Protein AF-A0A6S6QXT9-F1 (afdb_monomer_lite)

Radius of gyration: 34.25 Å; chains: 1; bounding box: 68×70×114 Å

Structure (mmCIF, N/CA/C/O backbone):
data_AF-A0A6S6QXT9-F1
#
_entry.id   AF-A0A6S6QXT9-F1
#
loop_
_atom_site.group_PDB
_atom_site.id
_atom_site.type_symbol
_atom_site.label_atom_id
_atom_site.label_alt_id
_atom_site.label_comp_id
_atom_site.label_asym_id
_atom_site.label_entity_id
_atom_site.label_seq_id
_atom_site.pdbx_PDB_ins_code
_atom_site.Cartn_x
_atom_site.Cartn_y
_atom_site.Cartn_z
_atom_site.occupancy
_atom_site.B_iso_or_equiv
_atom_site.auth_seq_id
_atom_site.auth_comp_id
_atom_site.auth_asym_id
_atom_site.auth_atom_id
_atom_site.pdbx_PDB_model_num
ATOM 1 N N . MET A 1 1 ? 0.740 4.048 -17.535 1.00 52.41 1 MET A N 1
ATOM 2 C CA . MET A 1 1 ? 2.123 3.907 -18.047 1.00 52.41 1 MET A CA 1
ATOM 3 C C . MET A 1 1 ? 2.033 3.105 -19.340 1.00 52.41 1 MET A C 1
ATOM 5 O O . MET A 1 1 ? 1.172 2.239 -19.385 1.00 52.41 1 MET A O 1
ATOM 9 N N . SER A 1 2 ? 2.830 3.383 -20.379 1.00 72.31 2 SER A N 1
ATOM 10 C CA . SER A 1 2 ? 2.785 2.565 -21.606 1.00 72.31 2 SER A CA 1
ATOM 11 C C . SER A 1 2 ? 3.351 1.163 -21.360 1.00 72.31 2 SER A C 1
ATOM 13 O O . SER A 1 2 ? 4.208 0.992 -20.489 1.00 72.31 2 SER A O 1
ATOM 15 N N . ASP A 1 3 ? 2.913 0.178 -22.151 1.00 74.00 3 ASP A N 1
ATOM 16 C CA . ASP A 1 3 ? 3.363 -1.219 -22.043 1.00 74.00 3 ASP A CA 1
ATOM 17 C C . ASP A 1 3 ? 4.897 -1.343 -22.047 1.00 74.00 3 ASP A C 1
ATOM 19 O O . ASP A 1 3 ? 5.469 -2.058 -21.226 1.00 74.00 3 ASP A O 1
ATOM 23 N N . ILE A 1 4 ? 5.569 -0.588 -22.926 1.00 80.75 4 ILE A N 1
ATOM 24 C CA . ILE A 1 4 ? 7.035 -0.551 -23.058 1.00 80.75 4 ILE A CA 1
ATOM 25 C C . ILE A 1 4 ? 7.706 -0.106 -21.752 1.00 80.75 4 ILE A C 1
ATOM 27 O O . ILE A 1 4 ? 8.670 -0.727 -21.304 1.00 80.75 4 ILE A O 1
ATOM 31 N N . GLU A 1 5 ? 7.207 0.962 -21.126 1.00 78.88 5 GLU A N 1
ATOM 32 C CA . GLU A 1 5 ? 7.802 1.475 -19.891 1.00 78.88 5 GLU A CA 1
ATOM 33 C C . GLU A 1 5 ? 7.496 0.562 -18.701 1.00 78.88 5 GLU A C 1
ATOM 35 O O . GLU A 1 5 ? 8.392 0.317 -17.899 1.00 78.88 5 GLU A O 1
ATOM 40 N N . ALA A 1 6 ? 6.298 -0.030 -18.632 1.00 62.97 6 ALA A N 1
ATOM 41 C CA . ALA A 1 6 ? 5.964 -1.019 -17.606 1.00 62.97 6 ALA A CA 1
ATOM 42 C C . ALA A 1 6 ? 6.846 -2.278 -17.722 1.00 62.97 6 ALA A C 1
ATOM 44 O O . ALA A 1 6 ? 7.341 -2.794 -16.720 1.00 62.97 6 ALA A O 1
ATOM 45 N N . PHE A 1 7 ? 7.101 -2.749 -18.944 1.00 86.25 7 PHE A N 1
ATOM 46 C CA . PHE A 1 7 ? 7.976 -3.890 -19.215 1.00 86.25 7 PHE A CA 1
ATOM 47 C C . PHE A 1 7 ? 9.421 -3.640 -18.779 1.00 86.25 7 PHE A C 1
ATOM 49 O O . PHE A 1 7 ? 10.036 -4.474 -18.107 1.00 86.25 7 PHE A O 1
ATOM 56 N N . ILE A 1 8 ? 9.951 -2.464 -19.121 1.00 83.75 8 ILE A N 1
ATOM 57 C CA . ILE A 1 8 ? 11.317 -2.067 -18.779 1.00 83.75 8 ILE A CA 1
ATOM 58 C C . ILE A 1 8 ? 11.444 -1.743 -17.284 1.00 83.75 8 ILE A C 1
ATOM 60 O O . ILE A 1 8 ? 12.484 -2.051 -16.698 1.00 83.75 8 ILE A O 1
ATOM 64 N N . GLU A 1 9 ? 10.416 -1.185 -16.639 1.00 69.56 9 GLU A N 1
ATOM 65 C CA . GLU A 1 9 ? 10.387 -0.972 -15.188 1.00 69.56 9 GLU A CA 1
ATOM 66 C C . GLU A 1 9 ? 10.471 -2.306 -14.439 1.00 69.56 9 GLU A C 1
ATOM 68 O O . GLU A 1 9 ? 11.358 -2.465 -13.604 1.00 69.56 9 GLU A O 1
ATOM 73 N N . ILE A 1 10 ? 9.648 -3.299 -14.797 1.00 79.44 10 ILE A N 1
ATOM 74 C CA . ILE A 1 10 ? 9.695 -4.641 -14.193 1.00 79.44 10 ILE A CA 1
ATOM 75 C C . ILE A 1 10 ? 11.066 -5.307 -14.399 1.00 79.44 10 ILE A C 1
ATOM 77 O O . ILE A 1 10 ? 11.643 -5.842 -13.452 1.00 79.44 10 ILE A O 1
ATOM 81 N N . ALA A 1 11 ? 11.636 -5.242 -15.605 1.00 87.62 11 ALA A N 1
ATOM 82 C CA . ALA A 1 11 ? 12.980 -5.767 -15.857 1.00 87.62 11 ALA A CA 1
ATOM 83 C C . ALA A 1 11 ? 14.062 -5.026 -15.040 1.00 87.62 11 ALA A C 1
ATOM 85 O O . ALA A 1 11 ? 15.037 -5.628 -14.587 1.00 87.62 11 ALA A O 1
ATOM 86 N N . THR A 1 12 ? 13.878 -3.722 -14.810 1.00 82.38 12 THR A N 1
ATOM 87 C CA . THR A 1 12 ? 14.762 -2.890 -13.979 1.00 82.38 12 THR A CA 1
ATOM 88 C C . THR A 1 12 ? 14.613 -3.212 -12.488 1.00 82.38 12 THR A C 1
ATOM 90 O O . THR A 1 12 ? 15.626 -3.252 -11.784 1.00 82.38 12 THR A O 1
ATOM 93 N N . GLU A 1 13 ? 13.394 -3.498 -12.005 1.00 81.31 13 GLU A N 1
ATOM 94 C CA . GLU A 1 13 ? 13.129 -3.956 -10.631 1.00 81.31 13 GLU A CA 1
ATOM 95 C C . GLU A 1 13 ? 13.945 -5.217 -10.299 1.00 81.31 13 GLU A C 1
ATOM 97 O O . GLU A 1 13 ? 14.373 -5.358 -9.156 1.00 81.31 13 GLU A O 1
ATOM 102 N N . GLU A 1 14 ? 14.252 -6.088 -11.268 1.00 92.94 14 GLU A N 1
ATOM 103 C CA . GLU A 1 14 ? 14.993 -7.343 -11.052 1.00 92.94 14 GLU A CA 1
ATOM 104 C C . GLU A 1 14 ? 16.524 -7.245 -11.166 1.00 92.94 14 GLU A C 1
ATOM 106 O O . GLU A 1 14 ? 17.218 -8.216 -10.865 1.00 92.94 14 GLU A O 1
ATOM 111 N N . LEU A 1 15 ? 17.097 -6.083 -11.507 1.00 90.19 15 LEU A N 1
ATOM 112 C CA . LEU A 1 15 ? 18.558 -5.926 -11.588 1.00 90.19 15 LEU A CA 1
ATOM 113 C C . LEU A 1 15 ? 19.259 -6.370 -10.289 1.00 90.19 15 LEU A C 1
ATOM 115 O O . LEU A 1 15 ? 18.874 -5.982 -9.179 1.00 90.19 15 LEU A O 1
ATOM 119 N N . GLY A 1 16 ? 20.300 -7.193 -10.434 1.00 90.25 16 GLY A N 1
ATOM 120 C CA . GLY A 1 16 ? 21.035 -7.810 -9.329 1.00 90.25 16 GLY A CA 1
ATOM 121 C C . GLY A 1 16 ? 20.371 -9.047 -8.710 1.00 90.25 16 GLY A C 1
ATOM 122 O O . GLY A 1 16 ? 20.830 -9.491 -7.657 1.00 90.25 16 GLY A O 1
ATOM 123 N N . TYR A 1 17 ? 19.310 -9.592 -9.316 1.00 95.06 17 TYR A N 1
ATOM 124 C CA . TYR A 1 17 ? 18.793 -10.924 -8.993 1.00 95.06 17 TYR A CA 1
ATOM 125 C C . TYR A 1 17 ? 19.815 -12.000 -9.383 1.00 95.06 17 TYR A C 1
ATOM 127 O O . TYR A 1 17 ? 20.259 -12.028 -10.529 1.00 95.06 17 TYR A O 1
ATOM 135 N N . LEU A 1 18 ? 20.149 -12.888 -8.446 1.00 94.25 18 LEU A N 1
ATOM 136 C CA . LEU A 1 18 ? 21.007 -14.059 -8.636 1.00 94.25 18 LEU A CA 1
ATOM 137 C C . LEU A 1 18 ? 20.161 -15.334 -8.704 1.00 94.25 18 LEU A C 1
ATOM 139 O O . LEU A 1 18 ? 19.280 -15.518 -7.857 1.00 94.25 18 LEU A O 1
ATOM 143 N N . GLU A 1 19 ? 20.459 -16.233 -9.640 1.00 94.00 19 GLU A N 1
ATOM 144 C CA . GLU A 1 19 ? 19.874 -17.579 -9.660 1.00 94.00 19 GLU A CA 1
ATOM 145 C C . GLU A 1 19 ? 20.275 -18.409 -8.436 1.00 94.00 19 GLU A C 1
ATOM 147 O O . GLU A 1 19 ? 21.216 -18.074 -7.712 1.00 94.00 19 GLU A O 1
ATOM 152 N N . LYS A 1 20 ? 19.532 -19.487 -8.182 1.00 95.19 20 LYS A N 1
ATOM 153 C CA . LYS A 1 20 ? 19.590 -20.249 -6.937 1.00 95.19 20 LYS A CA 1
ATOM 154 C C . LYS A 1 20 ? 20.224 -21.624 -7.095 1.00 95.19 20 LYS A C 1
ATOM 156 O O . LYS A 1 20 ? 20.242 -22.215 -8.174 1.00 95.19 20 LYS A O 1
ATOM 161 N N . LYS A 1 21 ? 20.700 -22.165 -5.971 1.00 92.44 21 LYS A N 1
ATOM 162 C CA . LYS A 1 21 ? 21.164 -23.555 -5.862 1.00 92.44 21 LYS A CA 1
ATOM 163 C C . LYS A 1 21 ? 20.001 -24.560 -5.864 1.00 92.44 21 LYS A C 1
ATOM 165 O O . LYS A 1 21 ? 20.172 -25.677 -6.347 1.00 92.44 21 LYS A O 1
ATOM 170 N N . THR A 1 22 ? 18.843 -24.172 -5.321 1.00 94.00 22 THR A N 1
ATOM 171 C CA . THR A 1 22 ? 17.651 -25.026 -5.141 1.00 94.00 22 THR A CA 1
ATOM 172 C C . THR A 1 22 ? 16.349 -24.229 -5.329 1.00 94.00 22 THR A C 1
ATOM 174 O O . THR A 1 22 ? 16.370 -23.011 -5.501 1.00 94.00 22 THR A O 1
ATOM 177 N N . ASN A 1 23 ? 15.193 -24.896 -5.225 1.00 93.00 23 ASN A N 1
ATOM 178 C CA . ASN A 1 23 ? 13.854 -24.279 -5.221 1.00 93.00 23 ASN A CA 1
ATOM 179 C C . ASN A 1 23 ? 13.560 -23.348 -4.016 1.00 93.00 23 ASN A C 1
ATOM 181 O O . ASN A 1 23 ? 12.457 -22.803 -3.923 1.00 93.00 23 ASN A O 1
ATOM 185 N N . GLU A 1 24 ? 14.497 -23.163 -3.084 1.00 90.12 24 GLU A N 1
ATOM 186 C CA . GLU A 1 24 ? 14.318 -22.306 -1.909 1.00 90.12 24 GLU A CA 1
ATOM 187 C C . GLU A 1 24 ? 14.633 -20.831 -2.193 1.00 90.12 24 GLU A C 1
ATOM 189 O O . GLU A 1 24 ? 15.523 -20.498 -2.977 1.00 90.12 24 GLU A O 1
ATOM 194 N N . LYS A 1 25 ? 13.937 -19.929 -1.485 1.00 90.94 25 LYS A N 1
ATOM 195 C CA . LYS A 1 25 ? 14.188 -18.471 -1.477 1.00 90.94 25 LYS A CA 1
ATOM 196 C C . LYS A 1 25 ? 14.207 -17.813 -2.870 1.00 90.94 25 LYS A C 1
ATOM 198 O O . LYS A 1 25 ? 14.865 -16.792 -3.056 1.00 90.94 25 LYS A O 1
ATOM 203 N N . LEU A 1 26 ? 13.446 -18.354 -3.829 1.00 85.06 26 LEU A N 1
ATOM 204 C CA . LEU A 1 26 ? 13.397 -17.871 -5.219 1.00 85.06 26 LEU A CA 1
ATOM 205 C C . LEU A 1 26 ? 13.003 -16.389 -5.357 1.00 85.06 26 LEU A C 1
ATOM 207 O O . LEU A 1 26 ? 13.423 -15.762 -6.325 1.00 85.06 26 LEU A O 1
ATOM 211 N N . GLU A 1 27 ? 12.250 -15.831 -4.402 1.00 86.38 27 GLU A N 1
ATOM 212 C CA . GLU A 1 27 ? 11.863 -14.409 -4.376 1.00 86.38 27 GLU A CA 1
ATOM 213 C C . GLU A 1 27 ? 12.952 -13.472 -3.828 1.00 86.38 27 GLU A C 1
ATOM 215 O O . GLU A 1 27 ? 12.918 -12.268 -4.082 1.00 86.38 27 GLU A O 1
ATOM 220 N N . SER A 1 28 ? 13.946 -13.992 -3.096 1.00 88.56 28 SER A N 1
ATOM 221 C CA . SER A 1 28 ? 15.071 -13.173 -2.639 1.00 88.56 28 SER A CA 1
ATOM 222 C C . SER A 1 28 ? 16.000 -12.873 -3.806 1.00 88.56 28 SER A C 1
ATOM 224 O O . SER A 1 28 ? 16.417 -13.781 -4.526 1.00 88.56 28 SER A O 1
ATOM 226 N N . LYS A 1 29 ? 16.429 -11.617 -3.961 1.00 88.25 29 LYS A N 1
ATOM 227 C CA . LYS A 1 29 ? 17.425 -11.266 -4.985 1.00 88.25 29 LYS A CA 1
ATOM 228 C C . LYS A 1 29 ? 18.759 -11.987 -4.801 1.00 88.25 29 LYS A C 1
ATOM 230 O O . LYS A 1 29 ? 19.405 -12.281 -5.797 1.00 88.25 29 LYS A O 1
ATOM 235 N N . LYS A 1 30 ? 19.187 -12.279 -3.566 1.00 90.69 30 LYS A N 1
ATOM 236 C CA . LYS A 1 30 ? 20.566 -12.737 -3.289 1.00 90.69 30 LYS A CA 1
ATOM 237 C C . LYS A 1 30 ? 20.690 -13.998 -2.439 1.00 90.69 30 LYS A C 1
ATOM 239 O O . LYS A 1 30 ? 21.685 -14.697 -2.584 1.00 90.69 30 LYS A O 1
ATOM 244 N N . ASP A 1 31 ? 19.712 -14.321 -1.595 1.00 88.25 31 ASP A N 1
ATOM 245 C CA . ASP A 1 31 ? 19.805 -15.531 -0.768 1.00 88.25 31 ASP A CA 1
ATOM 246 C C . ASP A 1 31 ? 19.747 -16.792 -1.633 1.00 88.25 31 ASP A C 1
ATOM 248 O O . ASP A 1 31 ? 19.189 -16.757 -2.729 1.00 88.25 31 ASP A O 1
ATOM 252 N N . ASN A 1 32 ? 20.305 -17.898 -1.126 1.00 91.50 32 ASN A N 1
ATOM 253 C CA . ASN A 1 32 ? 20.391 -19.196 -1.810 1.00 91.50 32 ASN A CA 1
ATOM 254 C C . ASN A 1 32 ? 21.051 -19.138 -3.206 1.00 91.50 32 ASN A C 1
ATOM 256 O O . ASN A 1 32 ? 20.747 -19.973 -4.054 1.00 91.50 32 ASN A O 1
ATOM 260 N N . ALA A 1 33 ? 21.916 -18.151 -3.469 1.00 92.06 33 ALA A N 1
ATOM 261 C CA . ALA A 1 33 ? 22.589 -18.014 -4.760 1.00 92.06 33 ALA A CA 1
ATOM 262 C C . ALA A 1 33 ? 23.369 -19.287 -5.149 1.00 92.06 33 ALA A C 1
ATOM 264 O O . ALA A 1 33 ? 23.975 -19.938 -4.297 1.00 92.06 33 ALA A O 1
ATOM 265 N N . GLY A 1 34 ? 23.349 -19.639 -6.434 1.00 89.38 34 GLY A N 1
ATOM 266 C CA . GLY A 1 34 ? 24.020 -20.823 -6.972 1.00 89.38 34 GLY A CA 1
ATOM 267 C C . GLY A 1 34 ? 24.232 -20.746 -8.484 1.00 89.38 34 GLY A C 1
ATOM 268 O O . GLY A 1 34 ? 24.178 -19.665 -9.062 1.00 89.38 34 GLY A O 1
ATOM 269 N N . THR A 1 35 ? 24.492 -21.902 -9.095 1.00 90.81 35 THR A N 1
ATOM 270 C CA . THR A 1 35 ? 24.782 -22.082 -10.535 1.00 90.81 35 THR A CA 1
ATOM 271 C C . THR A 1 35 ? 23.911 -23.188 -11.154 1.00 90.81 35 THR A C 1
ATOM 273 O O . THR A 1 35 ? 24.339 -23.896 -12.063 1.00 90.81 35 THR A O 1
ATOM 276 N N . ASN A 1 36 ? 22.729 -23.425 -10.576 1.00 91.44 36 ASN A N 1
ATOM 277 C CA . ASN A 1 36 ? 21.855 -24.555 -10.901 1.00 91.44 36 ASN A CA 1
ATOM 278 C C . ASN A 1 36 ? 20.586 -24.122 -11.660 1.00 91.44 36 ASN A C 1
ATOM 280 O O . ASN A 1 36 ? 19.613 -24.872 -11.685 1.00 91.44 36 ASN A O 1
ATOM 284 N N . ASN A 1 37 ? 20.547 -22.915 -12.235 1.00 93.19 37 ASN A N 1
ATOM 285 C CA . ASN A 1 37 ? 19.421 -22.369 -13.003 1.00 93.19 37 ASN A CA 1
ATOM 286 C C . ASN A 1 37 ? 18.063 -22.297 -12.252 1.00 93.19 37 ASN A C 1
ATOM 288 O O . ASN A 1 37 ? 17.009 -22.117 -12.872 1.00 93.19 37 ASN A O 1
ATOM 292 N N . TYR A 1 38 ? 18.031 -22.415 -10.916 1.00 95.31 38 TYR A N 1
ATOM 293 C CA . TYR A 1 38 ? 16.782 -22.277 -10.156 1.00 95.31 38 TYR A CA 1
ATOM 294 C C . TYR A 1 38 ? 16.405 -20.798 -10.021 1.00 95.31 38 TYR A C 1
ATOM 296 O O . TYR A 1 38 ? 17.112 -20.019 -9.389 1.00 95.31 38 TYR A O 1
ATOM 304 N N . THR A 1 39 ? 15.270 -20.386 -10.578 1.00 96.94 39 THR A N 1
ATOM 305 C CA . THR A 1 39 ? 14.780 -19.002 -10.516 1.00 96.94 39 THR A CA 1
ATOM 306 C C . THR A 1 39 ? 13.267 -18.942 -10.334 1.00 96.94 39 THR A C 1
ATOM 308 O O . THR A 1 39 ? 12.539 -19.878 -10.672 1.00 96.94 39 THR A O 1
ATOM 311 N N . LYS A 1 40 ? 12.754 -17.810 -9.836 1.00 95.50 40 LYS A N 1
ATOM 312 C CA . LYS A 1 40 ? 11.300 -17.566 -9.817 1.00 95.50 40 LYS A CA 1
ATOM 313 C C . LYS A 1 40 ? 10.697 -17.562 -11.229 1.00 95.50 40 LYS A C 1
ATOM 315 O O . LYS A 1 40 ? 9.594 -18.065 -11.421 1.00 95.50 40 LYS A O 1
ATOM 320 N N . TYR A 1 41 ? 11.458 -17.098 -12.223 1.00 97.19 41 TYR A N 1
ATOM 321 C CA . TYR A 1 41 ? 11.064 -17.064 -13.636 1.00 97.19 41 TYR A CA 1
ATOM 322 C C . TYR A 1 41 ? 10.935 -18.472 -14.232 1.00 97.19 41 TYR A C 1
ATOM 324 O O . TYR A 1 41 ? 9.911 -18.802 -14.829 1.00 97.19 41 TYR A O 1
ATOM 332 N N . GLY A 1 42 ? 11.952 -19.317 -14.019 1.00 95.19 42 GLY A N 1
ATOM 333 C CA . GLY A 1 42 ? 11.957 -20.723 -14.423 1.00 95.19 42 GLY A CA 1
ATOM 334 C C . GLY A 1 42 ? 10.814 -21.494 -13.768 1.00 95.19 42 GLY A C 1
ATOM 335 O O . GLY A 1 42 ? 10.055 -22.172 -14.458 1.00 95.19 42 GLY A O 1
ATOM 336 N N . LYS A 1 43 ? 10.603 -21.312 -12.457 1.00 95.81 43 LYS A N 1
ATOM 337 C CA . LYS A 1 43 ? 9.455 -21.896 -11.744 1.00 95.81 43 LYS A CA 1
ATOM 338 C C . LYS A 1 43 ? 8.109 -21.445 -12.316 1.00 95.81 43 LYS A C 1
ATOM 340 O O . LYS A 1 43 ? 7.253 -22.288 -12.554 1.00 95.81 43 LYS A O 1
ATOM 345 N N . TRP A 1 44 ? 7.925 -20.146 -12.554 1.00 94.31 44 TRP A N 1
ATOM 346 C CA . TRP A 1 44 ? 6.671 -19.582 -13.070 1.00 94.31 44 TRP A CA 1
ATOM 347 C C . TRP A 1 44 ? 6.282 -20.120 -14.457 1.00 94.31 44 TRP A C 1
ATOM 349 O O . TRP A 1 44 ? 5.094 -20.290 -14.741 1.00 94.31 44 TRP A O 1
ATOM 359 N N . ILE A 1 45 ? 7.263 -20.408 -15.319 1.00 91.75 45 ILE A N 1
ATOM 360 C CA . ILE A 1 45 ? 7.010 -20.967 -16.655 1.00 91.75 45 ILE A CA 1
ATOM 361 C C . ILE A 1 45 ? 7.031 -22.506 -16.703 1.00 91.75 45 ILE A C 1
ATOM 363 O O . ILE A 1 45 ? 6.759 -23.077 -17.754 1.00 91.75 45 ILE A O 1
ATOM 367 N N . GLY A 1 46 ? 7.322 -23.183 -15.586 1.00 93.31 46 GLY A N 1
ATOM 368 C CA . GLY A 1 46 ? 7.406 -24.648 -15.512 1.00 93.31 46 GLY A CA 1
ATOM 369 C C . GLY A 1 46 ? 8.733 -25.246 -16.002 1.00 93.31 46 GLY A C 1
ATOM 370 O O . GLY A 1 46 ? 8.806 -26.444 -16.242 1.00 93.31 46 GLY A O 1
ATOM 371 N N . LEU A 1 47 ? 9.783 -24.431 -16.138 1.00 93.56 47 LEU A N 1
ATOM 372 C CA . LEU A 1 47 ? 11.113 -24.808 -16.641 1.00 93.56 47 LEU A CA 1
ATOM 373 C C . LEU A 1 47 ? 12.203 -24.451 -15.615 1.00 93.56 47 LEU A C 1
ATOM 375 O O . LEU A 1 47 ? 13.184 -23.783 -15.939 1.00 93.56 47 LEU A O 1
ATOM 379 N N . ASN A 1 48 ? 12.006 -24.808 -14.342 1.00 94.31 48 ASN A N 1
ATOM 380 C CA . ASN A 1 48 ? 12.988 -24.471 -13.310 1.00 94.31 48 ASN A CA 1
ATOM 381 C C . ASN A 1 48 ? 14.217 -25.386 -13.379 1.00 94.31 48 ASN A C 1
ATOM 383 O O . ASN A 1 48 ? 14.076 -26.577 -13.646 1.00 94.31 48 ASN A O 1
ATOM 387 N N . GLY A 1 49 ? 15.409 -24.839 -13.135 1.00 91.62 49 GLY A N 1
ATOM 388 C CA . GLY A 1 49 ? 16.663 -25.571 -13.346 1.00 91.62 49 GLY A CA 1
ATOM 389 C C . GLY A 1 49 ? 17.097 -25.658 -14.817 1.00 91.62 49 GLY A C 1
ATOM 390 O O . GLY A 1 49 ? 18.008 -26.413 -15.136 1.00 91.62 49 GLY A O 1
ATOM 391 N N . GLN A 1 50 ? 16.465 -24.887 -15.711 1.00 92.50 50 GLN A N 1
ATOM 392 C CA . GLN A 1 50 ? 16.840 -24.742 -17.123 1.00 92.50 50 GLN A CA 1
ATOM 393 C C . GLN A 1 50 ? 17.306 -23.303 -17.416 1.00 92.50 50 GLN A C 1
ATOM 395 O O . GLN A 1 50 ? 16.834 -22.382 -16.741 1.00 92.50 50 GLN A O 1
ATOM 400 N N . PRO A 1 51 ? 18.173 -23.076 -18.427 1.00 92.31 51 PRO A N 1
ATOM 401 C CA . PRO A 1 51 ? 18.611 -21.740 -18.839 1.00 92.31 51 PRO A CA 1
ATOM 402 C C . PRO A 1 51 ? 17.443 -20.760 -19.008 1.00 92.31 51 PRO A C 1
ATOM 404 O O . PRO A 1 51 ? 16.484 -21.021 -19.736 1.00 92.31 51 PRO A O 1
ATOM 407 N N . TRP A 1 52 ? 17.506 -19.628 -18.305 1.00 94.88 52 TRP A N 1
ATOM 408 C CA . TRP A 1 52 ? 16.305 -18.865 -17.940 1.00 94.88 52 TRP A CA 1
ATOM 409 C C . TRP A 1 52 ? 16.195 -17.464 -18.562 1.00 94.88 52 TRP A C 1
ATOM 411 O O . TRP A 1 52 ? 15.303 -16.707 -18.175 1.00 94.88 52 TRP A O 1
ATOM 421 N N . CYS A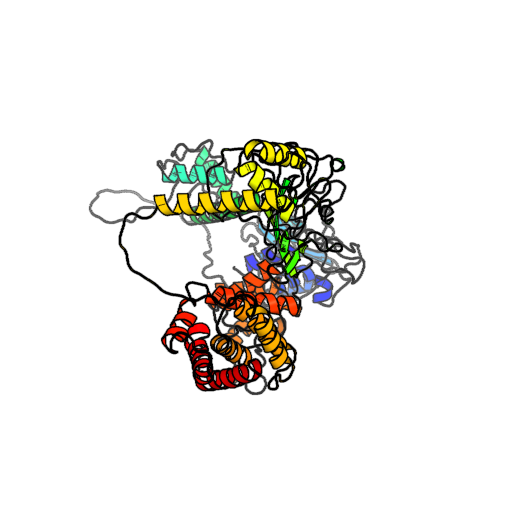 1 53 ? 17.032 -17.100 -19.544 1.00 95.69 53 CYS A N 1
ATOM 422 C CA . CYS A 1 53 ? 16.989 -15.765 -20.167 1.00 95.69 53 CYS A CA 1
ATOM 423 C C . CYS A 1 53 ? 15.617 -15.434 -20.775 1.00 95.69 53 CYS A C 1
ATOM 425 O O . CYS A 1 53 ? 15.081 -14.360 -20.505 1.00 95.69 53 CYS A O 1
ATOM 427 N N . HIS A 1 54 ? 14.994 -16.354 -21.521 1.00 96.44 54 HIS A N 1
ATOM 428 C CA . HIS A 1 54 ? 13.651 -16.107 -22.060 1.00 96.44 54 HIS A CA 1
ATOM 429 C C . HIS A 1 54 ? 12.547 -16.284 -21.010 1.00 96.44 54 HIS A C 1
ATOM 431 O O . HIS A 1 54 ? 11.566 -15.546 -21.035 1.00 96.44 54 HIS A O 1
ATOM 437 N N . SER A 1 55 ? 12.730 -17.179 -20.034 1.00 97.62 55 SER A N 1
ATOM 438 C CA . SER A 1 55 ? 11.823 -17.310 -18.885 1.00 97.62 55 SER A CA 1
ATOM 439 C C . SER A 1 55 ? 11.702 -15.985 -18.120 1.00 97.62 55 SER A C 1
ATOM 441 O O . SER A 1 55 ? 10.597 -15.583 -17.765 1.00 97.62 55 SER A O 1
ATOM 443 N N . PHE A 1 56 ? 12.821 -15.274 -17.932 1.00 98.12 56 PHE A N 1
ATOM 444 C CA . PHE A 1 56 ? 12.872 -13.914 -17.386 1.00 98.12 56 PHE A CA 1
ATOM 445 C C . PHE A 1 56 ? 12.111 -12.914 -18.265 1.00 98.12 56 PHE A C 1
ATOM 447 O O . PHE A 1 56 ? 11.214 -12.242 -17.768 1.00 98.12 56 PHE A O 1
ATOM 454 N N . VAL A 1 57 ? 12.390 -12.866 -19.572 1.00 98.19 57 VAL A N 1
ATOM 455 C CA . VAL A 1 57 ? 11.700 -11.966 -20.519 1.00 98.19 57 VAL A CA 1
ATOM 456 C C . VAL A 1 57 ? 10.181 -12.183 -20.518 1.00 98.19 57 VAL A C 1
ATOM 458 O O . VAL A 1 57 ? 9.417 -11.227 -20.386 1.00 98.19 57 VAL A O 1
ATOM 461 N N . SER A 1 58 ? 9.726 -13.435 -20.607 1.00 95.31 58 SER A N 1
ATOM 462 C CA . SER A 1 58 ? 8.301 -13.782 -20.572 1.00 95.31 58 SER A CA 1
ATOM 463 C C . SER A 1 58 ? 7.653 -13.484 -19.214 1.00 95.31 58 SER A C 1
ATOM 465 O O . SER A 1 58 ? 6.489 -13.086 -19.180 1.00 95.31 58 SER A O 1
ATOM 467 N N . TRP A 1 59 ? 8.381 -13.637 -18.102 1.00 97.25 59 TRP A N 1
ATOM 468 C CA . TRP A 1 59 ? 7.895 -13.252 -16.773 1.00 97.25 59 TRP A CA 1
ATOM 469 C C . TRP A 1 59 ? 7.769 -11.730 -16.639 1.00 97.25 59 TRP A C 1
ATOM 471 O O . TRP A 1 59 ? 6.739 -11.245 -16.179 1.00 97.25 59 TRP A O 1
ATOM 481 N N . CYS A 1 60 ? 8.756 -10.961 -17.113 1.00 92.62 60 CYS A N 1
ATOM 482 C CA . CYS A 1 60 ? 8.691 -9.500 -17.106 1.00 92.62 60 CYS A CA 1
ATOM 483 C C . CYS A 1 60 ? 7.500 -8.977 -17.924 1.00 92.62 60 CYS A C 1
ATOM 485 O O . CYS A 1 60 ? 6.825 -8.045 -17.490 1.00 92.62 60 CYS A O 1
ATOM 487 N N . ALA A 1 61 ? 7.200 -9.601 -19.069 1.00 85.44 61 ALA A N 1
ATOM 488 C CA . ALA A 1 61 ? 6.027 -9.267 -19.876 1.00 85.44 61 ALA A CA 1
ATOM 489 C C . ALA A 1 61 ? 4.717 -9.565 -19.119 1.00 85.44 61 ALA A C 1
ATOM 491 O O . ALA A 1 61 ? 3.844 -8.701 -19.031 1.00 85.44 61 ALA A O 1
ATOM 492 N N . ASN A 1 62 ? 4.612 -10.742 -18.489 1.00 81.50 62 ASN A N 1
ATOM 493 C CA . ASN A 1 62 ? 3.462 -11.130 -17.665 1.00 81.50 62 ASN A CA 1
ATOM 494 C C . ASN A 1 62 ? 3.214 -10.168 -16.491 1.00 81.50 62 ASN A C 1
ATOM 496 O O . ASN A 1 62 ? 2.075 -9.780 -16.239 1.00 81.50 62 ASN A O 1
ATOM 500 N N . GLU A 1 63 ? 4.267 -9.766 -15.779 1.00 80.94 63 GLU A N 1
ATOM 501 C CA . GLU A 1 63 ? 4.155 -8.861 -14.629 1.00 80.94 63 GLU A CA 1
ATOM 502 C C . GLU A 1 63 ? 3.889 -7.403 -15.026 1.00 80.94 63 GLU A C 1
ATOM 504 O O . GLU A 1 63 ? 3.202 -6.682 -14.297 1.00 80.94 63 GLU A O 1
ATOM 509 N N . ALA A 1 64 ? 4.331 -6.975 -16.213 1.00 73.94 64 ALA A N 1
ATOM 510 C CA . ALA A 1 64 ? 3.876 -5.721 -16.812 1.00 73.94 64 ALA A CA 1
ATOM 511 C C . ALA A 1 64 ? 2.377 -5.771 -17.179 1.00 73.94 64 ALA A C 1
ATOM 513 O O . ALA A 1 64 ? 1.679 -4.757 -17.084 1.00 73.94 64 ALA A O 1
ATOM 514 N N . GLY A 1 65 ? 1.855 -6.960 -17.500 1.00 72.06 65 GLY A N 1
ATOM 515 C CA . GLY A 1 65 ? 0.488 -7.195 -17.981 1.00 72.06 65 GLY A CA 1
ATOM 516 C C . GLY A 1 65 ? 0.383 -7.304 -19.505 1.00 72.06 65 GLY A C 1
ATOM 517 O O . GLY A 1 65 ? -0.713 -7.201 -20.045 1.00 72.06 65 GLY A O 1
ATOM 518 N N . ILE A 1 66 ? 1.506 -7.503 -20.198 1.00 77.62 66 ILE A N 1
ATOM 519 C CA . ILE A 1 66 ? 1.555 -7.655 -21.652 1.00 77.62 66 ILE A CA 1
ATOM 520 C C . ILE A 1 66 ? 1.066 -9.053 -22.032 1.00 77.62 66 ILE A C 1
ATOM 522 O O . ILE A 1 66 ? 1.572 -10.065 -21.545 1.00 77.62 66 ILE A O 1
ATOM 526 N N . SER A 1 67 ? 0.091 -9.100 -22.939 1.00 83.88 67 SER A N 1
ATOM 527 C CA . SER A 1 67 ? -0.488 -10.344 -23.449 1.00 83.88 67 SER A CA 1
ATOM 528 C C . SER A 1 67 ? 0.551 -11.243 -24.131 1.00 83.88 67 SER A C 1
ATOM 530 O O . SER A 1 67 ? 1.429 -10.774 -24.863 1.00 83.88 67 SER A O 1
ATOM 532 N N . SER A 1 68 ? 0.364 -12.561 -24.010 1.00 85.50 68 SER A N 1
ATOM 533 C CA . SER A 1 68 ? 1.142 -13.570 -24.741 1.00 85.50 68 SER A CA 1
ATOM 534 C C . SER A 1 68 ? 0.988 -13.487 -26.270 1.00 85.50 68 SER A C 1
ATOM 536 O O . SER A 1 68 ? 1.791 -14.060 -27.008 1.00 85.50 68 SER A O 1
ATOM 538 N N . SER A 1 69 ? -0.019 -12.749 -26.758 1.00 86.81 69 SER A N 1
ATOM 539 C CA . SER A 1 69 ? -0.208 -12.411 -28.176 1.00 86.81 69 SER A CA 1
ATOM 540 C C . SER A 1 69 ? 0.704 -11.282 -28.686 1.00 86.81 69 SER A C 1
ATOM 542 O O . SER A 1 69 ? 0.802 -11.106 -29.906 1.00 86.81 69 SER A O 1
ATOM 544 N N . ILE A 1 70 ? 1.358 -10.547 -27.774 1.00 90.25 70 ILE A N 1
ATOM 545 C CA . ILE A 1 70 ? 2.285 -9.433 -28.036 1.00 90.25 70 ILE A CA 1
ATOM 546 C C . ILE A 1 70 ? 3.736 -9.881 -27.788 1.00 90.25 70 ILE A C 1
ATOM 548 O O . ILE A 1 70 ? 4.581 -9.696 -28.661 1.00 90.25 70 ILE A O 1
ATOM 552 N N . ILE A 1 71 ? 4.016 -10.524 -26.644 1.00 94.44 71 ILE A N 1
ATOM 553 C CA . ILE A 1 71 ? 5.314 -11.152 -26.327 1.00 94.44 71 ILE A CA 1
ATOM 554 C C . ILE A 1 71 ? 5.079 -12.624 -25.959 1.00 94.44 71 ILE A C 1
ATOM 556 O O . ILE A 1 71 ? 4.340 -12.888 -25.013 1.00 94.44 71 ILE A O 1
ATOM 560 N N . PRO A 1 72 ? 5.707 -13.606 -26.632 1.00 94.56 72 PRO A N 1
ATOM 561 C CA . PRO A 1 72 ? 5.419 -15.015 -26.384 1.00 94.56 72 PRO A CA 1
ATOM 562 C C . PRO A 1 72 ? 5.832 -15.456 -24.971 1.00 94.56 72 PRO A C 1
ATOM 564 O O . PRO A 1 72 ? 6.936 -15.164 -24.501 1.00 94.56 72 PRO A O 1
ATOM 567 N N . LYS A 1 73 ? 4.970 -16.241 -24.309 1.00 94.19 73 LYS A N 1
ATOM 568 C CA . LYS A 1 73 ? 5.311 -16.975 -23.079 1.00 94.19 73 LYS A CA 1
ATOM 569 C C . LYS A 1 73 ? 6.106 -18.231 -23.452 1.00 94.19 73 LYS A C 1
ATOM 571 O O . LYS A 1 73 ? 5.520 -19.236 -23.840 1.00 94.19 73 LYS A O 1
ATOM 576 N N . THR A 1 74 ? 7.434 -18.176 -23.365 1.00 95.00 74 THR A N 1
ATOM 577 C CA . THR A 1 74 ? 8.321 -19.316 -23.652 1.00 95.00 74 THR A CA 1
ATOM 578 C C . THR A 1 74 ? 9.637 -19.224 -22.872 1.00 95.00 74 THR A C 1
ATOM 580 O O . THR A 1 74 ? 10.086 -18.133 -22.539 1.00 95.00 74 THR A O 1
ATOM 583 N N . GLY A 1 75 ? 10.257 -20.367 -22.566 1.00 93.38 75 GLY A N 1
ATOM 584 C CA . GLY A 1 75 ? 11.649 -20.424 -22.094 1.00 93.38 75 GLY A CA 1
ATOM 585 C C . GLY A 1 75 ? 12.668 -20.572 -23.233 1.00 93.38 75 GLY A C 1
ATOM 586 O O . GLY A 1 75 ? 13.855 -20.334 -23.032 1.00 93.38 75 GLY A O 1
ATOM 587 N N . GLY A 1 76 ? 12.219 -20.938 -24.440 1.00 93.44 76 GLY A N 1
ATOM 588 C CA . GLY A 1 76 ? 13.086 -21.198 -25.590 1.00 93.44 76 GLY A CA 1
ATOM 589 C C . GLY A 1 76 ? 13.394 -19.936 -26.394 1.00 93.44 76 GLY A C 1
ATOM 590 O O . GLY A 1 76 ? 12.493 -19.301 -26.941 1.00 93.44 76 GLY A O 1
ATOM 591 N N . THR A 1 77 ? 14.675 -19.602 -26.536 1.00 94.75 77 THR A N 1
ATOM 592 C CA . THR A 1 77 ? 15.143 -18.419 -27.278 1.00 94.75 77 THR A CA 1
ATOM 593 C C . THR A 1 77 ? 14.864 -18.515 -28.777 1.00 94.75 77 THR A C 1
ATOM 595 O O . THR A 1 77 ? 14.241 -17.611 -29.334 1.00 94.75 77 THR A O 1
ATOM 598 N N . HIS A 1 78 ? 15.201 -19.638 -29.418 1.00 94.94 78 HIS A N 1
ATOM 599 C CA . HIS A 1 78 ? 14.819 -19.916 -30.810 1.00 94.94 78 HIS A CA 1
ATOM 600 C C . HIS A 1 78 ? 13.300 -19.939 -31.015 1.00 94.94 78 HIS A C 1
ATOM 602 O O . HIS A 1 78 ? 12.821 -19.449 -32.035 1.00 94.94 78 HIS A O 1
ATOM 608 N N . THR A 1 79 ? 12.530 -20.443 -30.046 1.00 94.88 79 THR A N 1
ATOM 609 C CA . THR A 1 79 ? 11.057 -20.435 -30.086 1.00 94.88 79 THR A CA 1
ATOM 610 C C . THR A 1 79 ? 10.512 -19.008 -30.117 1.00 94.88 79 THR A C 1
ATOM 612 O O . THR A 1 79 ? 9.677 -18.698 -30.966 1.00 94.88 79 THR A O 1
ATOM 615 N N . GLY A 1 80 ? 11.022 -18.124 -29.251 1.00 96.44 80 GLY A N 1
ATOM 616 C CA . GLY A 1 80 ? 10.671 -16.702 -29.243 1.00 96.44 80 GLY A CA 1
ATOM 617 C C . GLY A 1 80 ? 11.039 -16.000 -30.552 1.00 96.44 80 GLY A C 1
ATOM 618 O O . GLY A 1 80 ? 10.177 -15.416 -31.205 1.00 96.44 80 GLY A O 1
ATOM 619 N N . ALA A 1 81 ? 12.287 -16.136 -31.007 1.00 96.75 81 ALA A N 1
ATOM 620 C CA . ALA A 1 81 ? 12.742 -15.547 -32.267 1.00 96.75 81 ALA A CA 1
ATOM 621 C C . ALA A 1 81 ? 11.910 -16.020 -33.474 1.00 96.75 81 ALA A C 1
ATOM 623 O O . ALA A 1 81 ? 11.464 -15.209 -34.289 1.00 96.75 81 ALA A O 1
ATOM 624 N N . ASN A 1 82 ? 11.641 -17.325 -33.574 1.00 95.62 82 ASN A N 1
ATOM 625 C CA . ASN A 1 82 ? 10.837 -17.896 -34.654 1.00 95.62 82 ASN A CA 1
ATOM 626 C C . ASN A 1 82 ? 9.360 -17.470 -34.581 1.00 95.62 82 ASN A C 1
ATOM 628 O O . ASN A 1 82 ? 8.724 -17.336 -35.627 1.00 95.62 82 ASN A O 1
ATOM 632 N N . TRP A 1 83 ? 8.819 -17.199 -33.388 1.00 97.44 83 TRP A N 1
ATOM 633 C CA . TRP A 1 83 ? 7.484 -16.614 -33.220 1.00 97.44 83 TRP A CA 1
ATOM 634 C C . TRP A 1 83 ? 7.402 -15.214 -33.846 1.00 97.44 83 TRP A C 1
ATOM 636 O O . TRP A 1 83 ? 6.474 -14.948 -34.609 1.00 97.44 83 TRP A O 1
ATOM 646 N N . PHE A 1 84 ? 8.402 -14.351 -33.620 1.00 97.56 84 PHE A N 1
ATOM 647 C CA . PHE A 1 84 ? 8.467 -13.035 -34.272 1.00 97.56 84 PHE A CA 1
ATOM 648 C C . PHE A 1 84 ? 8.699 -13.149 -35.787 1.00 97.56 84 PHE A C 1
ATOM 650 O O . PHE A 1 84 ? 8.042 -12.445 -36.555 1.00 97.56 84 PHE A O 1
ATOM 657 N N . LYS A 1 85 ? 9.565 -14.068 -36.248 1.00 96.62 85 LYS A N 1
ATOM 658 C CA . LYS A 1 85 ? 9.813 -14.296 -37.689 1.00 96.62 85 LYS A CA 1
ATOM 659 C C . LYS A 1 85 ? 8.541 -14.676 -38.440 1.00 96.62 85 LYS A C 1
ATOM 661 O O . LYS A 1 85 ? 8.224 -14.046 -39.443 1.00 96.62 85 LYS A O 1
ATOM 666 N N . LYS A 1 86 ? 7.765 -15.631 -37.911 1.00 96.31 86 LYS A N 1
ATOM 667 C CA . LYS A 1 86 ? 6.467 -16.057 -38.473 1.00 96.31 86 LYS A CA 1
ATOM 668 C C . LYS A 1 86 ? 5.418 -14.935 -38.542 1.00 96.31 86 LYS A C 1
ATOM 670 O O . LYS A 1 86 ? 4.381 -15.121 -39.165 1.00 96.31 86 LYS A O 1
ATOM 675 N N . ARG A 1 87 ? 5.661 -13.792 -37.891 1.00 95.75 87 ARG A N 1
ATOM 676 C CA . ARG A 1 87 ? 4.754 -12.633 -37.814 1.00 95.75 87 ARG A CA 1
ATOM 677 C C . ARG A 1 87 ? 5.303 -11.399 -38.544 1.00 95.75 87 ARG A C 1
ATOM 679 O O . ARG A 1 87 ? 4.728 -10.324 -38.401 1.00 95.75 87 ARG A O 1
ATOM 686 N N . GLY A 1 88 ? 6.422 -11.526 -39.269 1.00 95.06 88 GLY A N 1
ATOM 687 C CA . GLY A 1 88 ? 7.108 -10.398 -39.918 1.00 95.06 88 GLY A CA 1
ATOM 688 C C . GLY A 1 88 ? 7.719 -9.389 -38.934 1.00 95.06 88 GLY A C 1
ATOM 689 O O . GLY A 1 88 ? 8.017 -8.262 -39.307 1.00 95.06 88 GLY A O 1
ATOM 690 N N . GLN A 1 89 ? 7.888 -9.773 -37.666 1.00 96.50 89 GLN A N 1
ATOM 691 C CA . GLN A 1 89 ? 8.295 -8.897 -36.560 1.00 96.50 89 GLN A CA 1
ATOM 692 C C . GLN A 1 89 ? 9.747 -9.131 -36.116 1.00 96.50 89 GLN A C 1
ATOM 694 O O . GLN A 1 89 ? 10.126 -8.707 -35.029 1.00 96.50 89 GLN A O 1
ATOM 699 N N . PHE A 1 90 ? 10.561 -9.838 -36.904 1.00 96.94 90 PHE A N 1
ATOM 700 C CA . PHE A 1 90 ? 11.965 -10.106 -36.577 1.00 96.94 90 PHE A CA 1
ATOM 701 C C . PHE A 1 90 ? 12.887 -9.304 -37.499 1.00 96.94 90 PHE A C 1
ATOM 703 O O . PHE A 1 90 ? 13.042 -9.629 -38.675 1.00 96.94 90 PHE A O 1
ATOM 710 N N . ILE A 1 91 ? 13.476 -8.242 -36.959 1.00 95.38 91 ILE A N 1
ATOM 711 C CA . ILE A 1 91 ? 14.233 -7.228 -37.696 1.00 95.38 91 ILE A CA 1
ATOM 712 C C . ILE A 1 91 ? 15.732 -7.551 -37.624 1.00 95.38 91 ILE A C 1
ATOM 714 O O . ILE A 1 91 ? 16.262 -7.809 -36.541 1.00 95.38 91 ILE A O 1
ATOM 718 N N . LYS A 1 92 ? 16.438 -7.541 -38.761 1.00 93.94 92 LYS A N 1
ATOM 719 C CA . LYS A 1 92 ? 17.909 -7.660 -38.776 1.00 93.94 92 LYS A CA 1
ATOM 720 C C . LYS A 1 92 ? 18.549 -6.387 -38.197 1.00 93.94 92 LYS A C 1
ATOM 722 O O . LYS A 1 92 ? 18.008 -5.308 -38.430 1.00 93.94 92 LYS A O 1
ATOM 727 N N . PRO A 1 93 ? 19.699 -6.461 -37.501 1.00 93.06 93 PRO A N 1
ATOM 728 C CA . PRO A 1 93 ? 20.390 -5.260 -37.041 1.00 93.06 93 PRO A CA 1
ATOM 729 C C . PRO A 1 93 ? 20.824 -4.384 -38.222 1.00 93.06 93 PRO A C 1
ATOM 731 O O . PRO A 1 93 ? 21.573 -4.831 -39.087 1.00 93.06 93 PRO A O 1
ATOM 734 N N . SER A 1 94 ? 20.357 -3.138 -38.250 1.00 87.88 94 SER A N 1
ATOM 735 C CA . SER A 1 94 ? 20.750 -2.115 -39.222 1.00 87.88 94 SER A CA 1
ATOM 736 C C . SER A 1 94 ? 20.781 -0.745 -38.541 1.00 87.88 94 SER A C 1
ATOM 738 O O . SER A 1 94 ? 20.111 -0.534 -37.528 1.00 87.88 94 SER A O 1
ATOM 740 N N . LYS A 1 95 ? 21.583 0.185 -39.074 1.00 83.81 95 LYS A N 1
ATOM 741 C CA . LYS A 1 95 ? 21.545 1.597 -38.665 1.00 83.81 95 LYS A CA 1
ATOM 742 C C . LYS A 1 95 ? 20.337 2.326 -39.264 1.00 83.81 95 LYS A C 1
ATOM 744 O O . LYS A 1 95 ? 19.833 3.244 -38.627 1.00 83.81 95 LYS A O 1
ATOM 749 N N . ASP A 1 96 ? 19.862 1.872 -40.423 1.00 85.81 96 ASP A N 1
ATOM 750 C CA . ASP A 1 96 ? 18.780 2.488 -41.203 1.00 85.81 96 ASP A CA 1
ATOM 751 C C . ASP A 1 96 ? 17.393 2.067 -40.685 1.00 85.81 96 ASP A C 1
ATOM 753 O O . ASP A 1 96 ? 16.444 2.843 -40.709 1.00 85.81 96 ASP A O 1
ATOM 757 N N . ASN A 1 97 ? 17.289 0.854 -40.127 1.00 83.69 97 ASN A N 1
ATOM 758 C CA . ASN A 1 97 ? 16.138 0.394 -39.340 1.00 83.69 97 ASN A CA 1
ATOM 759 C C . ASN A 1 97 ? 16.615 -0.007 -37.933 1.00 83.69 97 ASN A C 1
ATOM 761 O O . ASN A 1 97 ? 16.808 -1.197 -37.658 1.00 83.69 97 ASN A O 1
ATOM 765 N N . PRO A 1 98 ? 16.874 0.975 -37.050 1.00 85.06 98 PRO A N 1
ATOM 766 C CA . PRO A 1 98 ? 17.463 0.711 -35.749 1.00 85.06 98 PRO A CA 1
ATOM 767 C C . PRO A 1 98 ? 16.506 -0.062 -34.825 1.00 85.06 98 PRO A C 1
ATOM 769 O O . PRO A 1 98 ? 15.277 -0.004 -34.974 1.00 85.06 98 PRO A O 1
ATOM 772 N N . PRO A 1 99 ? 17.046 -0.783 -33.828 1.00 90.50 99 PRO A N 1
ATOM 773 C CA . PRO A 1 99 ? 16.244 -1.401 -32.781 1.00 90.50 99 PRO A CA 1
ATOM 774 C C . PRO A 1 99 ? 15.511 -0.342 -31.951 1.00 90.50 99 PRO A C 1
ATOM 776 O O . PRO A 1 99 ? 16.080 0.683 -31.570 1.00 90.50 99 PRO A O 1
ATOM 779 N N . LYS A 1 100 ? 14.240 -0.607 -31.651 1.00 90.56 100 LYS A N 1
ATOM 780 C CA . LYS A 1 100 ? 13.378 0.251 -30.839 1.00 90.56 100 LYS A CA 1
ATOM 781 C C . LYS A 1 100 ? 13.473 -0.166 -29.368 1.00 90.56 100 LYS A C 1
ATOM 783 O O . LYS A 1 100 ? 13.730 -1.321 -29.029 1.00 90.56 100 LYS A O 1
ATOM 788 N N . ARG A 1 101 ? 13.258 0.789 -28.464 1.00 91.12 101 ARG A N 1
ATOM 789 C CA . ARG A 1 101 ? 13.114 0.519 -27.026 1.00 91.12 101 ARG A CA 1
ATOM 790 C C . ARG A 1 101 ? 11.898 -0.392 -26.811 1.00 91.12 101 ARG A C 1
ATOM 792 O O . ARG A 1 101 ? 10.827 -0.103 -27.332 1.00 91.12 101 ARG A O 1
ATOM 799 N N . GLY A 1 102 ? 12.074 -1.482 -26.067 1.00 89.38 102 GLY A N 1
ATOM 800 C CA . GLY A 1 102 ? 11.072 -2.542 -25.926 1.00 89.38 102 GLY A CA 1
ATOM 801 C C . GLY A 1 102 ? 11.159 -3.662 -26.974 1.00 89.38 102 GLY A C 1
ATOM 802 O O . GLY A 1 102 ? 10.398 -4.621 -26.860 1.00 89.38 102 GLY A O 1
ATOM 803 N N . ASP A 1 103 ? 12.072 -3.597 -27.952 1.00 97.62 103 ASP A N 1
ATOM 804 C CA . ASP A 1 103 ? 12.415 -4.764 -28.778 1.00 97.62 103 ASP A CA 1
ATOM 805 C C . ASP A 1 103 ? 13.113 -5.844 -27.921 1.00 97.62 103 ASP A C 1
ATOM 807 O O . ASP A 1 103 ? 13.763 -5.557 -26.910 1.00 97.62 103 ASP A O 1
ATOM 811 N N . LEU A 1 104 ? 13.024 -7.101 -28.350 1.00 98.31 104 LEU A N 1
ATOM 812 C CA . LEU A 1 104 ? 13.756 -8.232 -27.787 1.00 98.31 104 LEU A CA 1
ATOM 813 C C . LEU A 1 104 ? 14.974 -8.547 -28.656 1.00 98.31 104 LEU A C 1
ATOM 815 O O . LEU A 1 104 ? 14.839 -9.029 -29.778 1.00 98.31 104 LEU A O 1
ATOM 819 N N . MET A 1 105 ? 16.167 -8.280 -28.134 1.00 97.12 105 MET A N 1
ATOM 820 C CA . MET A 1 105 ? 17.441 -8.638 -28.754 1.00 97.12 105 MET A CA 1
ATOM 821 C C . MET A 1 105 ? 17.646 -10.146 -28.636 1.00 97.12 105 MET A C 1
ATOM 823 O O . MET A 1 105 ? 17.691 -10.657 -27.520 1.00 97.12 105 MET A O 1
ATOM 827 N N . TYR A 1 106 ? 17.793 -10.842 -29.762 1.00 96.94 106 TYR A N 1
ATOM 828 C CA . TYR A 1 106 ? 18.136 -12.262 -29.812 1.00 96.94 106 TYR A CA 1
ATOM 829 C C . TYR A 1 106 ? 19.556 -12.466 -30.345 1.00 96.94 106 TYR A C 1
ATOM 831 O O . TYR A 1 106 ? 19.970 -11.836 -31.319 1.00 96.94 106 TYR A O 1
ATOM 839 N N . HIS A 1 107 ? 20.270 -13.419 -29.752 1.00 93.00 107 HIS A N 1
ATOM 840 C CA . HIS A 1 107 ? 21.528 -13.969 -30.257 1.00 93.00 107 HIS A CA 1
ATOM 841 C C . HIS A 1 107 ? 21.358 -15.468 -30.528 1.00 93.00 107 HIS A C 1
ATOM 843 O O . HIS A 1 107 ? 20.615 -16.144 -29.813 1.00 93.00 107 HIS A O 1
ATOM 849 N N . ASP A 1 108 ? 22.066 -15.979 -31.532 1.00 90.94 108 ASP A N 1
ATOM 850 C CA . ASP A 1 108 ? 22.162 -17.402 -31.851 1.00 90.94 108 ASP A CA 1
ATOM 851 C C . ASP A 1 108 ? 23.642 -17.795 -31.941 1.00 90.94 108 ASP A C 1
ATOM 853 O O . ASP A 1 108 ? 24.388 -17.224 -32.735 1.00 90.94 108 ASP A O 1
ATOM 857 N N . SER A 1 109 ? 24.065 -18.747 -31.107 1.00 83.81 109 SER A N 1
ATOM 858 C CA . SER A 1 109 ? 25.410 -19.334 -31.111 1.00 83.81 109 SER A CA 1
ATOM 859 C C . SER A 1 109 ? 25.479 -20.652 -31.903 1.00 83.81 109 SER A C 1
ATOM 861 O O . SER A 1 109 ? 26.509 -21.321 -31.875 1.00 83.81 109 SER A O 1
ATOM 863 N N . GLY A 1 110 ? 24.390 -21.064 -32.566 1.00 78.69 110 GLY A N 1
ATOM 864 C CA . GLY A 1 110 ? 24.273 -22.360 -33.238 1.00 78.69 110 GLY A CA 1
ATOM 865 C C . GLY A 1 110 ? 23.945 -23.517 -32.283 1.00 78.69 110 GLY A C 1
ATOM 866 O O . GLY A 1 110 ? 23.918 -23.366 -31.062 1.00 78.69 110 GLY A O 1
ATOM 867 N N . GLY A 1 111 ? 23.634 -24.697 -32.832 1.00 72.12 111 GLY A N 1
ATOM 868 C CA . GLY A 1 111 ? 23.359 -25.910 -32.041 1.00 72.12 111 GLY A CA 1
ATOM 869 C C . GLY A 1 111 ? 22.200 -25.782 -31.036 1.00 72.12 111 GLY A C 1
ATOM 870 O O . GLY A 1 111 ? 22.261 -26.362 -29.955 1.00 72.12 111 GLY A O 1
ATOM 871 N N . GLY A 1 112 ? 21.186 -24.961 -31.340 1.00 72.25 112 GLY A N 1
ATOM 872 C CA . GLY A 1 112 ? 20.071 -24.656 -30.428 1.00 72.25 112 GLY A CA 1
ATOM 873 C C . GLY A 1 112 ? 20.435 -23.730 -29.256 1.00 72.25 112 GLY A C 1
ATOM 874 O O . GLY A 1 112 ? 19.652 -23.571 -28.317 1.00 72.25 112 GLY A O 1
ATOM 875 N N . LYS A 1 113 ? 21.622 -23.110 -29.272 1.00 76.94 113 LYS A N 1
ATOM 876 C CA . LYS A 1 113 ? 22.128 -22.264 -28.184 1.00 76.94 113 LYS A CA 1
ATOM 877 C C . LYS A 1 113 ? 21.881 -20.784 -28.469 1.00 76.94 113 LYS A C 1
ATOM 879 O O . LYS A 1 113 ? 22.756 -20.087 -28.959 1.00 76.94 113 LYS A O 1
ATOM 884 N N . GLY A 1 114 ? 20.687 -20.291 -28.144 1.00 88.88 114 GLY A N 1
ATOM 885 C CA . GLY A 1 114 ? 20.355 -18.864 -28.254 1.00 88.88 114 GLY A CA 1
ATOM 886 C C . GLY A 1 114 ? 20.359 -18.124 -26.913 1.00 88.88 114 GLY A C 1
ATOM 887 O O . GLY A 1 114 ? 20.275 -18.756 -25.857 1.00 88.88 114 GLY A O 1
ATOM 888 N N . HIS A 1 115 ? 20.377 -16.790 -26.968 1.00 94.69 115 HIS A N 1
ATOM 889 C CA . HIS A 1 115 ? 20.216 -15.870 -25.828 1.00 94.69 115 HIS A CA 1
ATOM 890 C C . HIS A 1 115 ? 19.195 -14.765 -26.148 1.00 94.69 115 HIS A C 1
ATOM 892 O O . HIS A 1 115 ? 18.935 -14.502 -27.324 1.00 94.69 115 HIS A O 1
ATOM 898 N N . VAL A 1 116 ? 18.611 -14.122 -25.129 1.00 96.56 116 VAL A N 1
ATOM 899 C CA . VAL A 1 116 ? 17.659 -13.008 -25.308 1.00 96.56 116 VAL A CA 1
ATOM 900 C C . VAL A 1 116 ? 17.818 -11.913 -24.245 1.00 96.56 116 VAL A C 1
ATOM 902 O O . VAL A 1 116 ? 18.120 -12.198 -23.086 1.00 96.56 116 VAL A O 1
ATOM 905 N N . GLY A 1 117 ? 17.574 -10.659 -24.635 1.00 96.75 117 GLY A N 1
ATOM 906 C CA . GLY A 1 117 ? 17.565 -9.482 -23.763 1.00 96.75 117 GLY A CA 1
ATOM 907 C C . GLY A 1 117 ? 16.517 -8.447 -24.169 1.00 96.75 117 GLY A C 1
ATOM 908 O O . GLY A 1 117 ? 16.096 -8.397 -25.321 1.00 96.75 117 GLY A O 1
ATOM 909 N N . ILE A 1 118 ? 16.110 -7.592 -23.231 1.00 98.19 118 ILE A N 1
ATOM 910 C CA . ILE A 1 118 ? 15.146 -6.505 -23.464 1.00 98.19 118 ILE A CA 1
ATOM 911 C C . ILE A 1 118 ? 15.924 -5.242 -23.839 1.00 98.19 118 ILE A C 1
ATOM 913 O O . ILE A 1 118 ? 16.741 -4.775 -23.043 1.00 98.19 118 ILE A O 1
ATOM 917 N N . VAL A 1 119 ? 15.689 -4.674 -25.024 1.00 95.62 119 VAL A N 1
ATOM 918 C CA . VAL A 1 119 ? 16.343 -3.438 -25.485 1.00 95.62 119 VAL A CA 1
ATOM 919 C C . VAL A 1 119 ? 15.795 -2.242 -24.714 1.00 95.62 119 VAL A C 1
ATOM 921 O O . VAL A 1 119 ? 14.607 -1.929 -24.787 1.00 95.62 119 VAL A O 1
ATOM 924 N N . ILE A 1 120 ? 16.677 -1.527 -24.011 1.00 91.06 120 ILE A N 1
ATOM 925 C CA . ILE A 1 120 ? 16.328 -0.291 -23.298 1.00 91.06 120 ILE A CA 1
ATOM 926 C C . ILE A 1 120 ? 16.837 0.972 -24.005 1.00 91.06 120 ILE A C 1
ATOM 928 O O . ILE A 1 120 ? 16.247 2.034 -23.805 1.00 91.06 120 ILE A O 1
ATOM 932 N N . ALA A 1 121 ? 17.876 0.870 -24.842 1.00 85.88 121 ALA A N 1
ATOM 933 C CA . ALA A 1 121 ? 18.349 1.957 -25.701 1.00 85.88 121 ALA A CA 1
ATOM 934 C C . ALA A 1 121 ? 19.106 1.433 -26.935 1.00 85.88 121 ALA A C 1
ATOM 936 O O . ALA A 1 121 ? 19.777 0.402 -26.864 1.00 85.88 121 ALA A O 1
ATOM 937 N N . TYR A 1 122 ? 19.043 2.188 -28.033 1.00 89.50 122 TYR A N 1
ATOM 938 C CA . TYR A 1 122 ? 20.011 2.131 -29.129 1.00 89.50 122 TYR A CA 1
ATOM 939 C C . TYR A 1 122 ? 21.009 3.278 -28.946 1.00 89.50 122 TYR A C 1
ATOM 941 O O . TYR A 1 122 ? 20.597 4.415 -28.721 1.00 89.50 122 TYR A O 1
ATOM 949 N N . ASN A 1 123 ? 22.306 2.983 -29.026 1.00 85.38 123 ASN A N 1
ATOM 950 C CA . ASN A 1 123 ? 23.361 3.928 -28.655 1.00 85.38 123 ASN A CA 1
ATOM 951 C C . ASN A 1 123 ? 23.864 4.777 -29.848 1.00 85.38 123 ASN A C 1
ATOM 953 O O . ASN A 1 123 ? 24.659 5.694 -29.661 1.00 85.38 123 ASN A O 1
ATOM 957 N N . GLY A 1 124 ? 23.390 4.508 -31.075 1.00 83.31 124 GLY A N 1
ATOM 958 C CA . GLY A 1 124 ? 23.717 5.272 -32.293 1.00 83.31 124 GLY A CA 1
ATOM 959 C C . GLY A 1 124 ? 24.988 4.830 -33.034 1.00 83.31 124 GLY A C 1
ATOM 960 O O . GLY A 1 124 ? 25.145 5.108 -34.220 1.00 83.31 124 GLY A O 1
ATOM 961 N N . ASP A 1 125 ? 25.869 4.087 -32.371 1.00 85.31 125 ASP A N 1
ATOM 962 C CA . ASP A 1 125 ? 27.158 3.609 -32.888 1.00 85.31 125 ASP A CA 1
ATOM 963 C C . ASP A 1 125 ? 27.107 2.190 -33.496 1.00 85.31 125 ASP A C 1
ATOM 965 O O . ASP A 1 125 ? 28.096 1.708 -34.047 1.00 85.31 125 ASP A O 1
ATOM 969 N N . GLY A 1 126 ? 25.945 1.529 -33.455 1.00 85.69 126 GLY A N 1
ATOM 970 C CA . GLY A 1 126 ? 25.801 0.099 -33.757 1.00 85.69 126 GLY A CA 1
ATOM 971 C C . GLY A 1 126 ? 25.820 -0.799 -32.514 1.00 85.69 126 GLY A C 1
ATOM 972 O O . GLY A 1 126 ? 25.961 -2.019 -32.641 1.00 85.69 126 GLY A O 1
ATOM 973 N N . THR A 1 127 ? 25.674 -0.227 -31.315 1.00 90.50 127 THR A N 1
ATOM 974 C CA . THR A 1 127 ? 25.439 -0.962 -30.066 1.00 90.50 127 THR A CA 1
ATOM 975 C C . THR A 1 127 ? 24.052 -0.693 -29.477 1.00 90.50 127 THR A C 1
ATOM 977 O O . THR A 1 127 ? 23.421 0.339 -29.723 1.00 90.50 127 THR A O 1
ATOM 980 N N . VAL A 1 128 ? 23.549 -1.654 -28.700 1.00 90.75 128 VAL A N 1
ATOM 981 C CA . VAL A 1 128 ? 22.331 -1.519 -27.888 1.00 90.75 128 VAL A CA 1
ATOM 982 C C . VAL A 1 128 ? 22.630 -1.742 -26.419 1.00 90.75 128 VAL A C 1
ATOM 984 O O . VAL A 1 128 ? 23.387 -2.644 -26.058 1.00 90.75 128 VAL A O 1
ATOM 987 N N . THR A 1 129 ? 21.945 -0.983 -25.571 1.00 90.44 129 THR A N 1
ATOM 988 C CA . THR A 1 129 ? 21.871 -1.252 -24.138 1.00 90.44 129 THR A CA 1
ATOM 989 C C . THR A 1 129 ? 20.644 -2.117 -23.855 1.00 90.44 129 THR A C 1
ATOM 991 O O . THR A 1 129 ? 19.526 -1.786 -24.259 1.00 90.44 129 THR A O 1
ATOM 994 N N . THR A 1 130 ? 20.839 -3.212 -23.125 1.00 95.50 130 THR A N 1
ATOM 995 C CA . THR A 1 130 ? 19.810 -4.210 -22.795 1.00 95.50 130 THR A CA 1
ATOM 996 C C . THR A 1 130 ? 19.732 -4.482 -21.293 1.00 95.50 130 THR A C 1
ATOM 998 O O . THR A 1 130 ? 20.683 -4.207 -20.557 1.00 95.50 130 THR A O 1
ATOM 1001 N N . IL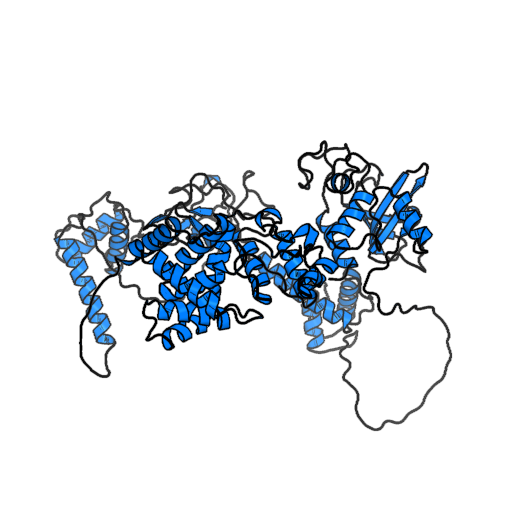E A 1 131 ? 18.608 -5.043 -20.841 1.00 96.06 131 ILE A N 1
ATOM 1002 C CA . ILE A 1 131 ? 18.506 -5.782 -19.575 1.00 96.06 131 ILE A CA 1
ATOM 1003 C C . ILE A 1 131 ? 18.351 -7.263 -19.916 1.00 96.06 131 ILE A C 1
ATOM 1005 O O . ILE A 1 131 ? 17.483 -7.641 -20.704 1.00 96.06 131 ILE A O 1
ATOM 1009 N N . GLU A 1 132 ? 19.197 -8.097 -19.326 1.00 95.38 132 GLU A N 1
ATOM 1010 C CA . GLU A 1 132 ? 19.288 -9.525 -19.612 1.00 95.38 132 GLU A CA 1
ATOM 1011 C C . GLU A 1 132 ? 19.244 -10.324 -18.306 1.00 95.38 132 GLU A C 1
ATOM 1013 O O . GLU A 1 132 ? 19.891 -9.947 -17.329 1.00 95.38 132 GLU A O 1
ATOM 1018 N N . GLY A 1 133 ? 18.509 -11.439 -18.308 1.00 94.19 133 GLY A N 1
ATOM 1019 C CA . GLY A 1 133 ? 18.643 -12.521 -17.329 1.00 94.19 133 GLY A CA 1
ATOM 1020 C C . GLY A 1 133 ? 19.546 -13.632 -17.868 1.00 94.19 133 GLY A C 1
ATOM 1021 O O . GLY A 1 133 ? 19.863 -13.640 -19.054 1.00 94.19 133 GLY A O 1
ATOM 1022 N N . ASN A 1 134 ? 19.940 -14.578 -17.018 1.00 92.25 134 ASN A N 1
ATOM 1023 C CA . ASN A 1 134 ? 20.854 -15.680 -17.340 1.00 92.25 134 ASN A CA 1
ATOM 1024 C C . ASN A 1 134 ? 22.183 -15.230 -18.005 1.00 92.25 134 ASN A C 1
ATOM 1026 O O . ASN A 1 134 ? 22.624 -15.804 -18.999 1.00 92.25 134 ASN A O 1
ATOM 1030 N N . THR A 1 135 ? 22.785 -14.138 -17.519 1.00 88.19 135 THR A N 1
ATOM 1031 C CA . THR A 1 135 ? 23.983 -13.501 -18.104 1.00 88.19 135 THR A CA 1
ATOM 1032 C C . THR A 1 135 ? 25.014 -13.179 -17.014 1.00 88.19 135 THR A C 1
ATOM 1034 O O . THR A 1 135 ? 24.756 -13.356 -15.824 1.00 88.19 135 THR A O 1
ATOM 1037 N N . ASN A 1 136 ? 26.216 -12.742 -17.391 1.00 80.06 136 ASN A N 1
ATOM 1038 C CA . ASN A 1 136 ? 27.275 -12.344 -16.456 1.00 80.06 136 ASN A CA 1
ATOM 1039 C C . ASN A 1 136 ? 28.204 -11.277 -17.071 1.00 80.06 136 ASN A C 1
ATOM 1041 O O . ASN A 1 136 ? 28.046 -10.879 -18.232 1.00 80.06 136 ASN A O 1
ATOM 1045 N N . ASN A 1 137 ? 29.188 -10.785 -16.307 1.00 64.38 137 ASN A N 1
ATOM 1046 C CA . ASN A 1 137 ? 30.125 -9.761 -16.794 1.00 64.38 137 ASN A CA 1
ATOM 1047 C C . ASN A 1 137 ? 30.907 -10.231 -18.033 1.00 64.38 137 ASN A C 1
ATOM 1049 O O . ASN A 1 137 ? 30.992 -9.472 -18.997 1.00 64.38 137 ASN A O 1
ATOM 1053 N N . ALA A 1 138 ? 31.342 -11.497 -18.067 1.00 57.06 138 ALA A N 1
ATOM 1054 C CA . ALA A 1 138 ? 32.010 -12.115 -19.217 1.00 57.06 138 ALA A CA 1
ATOM 1055 C C . ALA A 1 138 ? 31.098 -12.307 -20.452 1.00 57.06 138 ALA A C 1
ATOM 1057 O O . ALA A 1 138 ? 31.587 -12.578 -21.542 1.00 57.06 138 ALA A O 1
ATOM 1058 N N . GLY A 1 139 ? 29.777 -12.142 -20.312 1.00 50.81 139 GLY A N 1
ATOM 1059 C CA . GLY A 1 139 ? 28.816 -12.238 -21.415 1.00 50.81 139 GLY A CA 1
ATOM 1060 C C . GLY A 1 139 ? 28.489 -13.665 -21.862 1.00 50.81 139 GLY A C 1
ATOM 1061 O O . GLY A 1 139 ? 27.905 -13.818 -22.935 1.00 50.81 139 GLY A O 1
ATOM 1062 N N . SER A 1 140 ? 28.844 -14.672 -21.054 1.00 54.41 140 SER A N 1
ATOM 1063 C CA . SER A 1 140 ? 28.543 -16.087 -21.304 1.00 54.41 140 SER A CA 1
ATOM 1064 C C . SER A 1 140 ? 27.043 -16.389 -21.197 1.00 54.41 140 SER A C 1
ATOM 1066 O O . SER A 1 140 ? 26.312 -15.709 -20.475 1.00 54.41 140 SER A O 1
ATOM 1068 N N . ARG A 1 141 ? 26.614 -17.442 -21.905 1.00 50.59 141 ARG A N 1
ATOM 1069 C CA . ARG A 1 141 ? 25.240 -17.970 -21.950 1.00 50.59 141 ARG A CA 1
ATOM 1070 C C . ARG A 1 141 ? 24.804 -18.666 -20.654 1.00 50.59 141 ARG A C 1
ATOM 1072 O O . ARG A 1 141 ? 23.611 -18.763 -20.404 1.00 50.59 141 ARG A O 1
ATOM 1079 N N . GLU A 1 142 ? 25.755 -19.124 -19.843 1.00 64.00 142 GLU A N 1
ATOM 1080 C CA . GLU A 1 142 ? 25.515 -19.777 -18.546 1.00 64.00 142 GLU A CA 1
ATOM 1081 C C . GLU A 1 142 ? 25.826 -18.778 -17.414 1.00 64.00 142 GLU A C 1
ATOM 1083 O O . GLU A 1 142 ? 26.802 -18.907 -16.671 1.00 64.00 142 GLU A O 1
ATOM 1088 N N . GLY A 1 143 ? 25.084 -17.669 -17.382 1.00 76.50 143 GLY A N 1
ATOM 1089 C CA . GLY A 1 143 ? 25.339 -16.556 -16.472 1.00 76.50 143 GLY A CA 1
ATOM 1090 C C . GLY A 1 143 ? 24.321 -16.464 -15.340 1.00 76.50 143 GLY A C 1
ATOM 1091 O O . GLY A 1 143 ? 23.131 -16.593 -15.560 1.00 76.50 143 GLY A O 1
ATOM 1092 N N . THR A 1 144 ? 24.761 -16.178 -14.119 1.00 87.88 144 THR A N 1
ATOM 1093 C CA . THR A 1 144 ? 23.923 -16.355 -12.921 1.00 87.88 144 THR A CA 1
ATOM 1094 C C . THR A 1 144 ? 23.092 -15.137 -12.501 1.00 87.88 144 THR A C 1
ATOM 1096 O O . THR A 1 144 ? 22.461 -15.177 -11.444 1.00 87.88 144 THR A O 1
ATOM 1099 N N . VAL A 1 145 ? 23.090 -14.030 -13.261 1.00 92.38 145 VAL A N 1
ATOM 1100 C CA . VAL A 1 145 ? 22.552 -12.736 -12.794 1.00 92.38 145 VAL A CA 1
ATOM 1101 C C . VAL A 1 145 ? 21.657 -12.016 -13.812 1.00 92.38 145 VAL A C 1
ATOM 1103 O O . VAL A 1 145 ? 21.864 -12.106 -15.021 1.00 92.38 145 VAL A O 1
ATOM 1106 N N . VAL A 1 146 ? 20.674 -11.252 -13.311 1.00 95.69 146 VAL A N 1
ATOM 1107 C CA . VAL A 1 146 ? 19.982 -10.197 -14.076 1.00 95.69 146 VAL A CA 1
ATOM 1108 C C . VAL A 1 146 ? 20.813 -8.915 -14.042 1.00 95.69 146 VAL A C 1
ATOM 1110 O O . VAL A 1 146 ? 20.978 -8.308 -12.980 1.00 95.69 146 VAL A O 1
ATOM 1113 N N . THR A 1 147 ? 21.329 -8.464 -15.186 1.00 92.62 147 THR A N 1
ATOM 1114 C CA . THR A 1 147 ? 22.128 -7.229 -15.271 1.00 92.62 147 THR A CA 1
ATOM 1115 C C . THR A 1 147 ? 21.926 -6.482 -16.591 1.00 92.62 147 THR A C 1
ATOM 1117 O O . THR A 1 147 ? 21.269 -6.968 -17.512 1.00 92.62 147 THR A O 1
ATOM 1120 N N . LYS A 1 148 ? 22.484 -5.271 -16.682 1.00 92.94 148 LYS A N 1
ATOM 1121 C CA . LYS A 1 148 ? 22.559 -4.517 -17.937 1.00 92.94 148 LYS A CA 1
ATOM 1122 C C . LYS A 1 148 ? 23.739 -4.995 -18.776 1.00 92.94 148 LYS A C 1
ATOM 1124 O O . LYS A 1 148 ? 24.821 -5.229 -18.237 1.00 92.94 148 LYS A O 1
ATOM 1129 N N . LYS A 1 149 ? 23.555 -5.076 -20.092 1.00 89.12 149 LYS A N 1
ATOM 1130 C CA . LYS A 1 149 ? 24.626 -5.367 -21.055 1.00 89.12 149 LYS A CA 1
ATOM 1131 C C . LYS A 1 149 ? 24.584 -4.376 -22.208 1.00 89.12 149 LYS A C 1
ATOM 1133 O O . LYS A 1 149 ? 23.510 -3.963 -22.641 1.00 89.12 149 LYS A O 1
ATOM 1138 N N . GLU A 1 150 ? 25.757 -4.047 -22.726 1.00 93.06 150 GLU A N 1
ATOM 1139 C CA . GLU A 1 150 ? 25.906 -3.429 -24.038 1.00 93.06 150 GLU A CA 1
ATOM 1140 C C . GLU A 1 150 ? 26.257 -4.524 -25.052 1.00 93.06 150 GLU A C 1
ATOM 1142 O O . GLU A 1 150 ? 27.088 -5.392 -24.769 1.00 93.06 150 GLU A O 1
ATOM 1147 N N . ARG A 1 151 ? 25.587 -4.533 -26.208 1.00 90.56 151 ARG A N 1
ATOM 1148 C CA . ARG A 1 151 ? 25.760 -5.551 -27.254 1.00 90.56 151 ARG A CA 1
ATOM 1149 C C . ARG A 1 151 ? 25.955 -4.878 -28.612 1.00 90.56 151 ARG A C 1
ATOM 1151 O O . ARG A 1 151 ? 25.141 -4.050 -29.013 1.00 90.56 151 ARG A O 1
ATOM 1158 N N . LYS A 1 152 ? 27.021 -5.250 -29.327 1.00 93.69 152 LYS A N 1
ATOM 1159 C CA . LYS A 1 152 ? 27.298 -4.813 -30.708 1.00 93.69 152 LYS A CA 1
ATOM 1160 C C . LYS A 1 152 ? 26.379 -5.539 -31.690 1.00 93.69 152 LYS A C 1
ATOM 1162 O O . LYS A 1 152 ? 26.098 -6.715 -31.483 1.00 93.69 152 LYS A O 1
ATOM 1167 N N . PHE A 1 153 ? 25.986 -4.898 -32.791 1.00 93.81 153 PHE A N 1
ATOM 1168 C CA . PHE A 1 153 ? 25.189 -5.531 -33.854 1.00 93.81 153 PHE A CA 1
ATOM 1169 C C . PHE A 1 153 ? 25.804 -6.833 -34.394 1.00 93.81 153 PHE A C 1
ATOM 1171 O O . PHE A 1 153 ? 25.060 -7.757 -34.693 1.00 93.81 153 PHE A O 1
ATOM 1178 N N . SER A 1 154 ? 27.136 -6.961 -34.429 1.00 92.25 154 SER A N 1
ATOM 1179 C CA . SER A 1 154 ? 27.829 -8.198 -34.831 1.00 92.25 154 SER A CA 1
ATOM 1180 C C . SER A 1 154 ? 27.579 -9.404 -33.912 1.00 92.25 154 SER A C 1
ATOM 1182 O O . SER A 1 154 ? 27.819 -10.535 -34.317 1.00 92.25 154 SER A O 1
ATOM 1184 N N . TYR A 1 155 ? 27.090 -9.185 -32.688 1.00 89.75 155 TYR A N 1
ATOM 1185 C CA . TYR A 1 155 ? 26.649 -10.247 -31.780 1.00 89.75 155 TYR A CA 1
ATOM 1186 C C . TYR A 1 155 ? 25.168 -10.613 -31.984 1.00 89.75 155 TYR A C 1
ATOM 1188 O O . TYR A 1 155 ? 24.717 -11.644 -31.499 1.00 89.75 155 TYR A O 1
ATOM 1196 N N . ILE A 1 156 ? 24.373 -9.783 -32.659 1.00 93.69 156 ILE A N 1
ATOM 1197 C CA . ILE A 1 156 ? 22.910 -9.869 -32.607 1.00 93.69 156 ILE A CA 1
ATOM 1198 C C . ILE A 1 156 ? 22.380 -10.587 -33.849 1.00 93.69 156 ILE A C 1
ATOM 1200 O O . ILE A 1 156 ? 22.641 -10.190 -34.979 1.00 93.69 156 ILE A O 1
ATOM 1204 N N . TRP A 1 157 ? 21.585 -11.634 -33.633 1.00 95.19 157 TRP A N 1
ATOM 1205 C CA . TRP A 1 157 ? 20.910 -12.374 -34.702 1.00 95.19 157 TRP A CA 1
ATOM 1206 C C . TRP A 1 157 ? 19.727 -11.588 -35.277 1.00 95.19 157 TRP A C 1
ATOM 1208 O O . TRP A 1 157 ? 19.470 -11.609 -36.480 1.00 95.19 157 TRP A O 1
ATOM 1218 N N . GLY A 1 158 ? 19.016 -10.875 -34.405 1.00 95.88 158 GLY A N 1
ATOM 1219 C CA . GLY A 1 158 ? 17.973 -9.926 -34.771 1.00 95.88 158 GLY A CA 1
ATOM 1220 C C . GLY A 1 158 ? 17.137 -9.487 -33.577 1.00 95.88 158 GLY A C 1
ATOM 1221 O O . GLY A 1 158 ? 17.369 -9.900 -32.440 1.00 95.88 158 GLY A O 1
ATOM 1222 N N . PHE A 1 159 ? 16.161 -8.634 -33.856 1.00 98.06 159 PHE A N 1
ATOM 1223 C CA . PHE A 1 159 ? 15.285 -8.016 -32.874 1.00 98.06 159 PHE A CA 1
ATOM 1224 C C . PHE A 1 159 ? 13.842 -8.469 -33.098 1.00 98.06 159 PHE A C 1
ATOM 1226 O O . PHE A 1 159 ? 13.262 -8.186 -34.144 1.00 98.06 159 PHE A O 1
ATOM 1233 N N . GLY A 1 160 ? 13.248 -9.155 -32.122 1.00 97.75 160 GLY A N 1
ATOM 1234 C CA . GLY A 1 160 ? 11.799 -9.343 -32.079 1.00 97.75 160 GLY A CA 1
ATOM 1235 C C . GLY A 1 160 ? 11.137 -8.029 -31.676 1.00 97.75 160 GLY A C 1
ATOM 1236 O O . GLY A 1 160 ? 11.467 -7.499 -30.622 1.00 97.75 160 GLY A O 1
ATOM 1237 N N . ARG A 1 161 ? 10.236 -7.497 -32.503 1.00 96.75 161 ARG A N 1
ATOM 1238 C CA . ARG A 1 161 ? 9.581 -6.193 -32.326 1.00 96.75 161 ARG A CA 1
ATOM 1239 C C . ARG A 1 161 ? 8.102 -6.376 -31.963 1.00 96.75 161 ARG A C 1
ATOM 1241 O O . ARG A 1 161 ? 7.289 -6.596 -32.866 1.00 96.75 161 ARG A O 1
ATOM 1248 N N . PRO A 1 162 ? 7.725 -6.325 -30.671 1.00 95.12 162 PRO A N 1
ATOM 1249 C CA . PRO A 1 162 ? 6.342 -6.529 -30.253 1.00 95.12 162 PRO A CA 1
ATOM 1250 C C . PRO A 1 162 ? 5.435 -5.388 -30.724 1.00 95.12 162 PRO A C 1
ATOM 1252 O O . PRO A 1 162 ? 5.803 -4.215 -30.663 1.00 95.12 162 PRO A O 1
ATOM 1255 N N . LYS A 1 163 ? 4.215 -5.728 -31.152 1.00 92.19 163 LYS A N 1
ATOM 1256 C CA . LYS A 1 163 ? 3.158 -4.745 -31.437 1.00 92.19 163 LYS A CA 1
ATOM 1257 C C . LYS A 1 163 ? 2.403 -4.412 -30.150 1.00 92.19 163 LYS A C 1
ATOM 1259 O O . LYS A 1 163 ? 1.384 -5.029 -29.853 1.00 92.19 163 LYS A O 1
ATOM 1264 N N . TYR A 1 164 ? 2.956 -3.484 -29.373 1.00 81.31 164 TYR A N 1
ATOM 1265 C CA . TYR A 1 164 ? 2.336 -2.959 -28.154 1.00 81.31 164 TYR A CA 1
ATOM 1266 C C . TYR A 1 164 ? 1.039 -2.200 -28.459 1.00 81.31 164 TYR A C 1
ATOM 1268 O O . TYR A 1 164 ? 0.919 -1.551 -29.499 1.00 81.31 164 TYR A O 1
ATOM 1276 N N . SER A 1 165 ? 0.077 -2.255 -27.540 1.00 60.41 165 SER A N 1
ATOM 1277 C CA . SER A 1 165 ? -1.220 -1.584 -27.676 1.00 60.41 165 SER A CA 1
ATOM 1278 C C . SER A 1 165 ? -1.149 -0.109 -27.267 1.00 60.41 165 SER A C 1
ATOM 1280 O O . SER A 1 165 ? -1.760 0.270 -26.280 1.00 60.41 165 SER A O 1
ATOM 1282 N N . ASP A 1 166 ? -0.376 0.694 -28.011 1.00 48.78 166 ASP A N 1
ATOM 1283 C CA . ASP A 1 166 ? -0.488 2.167 -28.096 1.00 48.78 166 ASP A CA 1
ATOM 1284 C C . ASP A 1 166 ? 0.547 2.730 -29.100 1.00 48.78 166 ASP A C 1
ATOM 1286 O O . ASP A 1 166 ? 1.582 3.289 -28.731 1.00 48.78 166 ASP A O 1
ATOM 1290 N N . THR A 1 167 ? 0.284 2.581 -30.404 1.00 38.69 167 THR A N 1
ATOM 1291 C CA . THR A 1 167 ? 1.059 3.250 -31.470 1.00 38.69 167 THR A CA 1
ATOM 1292 C C . THR A 1 167 ? 0.136 3.894 -32.502 1.00 38.69 167 THR A C 1
ATOM 1294 O O . THR A 1 167 ? -0.059 3.373 -33.601 1.00 38.69 167 THR A O 1
ATOM 1297 N N . SER A 1 168 ? -0.426 5.054 -32.164 1.00 30.41 168 SER A N 1
ATOM 1298 C CA . SER A 1 168 ? -0.887 6.003 -33.179 1.00 30.41 168 SER A CA 1
ATOM 1299 C C . SER A 1 168 ? 0.328 6.672 -33.835 1.00 30.41 168 SER A C 1
ATOM 1301 O O . SER A 1 168 ? 1.192 7.172 -33.113 1.00 30.41 168 SER A O 1
ATOM 1303 N N . SER A 1 169 ? 0.353 6.698 -35.172 1.00 28.89 169 SER A N 1
ATOM 1304 C CA . SER A 1 169 ? 1.361 7.334 -36.043 1.00 28.89 169 SER A CA 1
ATOM 1305 C C . SER A 1 169 ? 2.824 6.933 -35.797 1.00 28.89 169 SER A C 1
ATOM 1307 O O . SER A 1 169 ? 3.548 7.558 -35.019 1.00 28.89 169 SER A O 1
ATOM 1309 N N . GLU A 1 170 ? 3.286 5.949 -36.569 1.00 30.89 170 GLU A N 1
ATOM 1310 C CA . GLU A 1 170 ? 4.638 6.014 -37.126 1.00 30.89 170 GLU A CA 1
ATOM 1311 C C . GLU A 1 170 ? 4.628 7.099 -38.218 1.00 30.89 170 GLU A C 1
ATOM 1313 O O . GLU A 1 170 ? 3.806 7.031 -39.128 1.00 30.89 170 GLU A O 1
ATOM 1318 N N . GLU A 1 171 ? 5.510 8.097 -38.130 1.00 27.11 171 GLU A N 1
ATOM 1319 C CA . GLU A 1 171 ? 5.914 8.890 -39.298 1.00 27.11 171 GLU A CA 1
ATOM 1320 C C . GLU A 1 171 ? 7.293 8.394 -39.728 1.00 27.11 171 GLU A C 1
ATOM 1322 O O . GLU A 1 171 ? 8.277 8.511 -38.990 1.00 27.11 171 GLU A O 1
ATOM 1327 N N . GLU A 1 172 ? 7.347 7.791 -40.913 1.00 27.17 172 GLU A N 1
ATOM 1328 C CA . GLU A 1 172 ? 8.597 7.470 -41.588 1.00 27.17 172 GLU A CA 1
ATOM 1329 C C . GLU A 1 172 ? 9.248 8.765 -42.088 1.00 27.17 172 GLU A C 1
ATOM 1331 O O . GLU A 1 172 ? 8.592 9.612 -42.692 1.00 27.17 172 GLU A O 1
ATOM 1336 N N . ILE A 1 173 ? 10.556 8.908 -41.874 1.00 25.19 173 ILE A N 1
ATOM 1337 C CA . ILE A 1 173 ? 11.358 9.942 -42.528 1.00 25.19 173 ILE A CA 1
ATOM 1338 C C . ILE A 1 173 ? 12.294 9.224 -43.492 1.00 25.19 173 ILE A C 1
ATOM 1340 O O . ILE A 1 173 ? 13.254 8.592 -43.055 1.00 25.19 173 ILE A O 1
ATOM 1344 N N . ASN A 1 174 ? 12.032 9.356 -44.791 1.00 26.98 174 ASN A N 1
ATOM 1345 C CA . ASN A 1 174 ? 13.000 9.043 -45.839 1.00 26.98 174 ASN A CA 1
ATOM 1346 C C . ASN A 1 174 ? 13.388 10.362 -46.545 1.00 26.98 174 ASN A C 1
ATOM 1348 O O . ASN A 1 174 ? 12.512 11.212 -46.731 1.00 26.98 174 ASN A O 1
ATOM 1352 N N . PRO A 1 175 ? 14.670 10.607 -46.869 1.00 36.38 175 PRO A N 1
ATOM 1353 C CA . PRO A 1 175 ? 15.138 11.944 -47.212 1.00 36.38 175 PRO A CA 1
ATOM 1354 C C . PRO A 1 175 ? 15.150 12.215 -48.722 1.00 36.38 175 PRO A C 1
ATOM 1356 O O . PRO A 1 175 ? 15.356 11.313 -49.530 1.00 36.38 175 PRO A O 1
ATOM 1359 N N . GLY A 1 176 ? 15.078 13.501 -49.071 1.00 26.61 176 GLY A N 1
ATOM 1360 C CA . GLY A 1 176 ? 15.571 14.016 -50.348 1.00 26.61 176 GLY A CA 1
ATOM 1361 C C . GLY A 1 176 ? 14.502 14.423 -51.360 1.00 26.61 176 GLY A C 1
ATOM 1362 O O . GLY A 1 176 ? 13.982 13.591 -52.098 1.00 26.61 176 GLY A O 1
ATOM 1363 N N . LYS A 1 177 ? 14.298 15.738 -51.480 1.00 24.66 177 LYS A N 1
ATOM 1364 C CA . LYS A 1 177 ? 14.445 16.462 -52.752 1.00 24.66 177 LYS A CA 1
ATOM 1365 C C . LYS A 1 177 ? 14.609 17.955 -52.478 1.00 24.66 177 LYS A C 1
ATOM 1367 O O . LYS A 1 177 ? 13.834 18.542 -51.729 1.00 24.66 177 LYS A O 1
ATOM 1372 N N . GLU A 1 178 ? 15.651 18.536 -53.058 1.00 27.58 178 GLU A N 1
ATOM 1373 C CA . GLU A 1 178 ? 15.789 19.983 -53.194 1.00 27.58 178 GLU A CA 1
ATOM 1374 C C . GLU A 1 178 ? 14.803 20.478 -54.255 1.00 27.58 178 GLU A C 1
ATOM 1376 O O . GLU A 1 178 ? 14.614 19.803 -55.262 1.00 27.58 178 GLU A O 1
ATOM 1381 N N . GLU A 1 179 ? 14.247 21.675 -54.071 1.00 22.59 179 GLU A N 1
ATOM 1382 C CA . GLU A 1 179 ? 14.061 22.631 -55.167 1.00 22.59 179 GLU A CA 1
ATOM 1383 C C . GLU A 1 179 ? 13.905 24.058 -54.607 1.00 22.59 179 GLU A C 1
ATOM 1385 O O . GLU A 1 179 ? 13.865 24.261 -53.392 1.00 22.59 179 GLU A O 1
ATOM 1390 N N . THR A 1 180 ? 13.983 25.065 -55.479 1.00 22.39 180 THR A N 1
ATOM 1391 C CA . THR A 1 180 ? 14.557 26.388 -55.154 1.00 22.39 180 THR A CA 1
ATOM 1392 C C . THR A 1 180 ? 13.614 27.582 -55.382 1.00 22.39 180 THR A C 1
ATOM 1394 O O . THR A 1 180 ? 12.555 27.423 -55.983 1.00 22.39 180 THR A O 1
ATOM 1397 N N . LYS A 1 181 ? 14.103 28.787 -54.998 1.00 24.72 181 LYS A N 1
ATOM 1398 C CA . LYS A 1 181 ? 13.624 30.182 -55.255 1.00 24.72 181 LYS A CA 1
ATOM 1399 C C . LYS A 1 181 ? 12.919 30.830 -54.043 1.00 24.72 181 LYS A C 1
ATOM 1401 O O . LYS A 1 181 ? 12.001 30.256 -53.477 1.00 24.72 181 LYS A O 1
ATOM 1406 N N . LYS A 1 182 ? 13.510 31.876 -53.437 1.00 22.84 182 LYS A N 1
ATOM 1407 C CA . LYS A 1 182 ? 13.553 33.316 -53.826 1.00 22.84 182 LYS A CA 1
ATOM 1408 C C . LYS A 1 182 ? 12.183 33.997 -53.665 1.00 22.84 182 LYS A C 1
ATOM 1410 O O . LYS A 1 182 ? 11.240 33.617 -54.338 1.00 22.84 182 LYS A O 1
ATOM 1415 N N . GLU A 1 183 ? 12.013 34.784 -52.597 1.00 23.16 183 GLU A N 1
ATOM 1416 C CA . GLU A 1 183 ? 12.115 36.268 -52.578 1.00 23.16 183 GLU A CA 1
ATOM 1417 C C . GLU A 1 183 ? 10.879 36.943 -53.209 1.00 23.16 183 GLU A C 1
ATOM 1419 O O . GLU A 1 183 ? 10.772 36.969 -54.426 1.00 23.16 183 GLU A O 1
ATOM 1424 N N . ASP A 1 184 ? 9.940 37.473 -52.399 1.00 23.47 184 ASP A N 1
ATOM 1425 C CA . ASP A 1 184 ? 9.881 38.928 -52.130 1.00 23.47 184 ASP A CA 1
ATOM 1426 C C . ASP A 1 184 ? 8.720 39.422 -51.216 1.00 23.47 184 ASP A C 1
ATOM 1428 O O . ASP A 1 184 ? 7.564 39.048 -51.369 1.00 23.47 184 ASP A O 1
ATOM 1432 N N . ASN A 1 185 ? 9.092 40.320 -50.289 1.00 25.27 185 ASN A N 1
ATOM 1433 C CA . ASN A 1 185 ? 8.422 41.534 -49.766 1.00 25.27 185 ASN A CA 1
ATOM 1434 C C . ASN A 1 185 ? 6.948 41.665 -49.251 1.00 25.27 185 ASN A C 1
ATOM 1436 O O . ASN A 1 185 ? 5.995 41.033 -49.681 1.00 25.27 185 ASN A O 1
ATOM 1440 N N . ALA A 1 186 ? 6.803 42.682 -48.372 1.00 24.98 186 ALA A N 1
ATOM 1441 C CA . ALA A 1 186 ? 5.605 43.505 -48.071 1.00 24.98 186 ALA A CA 1
ATOM 1442 C C . ALA A 1 186 ? 4.502 43.035 -47.075 1.00 24.98 186 ALA A C 1
ATOM 1444 O O . ALA A 1 186 ? 3.324 42.908 -47.391 1.00 24.98 186 ALA A O 1
ATOM 1445 N N . ASN A 1 187 ? 4.888 42.967 -45.796 1.00 26.03 187 ASN A N 1
ATOM 1446 C CA . ASN A 1 187 ? 4.144 43.409 -44.595 1.00 26.03 187 ASN A CA 1
ATOM 1447 C C . ASN A 1 187 ? 2.726 44.051 -44.742 1.00 26.03 187 ASN A C 1
ATOM 1449 O O . ASN A 1 187 ? 2.625 45.237 -45.069 1.00 26.03 187 ASN A O 1
ATOM 1453 N N . LYS A 1 188 ? 1.671 43.365 -44.252 1.00 25.41 188 LYS A N 1
ATOM 1454 C CA . LYS A 1 188 ? 0.631 43.964 -43.371 1.00 25.41 188 LYS A CA 1
ATOM 1455 C C . LYS A 1 188 ? -0.276 42.917 -42.689 1.00 25.41 188 LYS A C 1
ATOM 1457 O O . LYS A 1 188 ? -0.798 42.033 -43.350 1.00 25.41 188 LYS A O 1
ATOM 1462 N N . GLY A 1 189 ? -0.581 43.111 -41.399 1.00 24.11 189 GLY A N 1
ATOM 1463 C CA . GLY A 1 189 ? -1.908 42.761 -40.849 1.00 24.11 189 GLY A CA 1
ATOM 1464 C C . GLY A 1 189 ? -2.132 41.412 -40.130 1.00 24.11 189 GLY A C 1
ATOM 1465 O O . GLY A 1 189 ? -2.806 40.534 -40.647 1.00 24.11 189 GLY A O 1
ATOM 1466 N N . THR A 1 190 ? -1.790 41.375 -38.836 1.00 26.84 190 THR A N 1
ATOM 1467 C CA . THR A 1 190 ? -2.542 40.714 -37.729 1.00 26.84 190 THR A CA 1
ATOM 1468 C C . THR A 1 190 ? -2.594 39.180 -37.523 1.00 26.84 190 THR A C 1
ATOM 1470 O O . THR A 1 190 ? -3.016 38.388 -38.354 1.00 26.84 190 THR A O 1
ATOM 1473 N N . SER A 1 191 ? -2.365 38.830 -36.246 1.00 34.72 191 SER A N 1
ATOM 1474 C CA . SER A 1 191 ? -2.622 37.561 -35.534 1.00 34.72 191 SER A CA 1
ATOM 1475 C C . SER A 1 191 ? -1.661 36.380 -35.783 1.00 34.72 191 SER A C 1
ATOM 1477 O O . SER A 1 191 ? -1.647 35.735 -36.822 1.00 34.72 191 SER A O 1
ATOM 1479 N N . GLY A 1 192 ? -0.874 36.049 -34.752 1.00 25.62 192 GLY A N 1
ATOM 1480 C CA . GLY A 1 192 ? 0.026 34.893 -34.733 1.00 25.62 192 GLY A CA 1
ATOM 1481 C C . GLY A 1 192 ? 0.399 34.506 -33.301 1.00 25.62 192 GLY A C 1
ATOM 1482 O O . GLY A 1 192 ? 0.800 35.354 -32.505 1.00 25.62 192 GLY A O 1
ATOM 1483 N N . LYS A 1 193 ? 0.223 33.227 -32.947 1.00 31.14 193 LYS A N 1
ATOM 1484 C CA . LYS A 1 193 ? 0.478 32.692 -31.596 1.00 31.14 193 LYS A CA 1
ATOM 1485 C C . LYS A 1 193 ? 1.956 32.851 -31.213 1.00 31.14 193 LYS A C 1
ATOM 1487 O O . LYS A 1 193 ? 2.837 32.526 -32.002 1.00 31.14 193 LYS A O 1
ATOM 1492 N N . ALA A 1 194 ? 2.228 33.279 -29.980 1.00 34.97 194 ALA A N 1
ATOM 1493 C CA . ALA A 1 194 ? 3.594 33.417 -29.480 1.00 34.97 194 ALA A CA 1
ATOM 1494 C C . ALA A 1 194 ? 4.317 32.055 -29.414 1.00 34.97 194 ALA A C 1
ATOM 1496 O O . ALA A 1 194 ? 3.906 31.157 -28.674 1.00 34.97 194 ALA A O 1
ATOM 1497 N N . ASN A 1 195 ? 5.418 31.922 -30.159 1.00 44.12 195 ASN A N 1
ATOM 1498 C CA . ASN A 1 195 ? 6.272 30.735 -30.136 1.00 44.12 195 ASN A CA 1
ATOM 1499 C C . ASN A 1 195 ? 6.913 30.559 -28.750 1.00 44.12 195 ASN A C 1
ATOM 1501 O O . ASN A 1 195 ? 7.653 31.415 -28.271 1.00 44.12 195 ASN A O 1
ATOM 1505 N N . ASN A 1 196 ? 6.630 29.428 -28.102 1.00 63.59 196 ASN A N 1
ATOM 1506 C CA . ASN A 1 196 ? 6.989 29.159 -26.704 1.00 63.59 196 ASN A CA 1
ATOM 1507 C C . ASN A 1 196 ? 8.350 28.441 -26.550 1.00 63.59 196 ASN A C 1
ATOM 1509 O O . ASN A 1 196 ? 8.582 27.754 -25.557 1.00 63.59 196 ASN A O 1
ATOM 1513 N N . THR A 1 197 ? 9.225 28.570 -27.548 1.00 84.69 197 THR A N 1
ATOM 1514 C CA . THR A 1 197 ? 10.470 27.801 -27.707 1.00 84.69 197 THR A CA 1
ATOM 1515 C C . THR A 1 197 ? 11.685 28.632 -27.284 1.00 84.69 197 THR A C 1
ATOM 1517 O O . THR A 1 197 ? 11.780 29.798 -27.663 1.00 84.69 197 THR A O 1
ATOM 1520 N N . LEU A 1 198 ? 12.633 28.051 -26.537 1.00 92.06 198 LEU A N 1
ATOM 1521 C CA . LEU A 1 198 ? 13.907 28.708 -26.186 1.00 92.06 198 LEU A CA 1
ATOM 1522 C C . LEU A 1 198 ? 15.078 28.049 -26.927 1.00 92.06 198 LEU A C 1
ATOM 1524 O O . LEU A 1 198 ? 15.160 26.823 -26.977 1.00 92.06 198 LEU A O 1
ATOM 1528 N N . GLN A 1 199 ? 15.995 28.846 -27.468 1.00 90.81 199 GLN A N 1
ATOM 1529 C CA . GLN A 1 199 ? 17.163 28.377 -28.226 1.00 90.81 199 GLN A CA 1
ATOM 1530 C C . GLN A 1 199 ? 18.320 29.382 -28.129 1.00 90.81 199 GLN A C 1
ATOM 1532 O O . GLN A 1 199 ? 18.160 30.450 -27.533 1.00 90.81 199 GLN A O 1
ATOM 1537 N N . ARG A 1 200 ? 19.478 29.083 -28.738 1.00 89.88 200 ARG A N 1
ATOM 1538 C CA . ARG A 1 200 ? 20.624 30.007 -28.767 1.00 89.88 200 ARG A CA 1
ATOM 1539 C C . ARG A 1 200 ? 20.190 31.406 -29.240 1.00 89.88 200 ARG A C 1
ATOM 1541 O O . ARG A 1 200 ? 19.554 31.548 -30.280 1.00 89.88 200 ARG A O 1
ATOM 1548 N N . GLY A 1 201 ? 20.526 32.430 -28.455 1.00 83.00 201 GLY A N 1
ATOM 1549 C CA . GLY A 1 201 ? 20.128 33.825 -28.685 1.00 83.00 201 GLY A CA 1
ATOM 1550 C C . GLY A 1 201 ? 18.865 34.281 -27.939 1.00 83.00 201 GLY A C 1
ATOM 1551 O O . GLY A 1 201 ? 18.677 35.486 -27.778 1.00 83.00 201 GLY A O 1
ATOM 1552 N N . SER A 1 202 ? 18.035 33.370 -27.411 1.00 91.69 202 SER A N 1
ATOM 1553 C CA . SER A 1 202 ? 16.933 33.731 -26.504 1.00 91.69 202 SER A CA 1
ATOM 1554 C C . SER A 1 202 ? 17.455 34.417 -25.232 1.00 91.69 202 SER A C 1
ATOM 1556 O O . SER A 1 202 ? 18.516 34.061 -24.717 1.00 91.69 202 SER A O 1
ATOM 1558 N N . LYS A 1 203 ? 16.692 35.372 -24.685 1.00 88.94 203 LYS A N 1
ATOM 1559 C CA . LYS A 1 203 ? 17.026 36.093 -23.443 1.00 88.94 203 LYS A CA 1
ATOM 1560 C C . LYS A 1 203 ? 15.804 36.275 -22.533 1.00 88.94 203 LYS A C 1
ATOM 1562 O O . LYS A 1 203 ? 14.667 36.238 -23.000 1.00 88.94 203 LYS A O 1
ATOM 1567 N N . GLY A 1 204 ? 16.042 36.511 -21.244 1.00 83.62 204 GLY A N 1
ATOM 1568 C CA . GLY A 1 204 ? 15.037 36.875 -20.239 1.00 83.62 204 GLY A CA 1
ATOM 1569 C C . GLY A 1 204 ? 14.673 35.754 -19.256 1.00 83.62 204 GLY A C 1
ATOM 1570 O O . GLY A 1 204 ? 15.225 34.656 -19.291 1.00 83.62 204 GLY A O 1
ATOM 1571 N N . LYS A 1 205 ? 13.705 36.027 -18.367 1.00 82.00 205 LYS A N 1
ATOM 1572 C CA . LYS A 1 205 ? 13.388 35.192 -17.185 1.00 82.00 205 LYS A CA 1
ATOM 1573 C C . LYS A 1 205 ? 13.126 33.707 -17.489 1.00 82.00 205 LYS A C 1
ATOM 1575 O O . LYS A 1 205 ? 13.528 32.857 -16.704 1.00 82.00 205 LYS A O 1
ATOM 1580 N N . LYS A 1 206 ? 12.511 33.377 -18.635 1.00 82.19 206 LYS A N 1
ATOM 1581 C CA . LYS A 1 206 ? 12.294 31.977 -19.062 1.00 82.19 206 LYS A CA 1
ATOM 1582 C C . LYS A 1 206 ? 13.612 31.218 -19.298 1.00 82.19 206 LYS A C 1
ATOM 1584 O O . LYS A 1 206 ? 13.702 30.035 -18.989 1.00 82.19 206 LYS A O 1
ATOM 1589 N N . VAL A 1 207 ? 14.638 31.896 -19.816 1.00 89.56 207 VAL A N 1
ATOM 1590 C CA . VAL A 1 207 ? 15.981 31.324 -20.008 1.00 89.56 207 VAL A CA 1
ATOM 1591 C C . VAL A 1 207 ? 16.695 31.163 -18.667 1.00 89.56 207 VAL A C 1
ATOM 1593 O O . VAL A 1 207 ? 17.315 30.133 -18.424 1.00 89.56 207 VAL A O 1
ATOM 1596 N N . GLU A 1 208 ? 16.551 32.135 -17.768 1.00 85.56 208 GLU A N 1
ATOM 1597 C CA . GLU A 1 208 ? 17.115 32.078 -16.414 1.00 85.56 208 GLU A CA 1
ATOM 1598 C C . GLU A 1 208 ? 16.525 30.905 -15.604 1.00 85.56 208 GLU A C 1
ATOM 1600 O O . GLU A 1 208 ? 17.241 30.178 -14.914 1.00 85.56 208 GLU A O 1
ATOM 1605 N N . GLU A 1 209 ? 15.214 30.676 -15.721 1.00 86.06 209 GLU A N 1
ATOM 1606 C CA . GLU A 1 209 ? 14.517 29.540 -15.111 1.00 86.06 209 GLU A CA 1
ATOM 1607 C C . GLU A 1 209 ? 14.953 28.196 -15.714 1.00 86.06 209 GLU A C 1
ATOM 1609 O O . GLU A 1 209 ? 15.249 27.257 -14.970 1.00 86.06 209 GLU A O 1
ATOM 1614 N N . LEU A 1 210 ? 15.080 28.112 -17.043 1.00 91.69 210 LEU A N 1
ATOM 1615 C CA . LEU A 1 210 ? 15.665 26.958 -17.731 1.00 91.69 210 LEU A CA 1
ATOM 1616 C C . LEU A 1 210 ? 17.073 26.645 -17.199 1.00 91.69 210 LEU A C 1
ATOM 1618 O O . LEU A 1 210 ? 17.343 25.507 -16.818 1.00 91.69 210 LEU A O 1
ATOM 1622 N N . GLN A 1 211 ? 17.958 27.643 -17.134 1.00 90.62 211 GLN A N 1
ATOM 1623 C CA . GLN A 1 211 ? 19.327 27.489 -16.636 1.00 90.62 211 GLN A CA 1
ATOM 1624 C C . GLN A 1 211 ? 19.338 26.994 -15.181 1.00 90.62 211 GLN A C 1
ATOM 1626 O O . GLN A 1 211 ? 20.033 26.028 -14.867 1.00 90.62 211 GLN A O 1
ATOM 1631 N N . LYS A 1 212 ? 18.508 27.572 -14.299 1.00 82.94 212 LYS A N 1
ATOM 1632 C CA . LYS A 1 212 ? 18.346 27.110 -12.905 1.00 82.94 212 LYS A CA 1
ATOM 1633 C C . LYS A 1 212 ? 17.866 25.660 -12.820 1.00 82.94 212 LYS A C 1
ATOM 1635 O O . LYS A 1 212 ? 18.385 24.894 -12.008 1.00 82.94 212 LYS A O 1
ATOM 1640 N N . ASN A 1 213 ? 16.913 25.265 -13.661 1.00 83.94 213 ASN A N 1
ATOM 1641 C CA . ASN A 1 213 ? 16.401 23.897 -13.714 1.00 83.94 213 ASN A CA 1
ATOM 1642 C C . ASN A 1 213 ? 17.457 22.904 -14.236 1.00 83.94 213 ASN A C 1
ATOM 1644 O O . ASN A 1 213 ? 17.613 21.831 -13.653 1.00 83.94 213 ASN A O 1
ATOM 1648 N N . LEU A 1 214 ? 18.245 23.271 -15.252 1.00 83.56 214 LEU A N 1
ATOM 1649 C CA . LEU A 1 214 ? 19.384 22.475 -15.731 1.00 83.56 214 LEU A CA 1
ATOM 1650 C C . LEU A 1 214 ? 20.436 22.282 -14.625 1.00 83.56 214 LEU A C 1
ATOM 1652 O O . LEU A 1 214 ? 20.783 21.139 -14.316 1.00 83.56 214 LEU A O 1
ATOM 1656 N N . ILE A 1 215 ? 20.848 23.365 -13.948 1.00 85.12 215 ILE A N 1
ATOM 1657 C CA . ILE A 1 215 ? 21.785 23.332 -12.806 1.00 85.12 215 ILE A CA 1
ATOM 1658 C C . ILE A 1 215 ? 21.256 22.413 -11.698 1.00 85.12 215 ILE A C 1
ATOM 1660 O O . ILE A 1 215 ? 21.986 21.566 -11.170 1.00 85.12 215 ILE A O 1
ATOM 1664 N N . TYR A 1 216 ? 19.970 22.536 -11.359 1.00 79.19 216 TYR A N 1
ATOM 1665 C CA . TYR A 1 216 ? 19.316 21.692 -10.362 1.00 79.19 216 TYR A CA 1
ATOM 1666 C C . TYR A 1 216 ? 19.342 20.207 -10.762 1.00 79.19 216 TYR A C 1
ATOM 1668 O O . TYR A 1 216 ? 19.632 19.338 -9.932 1.00 79.19 216 TYR A O 1
ATOM 1676 N N . LEU A 1 217 ? 19.143 19.904 -12.047 1.00 77.06 217 LEU A N 1
ATOM 1677 C CA . LEU A 1 217 ? 19.261 18.562 -12.619 1.00 77.06 217 LEU A CA 1
ATOM 1678 C C . LEU A 1 217 ? 20.711 18.093 -12.871 1.00 77.06 217 LEU A C 1
ATOM 1680 O O . LEU A 1 217 ? 20.889 16.928 -13.212 1.00 77.06 217 LEU A O 1
ATOM 1684 N N . LYS A 1 218 ? 21.725 18.922 -12.571 1.00 86.50 218 LYS A N 1
ATOM 1685 C CA . LYS A 1 218 ? 23.177 18.674 -12.738 1.00 86.50 218 LYS A CA 1
ATOM 1686 C C . LYS A 1 218 ? 23.704 18.720 -14.181 1.00 86.50 218 LYS A C 1
ATOM 1688 O O . LYS A 1 218 ? 24.762 18.168 -14.462 1.00 86.50 218 LYS A O 1
ATOM 1693 N N . TYR A 1 219 ? 23.028 19.460 -15.054 1.00 84.19 219 TYR A N 1
ATOM 1694 C CA . TYR A 1 219 ? 23.565 19.901 -16.343 1.00 84.19 219 TYR A CA 1
ATOM 1695 C C . TYR A 1 219 ? 24.060 21.340 -16.172 1.00 84.19 219 TYR A C 1
ATOM 1697 O O . TYR A 1 219 ? 23.317 22.176 -15.668 1.00 84.19 219 TYR A O 1
ATOM 1705 N N . ASP A 1 220 ? 25.316 21.624 -16.520 1.00 86.44 220 ASP A N 1
ATOM 1706 C CA . ASP A 1 220 ? 25.975 22.894 -16.185 1.00 86.44 220 ASP A CA 1
ATOM 1707 C C . ASP A 1 220 ? 26.004 23.882 -17.375 1.00 86.44 220 ASP A C 1
ATOM 1709 O O . ASP A 1 220 ? 26.883 23.770 -18.233 1.00 86.44 220 ASP A O 1
ATOM 1713 N N . PRO A 1 221 ? 25.082 24.866 -17.440 1.00 83.62 221 PRO A N 1
ATOM 1714 C CA . PRO A 1 221 ? 25.095 25.955 -18.420 1.00 83.62 221 PRO A CA 1
ATOM 1715 C C . PRO A 1 221 ? 26.164 27.036 -18.162 1.00 83.62 221 PRO A C 1
ATOM 1717 O O . PRO A 1 221 ? 26.182 28.028 -18.887 1.00 83.62 221 PRO A O 1
ATOM 1720 N N . LYS A 1 222 ? 27.042 26.870 -17.159 1.00 84.88 222 LYS A N 1
ATOM 1721 C CA . LYS A 1 222 ? 28.026 27.861 -16.674 1.00 84.88 222 LYS A CA 1
ATOM 1722 C C . LYS A 1 222 ? 27.425 29.128 -16.054 1.00 84.88 222 LYS A C 1
ATOM 1724 O O . LYS A 1 222 ? 28.063 30.174 -16.036 1.00 84.88 222 LYS A O 1
ATOM 1729 N N . GLY A 1 223 ? 26.228 29.008 -15.481 1.00 76.38 223 GLY A N 1
ATOM 1730 C CA . GLY A 1 223 ? 25.535 30.081 -14.766 1.00 76.38 223 GLY A CA 1
ATOM 1731 C C . GLY A 1 223 ? 24.056 30.178 -15.135 1.00 76.38 223 GLY A C 1
ATOM 1732 O O . GLY A 1 223 ? 23.574 29.464 -16.011 1.00 76.38 223 GLY A O 1
ATOM 1733 N N . ALA A 1 224 ? 23.331 31.055 -14.444 1.00 90.00 224 ALA A N 1
ATOM 1734 C CA . ALA A 1 224 ? 21.953 31.408 -14.771 1.00 90.00 224 ALA A CA 1
ATOM 1735 C C . ALA A 1 224 ? 21.852 32.930 -14.938 1.00 90.00 224 ALA A C 1
ATOM 1737 O O . ALA A 1 224 ? 21.462 33.640 -14.015 1.00 90.00 224 ALA A O 1
ATOM 1738 N N . ASP A 1 225 ? 22.294 33.412 -16.097 1.00 82.44 225 ASP A N 1
ATOM 1739 C CA . ASP A 1 225 ? 22.389 34.827 -16.482 1.00 82.44 225 ASP A CA 1
ATOM 1740 C C . ASP A 1 225 ? 21.177 35.319 -17.300 1.00 82.44 225 ASP A C 1
ATOM 1742 O O . ASP A 1 225 ? 21.108 36.483 -17.696 1.00 82.44 225 ASP A O 1
ATOM 1746 N N . GLY A 1 226 ? 20.224 34.431 -17.598 1.00 83.38 226 GLY A N 1
ATOM 1747 C CA . GLY A 1 226 ? 19.075 34.729 -18.446 1.00 83.38 226 GLY A CA 1
ATOM 1748 C C . GLY A 1 226 ? 19.407 34.891 -19.930 1.00 83.38 226 GLY A C 1
ATOM 1749 O O . GLY A 1 226 ? 18.551 35.372 -20.671 1.00 83.38 226 GLY A O 1
ATOM 1750 N N . SER A 1 227 ? 20.600 34.496 -20.387 1.00 88.88 227 SER A N 1
ATOM 1751 C CA . SER A 1 227 ? 21.034 34.571 -21.787 1.00 88.88 227 SER A CA 1
ATOM 1752 C C . SER A 1 227 ? 21.382 33.189 -22.341 1.00 88.88 227 SER A C 1
ATOM 1754 O O . SER A 1 227 ? 22.276 32.499 -21.860 1.00 88.88 227 SER A O 1
ATOM 1756 N N . PHE A 1 228 ? 20.696 32.768 -23.404 1.00 93.50 228 PHE A N 1
ATOM 1757 C CA . PHE A 1 228 ? 20.857 31.430 -23.972 1.00 93.50 228 PHE A CA 1
ATOM 1758 C C . PHE A 1 228 ? 22.095 31.406 -24.881 1.00 93.50 228 PHE A C 1
ATOM 1760 O O . PHE A 1 228 ? 22.010 31.462 -26.109 1.00 93.50 228 PHE A O 1
ATOM 1767 N N . GLY A 1 229 ? 23.271 31.383 -24.256 1.00 83.06 229 GLY A N 1
ATOM 1768 C CA . GLY A 1 229 ? 24.565 31.270 -24.924 1.00 83.06 229 GLY A CA 1
ATOM 1769 C C . GLY A 1 229 ? 24.948 29.827 -25.267 1.00 83.06 229 GLY A C 1
ATOM 1770 O O . GLY A 1 229 ? 24.241 28.868 -24.946 1.00 83.06 229 GLY A O 1
ATOM 1771 N N . SER A 1 230 ? 26.130 29.663 -25.863 1.00 83.19 230 SER A N 1
ATOM 1772 C CA . SER A 1 230 ? 26.690 28.361 -26.264 1.00 83.19 230 SER A CA 1
ATOM 1773 C C . SER A 1 230 ? 26.835 27.363 -25.105 1.00 83.19 230 SER A C 1
ATOM 1775 O O . SER A 1 230 ? 26.701 26.159 -25.313 1.00 83.19 230 SER A O 1
ATOM 1777 N N . ASN A 1 231 ? 27.058 27.831 -23.873 1.00 85.44 231 ASN A N 1
ATOM 1778 C CA . ASN A 1 231 ? 27.108 26.965 -22.691 1.00 85.44 231 ASN A CA 1
ATOM 1779 C C . ASN A 1 231 ? 25.713 26.471 -22.265 1.00 85.44 231 ASN A C 1
ATOM 1781 O O . ASN A 1 231 ? 25.564 25.306 -21.902 1.00 85.44 231 ASN A O 1
ATOM 1785 N N . THR A 1 232 ? 24.677 27.312 -22.382 1.00 91.06 232 THR A N 1
ATOM 1786 C CA . THR A 1 232 ? 23.284 26.904 -22.111 1.00 91.06 232 THR A CA 1
ATOM 1787 C C . THR A 1 232 ? 22.808 25.885 -23.139 1.00 91.06 232 THR A C 1
ATOM 1789 O O . THR A 1 232 ? 22.240 24.862 -22.774 1.00 91.06 232 THR A O 1
ATOM 1792 N N . GLU A 1 233 ? 23.129 26.100 -24.413 1.00 92.19 233 GLU A N 1
ATOM 1793 C CA . GLU A 1 233 ? 22.853 25.143 -25.485 1.00 92.19 233 GLU A CA 1
ATOM 1794 C C . GLU A 1 233 ? 23.568 23.803 -25.269 1.00 92.19 233 GLU A C 1
ATOM 1796 O O . GLU A 1 233 ? 22.923 22.761 -25.327 1.00 92.19 233 GLU A O 1
ATOM 1801 N N . LYS A 1 234 ? 24.864 23.800 -24.920 1.00 84.50 234 LYS A N 1
ATOM 1802 C CA . LYS A 1 234 ? 25.590 22.570 -24.547 1.00 84.50 234 LYS A CA 1
ATOM 1803 C C . LYS A 1 234 ? 24.917 21.832 -23.383 1.00 84.50 234 LYS A C 1
ATOM 1805 O O . LYS A 1 234 ? 24.820 20.606 -23.424 1.00 84.50 234 LYS A O 1
ATOM 1810 N N . ALA A 1 235 ? 24.422 22.553 -22.375 1.00 80.94 235 ALA A N 1
ATOM 1811 C CA . ALA A 1 235 ? 23.693 21.963 -21.252 1.00 80.94 235 ALA A CA 1
ATOM 1812 C C . ALA A 1 235 ? 22.318 21.402 -21.662 1.00 80.94 235 ALA A C 1
ATOM 1814 O O . ALA A 1 235 ? 21.955 20.319 -21.203 1.00 80.94 235 ALA A O 1
ATOM 1815 N N . VAL A 1 236 ? 21.585 22.070 -22.563 1.00 91.12 236 VAL A N 1
ATOM 1816 C CA . VAL A 1 236 ? 20.331 21.557 -23.146 1.00 91.12 236 VAL A CA 1
ATOM 1817 C C . VAL A 1 236 ? 20.588 20.318 -24.005 1.00 91.12 236 VAL A C 1
ATOM 1819 O O . VAL A 1 236 ? 19.897 19.322 -23.826 1.00 91.12 236 VAL A O 1
ATOM 1822 N N . ILE A 1 237 ? 21.619 20.316 -24.856 1.00 78.00 237 ILE A N 1
ATOM 1823 C CA . ILE A 1 237 ? 22.031 19.149 -25.654 1.00 78.00 237 ILE A CA 1
ATOM 1824 C C . ILE A 1 237 ? 22.387 17.971 -24.737 1.00 78.00 237 ILE A C 1
ATOM 1826 O O . ILE A 1 237 ? 21.940 16.849 -24.973 1.00 78.00 237 ILE A O 1
ATOM 1830 N N . ALA A 1 238 ? 23.161 18.203 -23.672 1.00 74.88 238 ALA A N 1
ATOM 1831 C CA . ALA A 1 238 ? 23.507 17.166 -22.699 1.00 74.88 238 ALA A CA 1
ATOM 1832 C C . ALA A 1 238 ? 22.266 16.624 -21.967 1.00 74.88 238 ALA A C 1
ATOM 1834 O O . ALA A 1 238 ? 22.120 15.409 -21.823 1.00 74.88 238 ALA A O 1
ATOM 1835 N N . PHE A 1 239 ? 21.344 17.508 -21.570 1.00 88.50 239 PHE A N 1
ATOM 1836 C CA . PHE A 1 239 ? 20.056 17.141 -20.985 1.00 88.50 239 PHE A CA 1
ATOM 1837 C C . PHE A 1 239 ? 19.201 16.312 -21.952 1.00 88.50 239 PHE A C 1
ATOM 1839 O O . PHE A 1 239 ? 18.671 15.275 -21.561 1.00 88.50 239 PHE A O 1
ATOM 1846 N N . GLN A 1 240 ? 19.094 16.722 -23.216 1.00 89.12 240 GLN A N 1
ATOM 1847 C CA . GLN A 1 240 ? 18.333 16.011 -24.240 1.00 89.12 240 GLN A CA 1
ATOM 1848 C C . GLN A 1 240 ? 18.911 14.610 -24.491 1.00 89.12 240 GLN A C 1
ATOM 1850 O O . GLN A 1 240 ? 18.171 13.630 -24.393 1.00 89.12 240 GLN A O 1
ATOM 1855 N N . LYS A 1 241 ? 20.235 14.499 -24.705 1.00 76.88 241 LYS A N 1
ATOM 1856 C CA . LYS A 1 241 ? 20.942 13.215 -24.886 1.00 76.88 241 LYS A CA 1
ATOM 1857 C C . LYS A 1 241 ? 20.692 12.255 -23.724 1.00 76.88 241 LYS A C 1
ATOM 1859 O O . LYS A 1 241 ? 20.316 11.109 -23.945 1.00 76.88 241 LYS A O 1
ATOM 1864 N N . ALA A 1 242 ? 20.858 12.729 -22.489 1.00 66.25 242 ALA A N 1
ATOM 1865 C CA . ALA A 1 242 ? 20.694 11.911 -21.289 1.00 66.25 242 ALA A CA 1
ATOM 1866 C C . ALA A 1 242 ? 19.247 11.441 -21.041 1.00 66.25 242 ALA A C 1
ATOM 1868 O O . ALA A 1 242 ? 19.035 10.511 -20.266 1.00 66.25 242 ALA A O 1
ATOM 1869 N N . ASN A 1 243 ? 18.259 12.068 -21.689 1.00 71.56 243 ASN A N 1
ATOM 1870 C CA . ASN A 1 243 ? 16.832 11.800 -21.493 1.00 71.56 243 ASN A CA 1
ATOM 1871 C C . ASN A 1 243 ? 16.117 11.287 -22.755 1.00 71.56 243 ASN A C 1
ATOM 1873 O O . ASN A 1 243 ? 14.887 11.281 -22.796 1.00 71.56 243 ASN A O 1
ATOM 1877 N N . GLY A 1 244 ? 16.864 10.846 -23.775 1.00 70.25 244 GLY A N 1
ATOM 1878 C CA . GLY A 1 244 ? 16.302 10.247 -24.993 1.00 70.25 244 GLY A CA 1
ATOM 1879 C C . GLY A 1 244 ? 15.533 11.225 -25.889 1.00 70.25 244 GLY A C 1
ATOM 1880 O O . GLY A 1 244 ? 14.675 10.805 -26.661 1.00 70.25 244 GLY A O 1
ATOM 1881 N N . LEU A 1 245 ? 15.811 12.526 -25.780 1.00 82.38 245 LEU A N 1
ATOM 1882 C CA . LEU A 1 245 ? 15.238 13.563 -26.638 1.00 82.38 245 LEU A CA 1
ATOM 1883 C C . LEU A 1 245 ? 16.180 13.875 -27.808 1.00 82.38 245 LEU A C 1
ATOM 1885 O O . LEU A 1 245 ? 17.391 13.669 -27.714 1.00 82.38 245 LEU A O 1
ATOM 1889 N N . LYS A 1 246 ? 15.634 14.446 -28.890 1.00 85.44 246 LYS A N 1
ATOM 1890 C CA . LYS A 1 246 ? 16.437 14.981 -29.998 1.00 85.44 246 LYS A CA 1
ATOM 1891 C C . LYS A 1 246 ? 17.443 16.009 -29.443 1.00 85.44 246 LYS A C 1
ATOM 1893 O O . LYS A 1 246 ? 17.004 16.956 -28.797 1.00 85.44 246 LYS A O 1
ATOM 1898 N N . PRO A 1 247 ? 18.760 15.842 -29.656 1.00 88.06 247 PRO A N 1
ATOM 1899 C CA . PRO A 1 247 ? 19.788 16.653 -29.008 1.00 88.06 247 PRO A CA 1
ATOM 1900 C C . PRO A 1 247 ? 20.140 17.897 -29.835 1.00 88.06 247 PRO A C 1
ATOM 1902 O O . PRO A 1 247 ? 21.293 18.093 -30.211 1.00 88.06 247 PRO A O 1
ATOM 1905 N N . ASP A 1 248 ? 19.129 18.699 -30.168 1.00 87.06 248 ASP A N 1
ATOM 1906 C CA . ASP A 1 248 ? 19.237 19.867 -31.053 1.00 87.06 248 ASP A CA 1
ATOM 1907 C C . ASP A 1 248 ? 19.511 21.197 -30.332 1.00 87.06 248 ASP A C 1
ATOM 1909 O O . ASP A 1 248 ? 19.664 22.222 -30.986 1.00 87.06 248 ASP A O 1
ATOM 1913 N N . GLY A 1 249 ? 19.587 21.201 -28.999 1.00 87.44 249 GLY A N 1
ATOM 1914 C CA . GLY A 1 249 ? 19.814 22.413 -28.209 1.00 87.44 249 GLY A CA 1
ATOM 1915 C C . GLY A 1 249 ? 18.586 23.314 -28.082 1.00 87.44 249 GLY A C 1
ATOM 1916 O O . GLY A 1 249 ? 18.691 24.395 -27.503 1.00 87.44 249 GLY A O 1
ATOM 1917 N N . ILE A 1 250 ? 17.423 22.874 -28.577 1.00 93.19 250 ILE A N 1
ATOM 1918 C CA . ILE A 1 250 ? 16.186 23.655 -28.611 1.00 93.19 250 ILE A CA 1
ATOM 1919 C C . ILE A 1 250 ? 15.213 23.166 -27.527 1.00 93.19 250 ILE A C 1
ATOM 1921 O O . ILE A 1 250 ? 14.769 22.013 -27.479 1.00 93.19 250 ILE A O 1
ATOM 1925 N N . VAL A 1 251 ? 14.807 24.079 -26.647 1.00 92.06 251 VAL A N 1
ATOM 1926 C CA . VAL A 1 251 ? 13.794 23.819 -25.620 1.00 92.06 251 VAL A CA 1
ATOM 1927 C C . VAL A 1 251 ? 12.407 24.070 -26.201 1.00 92.06 251 VAL A C 1
ATOM 1929 O O . VAL A 1 251 ? 11.782 25.103 -25.972 1.00 92.06 251 VAL A O 1
ATOM 1932 N N . GLY A 1 252 ? 11.946 23.104 -26.997 1.00 83.38 252 GLY A N 1
ATOM 1933 C CA . GLY A 1 252 ? 10.548 22.981 -27.410 1.00 83.38 252 GLY A CA 1
ATOM 1934 C C . GLY A 1 252 ? 9.684 22.249 -26.368 1.00 83.38 252 GLY A C 1
ATOM 1935 O O . GLY A 1 252 ? 10.199 21.790 -25.343 1.00 83.38 252 GLY A O 1
ATOM 1936 N N . PRO A 1 253 ? 8.376 22.059 -26.635 1.00 82.69 253 PRO A N 1
ATOM 1937 C CA . PRO A 1 253 ? 7.423 21.503 -25.667 1.00 82.69 253 PRO A CA 1
ATOM 1938 C C . PRO A 1 253 ? 7.816 20.141 -25.073 1.00 82.69 253 PRO A C 1
ATOM 1940 O O . PRO A 1 253 ? 7.621 19.917 -23.882 1.00 82.69 253 PRO A O 1
ATOM 1943 N N . LYS A 1 254 ? 8.421 19.244 -25.871 1.00 73.44 254 LYS A N 1
ATOM 1944 C CA . LYS A 1 254 ? 8.908 17.932 -25.398 1.00 73.44 254 LYS A CA 1
ATOM 1945 C C . LYS A 1 254 ? 10.080 18.074 -24.413 1.00 73.44 254 LYS A C 1
ATOM 1947 O O . LYS A 1 254 ? 10.090 17.415 -23.375 1.00 73.44 254 LYS A O 1
ATOM 1952 N N . THR A 1 255 ? 11.029 18.969 -24.703 1.00 86.31 255 THR A N 1
ATOM 1953 C CA . THR A 1 255 ? 12.158 19.289 -23.816 1.00 86.31 255 THR A CA 1
ATOM 1954 C C . THR A 1 255 ? 11.669 19.922 -22.514 1.00 86.31 255 THR A C 1
ATOM 1956 O O . THR A 1 255 ? 12.085 19.488 -21.442 1.00 86.31 255 THR A O 1
ATOM 1959 N N . GLN A 1 256 ? 10.738 20.880 -22.592 1.00 88.25 256 GLN A N 1
ATOM 1960 C CA . GLN A 1 256 ? 10.161 21.541 -21.419 1.00 88.25 256 GLN A CA 1
ATOM 1961 C C . GLN A 1 256 ? 9.385 20.558 -20.529 1.00 88.25 256 GLN A C 1
ATOM 1963 O O . GLN A 1 256 ? 9.649 20.483 -19.335 1.00 88.25 256 GLN A O 1
ATOM 1968 N N . ALA A 1 257 ? 8.504 19.731 -21.101 1.00 76.19 257 ALA A N 1
ATOM 1969 C CA . ALA A 1 257 ? 7.730 18.753 -20.334 1.00 76.19 257 ALA A CA 1
ATOM 1970 C C . ALA A 1 257 ? 8.621 17.731 -19.600 1.00 76.19 257 ALA A C 1
ATOM 1972 O O . ALA A 1 257 ? 8.326 17.347 -18.466 1.00 76.19 257 ALA A O 1
ATOM 1973 N N . MET A 1 258 ? 9.734 17.308 -20.214 1.00 81.19 258 MET A N 1
ATOM 1974 C CA . MET A 1 258 ? 10.709 16.427 -19.564 1.00 81.19 258 MET A CA 1
ATOM 1975 C C . MET A 1 258 ? 11.501 17.154 -18.467 1.00 81.19 258 MET A C 1
ATOM 1977 O O . MET A 1 258 ? 11.747 16.576 -17.408 1.00 81.19 258 MET A O 1
ATOM 1981 N N . LEU A 1 259 ? 11.861 18.425 -18.685 1.00 87.12 259 LEU A N 1
ATOM 1982 C CA . LEU A 1 259 ? 12.510 19.273 -17.682 1.00 87.12 259 LEU A CA 1
ATOM 1983 C C . LEU A 1 259 ? 11.605 19.416 -16.448 1.00 87.12 259 LEU A C 1
ATOM 1985 O O . LEU A 1 259 ? 12.032 19.108 -15.338 1.00 87.12 259 LEU A O 1
ATOM 1989 N N . ASP A 1 260 ? 10.337 19.778 -16.648 1.00 83.50 260 ASP A N 1
ATOM 1990 C CA . ASP A 1 260 ? 9.344 19.959 -15.585 1.00 83.50 260 ASP A CA 1
ATOM 1991 C C . ASP A 1 260 ? 9.084 18.652 -14.824 1.00 83.50 260 ASP A C 1
ATOM 1993 O O . ASP A 1 260 ? 9.068 18.639 -13.588 1.00 83.50 260 ASP A O 1
ATOM 1997 N N . LYS A 1 261 ? 8.944 17.530 -15.549 1.00 85.19 261 LYS A N 1
ATOM 1998 C CA . LYS A 1 261 ? 8.806 16.186 -14.969 1.00 85.19 261 LYS A CA 1
ATOM 1999 C C . LYS A 1 261 ? 9.992 15.855 -14.066 1.00 85.19 261 LYS A C 1
ATOM 2001 O O . LYS A 1 261 ? 9.787 15.508 -12.905 1.00 85.19 261 LYS A O 1
ATOM 2006 N N . LEU A 1 262 ? 11.222 15.988 -14.559 1.00 74.44 262 LEU A N 1
ATOM 2007 C CA . LEU A 1 262 ? 12.417 15.626 -13.797 1.00 74.44 262 LEU A CA 1
ATOM 2008 C C . LEU A 1 262 ? 12.708 16.601 -12.658 1.00 74.44 262 LEU A C 1
ATOM 2010 O O . LEU A 1 262 ? 13.138 16.165 -11.594 1.00 74.44 262 LEU A O 1
ATOM 2014 N N . VAL A 1 263 ? 12.428 17.897 -12.818 1.00 78.62 263 VAL A N 1
ATOM 2015 C CA . VAL A 1 263 ? 12.497 18.877 -11.724 1.00 78.62 263 VAL A CA 1
ATOM 2016 C C . VAL A 1 263 ? 11.484 18.521 -10.635 1.00 78.62 263 VAL A C 1
ATOM 2018 O O . VAL A 1 263 ? 11.832 18.553 -9.455 1.00 78.62 263 VAL A O 1
ATOM 2021 N N . LYS A 1 264 ? 10.255 18.131 -10.995 1.00 74.56 264 LYS A N 1
ATOM 2022 C CA . LYS A 1 264 ? 9.220 17.686 -10.048 1.00 74.56 264 LYS A CA 1
ATOM 2023 C C . LYS A 1 264 ? 9.608 16.380 -9.351 1.00 74.56 264 LYS A C 1
ATOM 2025 O O . LYS A 1 264 ? 9.559 16.310 -8.126 1.00 74.56 264 LYS A O 1
ATOM 2030 N N . GLU A 1 265 ? 10.047 15.371 -10.098 1.00 62.59 265 GLU A N 1
ATOM 2031 C CA . GLU A 1 265 ? 10.525 14.100 -9.545 1.00 62.59 265 GLU A CA 1
ATOM 2032 C C . GLU A 1 265 ? 11.752 14.278 -8.655 1.00 62.59 265 GLU A C 1
ATOM 2034 O O . GLU A 1 265 ? 11.836 13.645 -7.605 1.00 62.59 265 GLU A O 1
ATOM 2039 N N . LYS A 1 266 ? 12.697 15.143 -9.038 1.00 65.88 266 LYS A N 1
ATOM 2040 C CA . LYS A 1 266 ? 13.871 15.441 -8.221 1.00 65.88 266 LYS A CA 1
ATOM 2041 C C . LYS A 1 266 ? 13.498 16.235 -6.976 1.00 65.88 266 LYS A C 1
ATOM 2043 O O . LYS A 1 266 ? 13.979 15.887 -5.911 1.00 65.88 266 LYS A O 1
ATOM 2048 N N . LYS A 1 267 ? 12.560 17.186 -7.048 1.00 63.03 267 LYS A N 1
ATOM 2049 C CA . LYS A 1 267 ? 12.008 17.856 -5.854 1.00 63.03 267 LYS A CA 1
ATOM 2050 C C . LYS A 1 267 ? 11.331 16.858 -4.906 1.00 63.03 267 LYS A C 1
ATOM 2052 O O . LYS A 1 267 ? 11.516 16.966 -3.699 1.00 63.03 267 LYS A O 1
ATOM 2057 N N . ILE A 1 268 ? 10.624 15.851 -5.429 1.00 50.75 268 ILE A N 1
ATOM 2058 C CA . ILE A 1 268 ? 10.047 14.752 -4.631 1.00 50.75 268 ILE A CA 1
ATOM 2059 C C . ILE A 1 268 ? 11.149 13.851 -4.042 1.00 50.75 268 ILE A C 1
ATOM 2061 O O . ILE A 1 268 ? 11.102 13.525 -2.858 1.00 50.75 268 ILE A O 1
ATOM 2065 N N . LYS A 1 269 ? 12.170 13.479 -4.824 1.00 47.47 269 LYS A N 1
ATOM 2066 C CA . LYS A 1 269 ? 13.312 12.664 -4.368 1.00 47.47 269 LYS A CA 1
ATOM 2067 C C . LYS A 1 269 ? 14.165 13.400 -3.330 1.00 47.47 269 LYS A C 1
ATOM 2069 O O . LYS A 1 269 ? 14.532 12.788 -2.337 1.00 47.47 269 LYS A O 1
ATOM 2074 N N . ASP A 1 270 ? 14.400 14.699 -3.485 1.00 45.12 270 ASP A N 1
ATOM 2075 C CA . ASP A 1 270 ? 15.126 15.547 -2.534 1.00 45.12 270 ASP A CA 1
ATOM 2076 C C . ASP A 1 270 ? 14.296 15.806 -1.262 1.00 45.12 270 ASP A C 1
ATOM 2078 O O . ASP A 1 270 ? 14.850 15.844 -0.164 1.00 45.12 270 ASP A O 1
ATOM 2082 N N . ALA A 1 271 ? 12.966 15.925 -1.371 1.00 39.12 271 ALA A N 1
ATOM 2083 C CA . ALA A 1 271 ? 12.066 15.977 -0.216 1.00 39.12 271 ALA A CA 1
ATOM 2084 C C . ALA A 1 271 ? 12.055 14.648 0.565 1.00 39.12 271 ALA A C 1
ATOM 2086 O O . ALA A 1 271 ? 12.126 14.658 1.793 1.00 39.12 271 ALA A O 1
ATOM 2087 N N . ASN A 1 272 ? 12.057 13.508 -0.134 1.00 35.84 272 ASN A N 1
ATOM 2088 C CA . ASN A 1 272 ? 12.157 12.182 0.480 1.00 35.84 272 ASN A CA 1
ATOM 2089 C C . ASN A 1 272 ? 13.565 11.904 1.044 1.00 35.84 272 ASN A C 1
ATOM 2091 O O . ASN A 1 272 ? 13.689 11.328 2.122 1.00 35.84 272 ASN A O 1
ATOM 2095 N N . SER A 1 273 ? 14.625 12.373 0.379 1.00 35.34 273 SER A N 1
ATOM 2096 C CA . SER A 1 273 ? 16.019 12.271 0.839 1.00 35.34 273 SER A CA 1
ATOM 2097 C C . SER A 1 273 ? 16.291 13.149 2.063 1.00 35.34 273 SER A C 1
ATOM 2099 O O . SER A 1 273 ? 17.082 12.769 2.922 1.00 35.34 273 SER A O 1
ATOM 2101 N N . LYS A 1 274 ? 15.596 14.286 2.205 1.00 33.34 274 LYS A N 1
ATOM 2102 C CA . LYS A 1 274 ? 15.559 15.069 3.453 1.00 33.34 274 LYS A CA 1
ATOM 2103 C C . LYS A 1 274 ? 14.819 14.361 4.602 1.00 33.34 274 LYS A C 1
ATOM 2105 O O . LYS A 1 274 ? 14.839 14.868 5.720 1.00 33.34 274 LYS A O 1
ATOM 2110 N N . SER A 1 275 ? 14.197 13.203 4.359 1.00 38.66 275 SER A N 1
ATOM 2111 C CA . SER A 1 275 ? 13.396 12.447 5.335 1.00 38.66 275 SER A CA 1
ATOM 2112 C C . SER A 1 275 ? 14.074 11.163 5.856 1.00 38.66 275 SER A C 1
ATOM 2114 O O . SER A 1 275 ? 13.437 10.353 6.529 1.00 38.66 275 SER A O 1
ATOM 2116 N N . THR A 1 276 ? 15.370 10.953 5.589 1.00 51.66 276 THR A N 1
ATOM 2117 C CA . THR A 1 276 ? 16.148 9.796 6.096 1.00 51.66 276 THR A CA 1
ATOM 2118 C C . THR A 1 276 ? 17.262 10.206 7.061 1.00 51.66 276 THR A C 1
ATOM 2120 O O . THR A 1 276 ? 18.354 9.645 7.040 1.00 51.66 276 THR A O 1
ATOM 2123 N N . SER A 1 277 ? 16.989 11.198 7.912 1.00 69.62 277 SER A N 1
ATOM 2124 C CA . SER A 1 277 ? 17.879 11.586 9.012 1.00 69.62 277 SER A CA 1
ATOM 2125 C C . SER A 1 277 ? 18.154 10.392 9.937 1.00 69.62 277 SER A C 1
ATOM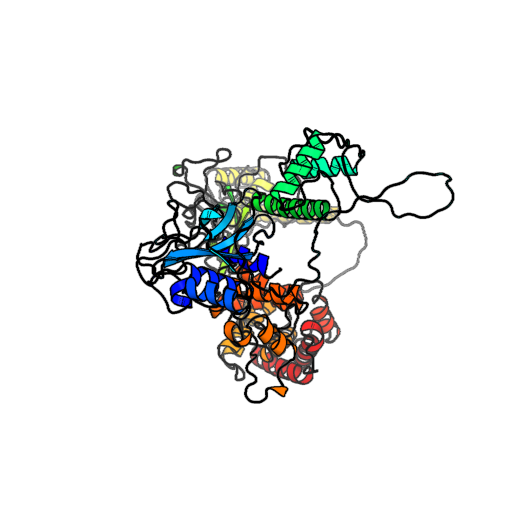 2127 O O . SER A 1 277 ? 17.214 9.688 10.330 1.00 69.62 277 SER A O 1
ATOM 2129 N N . ILE A 1 278 ? 19.432 10.151 10.248 1.00 77.31 278 ILE A N 1
ATOM 2130 C CA . ILE A 1 278 ? 19.883 9.102 11.177 1.00 77.31 278 ILE A CA 1
ATOM 2131 C C . ILE A 1 278 ? 19.513 9.531 12.598 1.00 77.31 278 ILE A C 1
ATOM 2133 O O . ILE A 1 278 ? 19.703 10.686 12.977 1.00 77.31 278 ILE A O 1
ATOM 2137 N N . VAL A 1 279 ? 18.978 8.619 13.398 1.00 86.75 279 VAL A N 1
ATOM 2138 C CA . VAL A 1 279 ? 18.586 8.935 14.773 1.00 86.75 279 VAL A CA 1
ATOM 2139 C C . VAL A 1 279 ? 19.821 8.935 15.666 1.00 86.75 279 VAL A C 1
ATOM 2141 O O . VAL A 1 279 ? 20.616 7.997 15.628 1.00 86.75 279 VAL A O 1
ATOM 2144 N N . VAL A 1 280 ? 19.965 9.966 16.494 1.00 88.44 280 VAL A N 1
ATOM 2145 C CA . VAL A 1 280 ? 21.058 10.078 17.470 1.00 88.44 280 VAL A CA 1
ATOM 2146 C C . VAL A 1 280 ? 20.545 10.162 18.907 1.00 88.44 280 VAL A C 1
ATOM 2148 O O . VAL A 1 280 ? 19.352 10.350 19.159 1.00 88.44 280 VAL A O 1
ATOM 2151 N N . ASP A 1 281 ? 21.463 10.053 19.866 1.00 89.50 281 ASP A N 1
ATOM 2152 C CA . ASP A 1 281 ? 21.197 10.252 21.291 1.00 89.50 281 ASP A CA 1
ATOM 2153 C C . ASP A 1 281 ? 20.387 11.536 21.569 1.00 89.50 281 ASP A C 1
ATOM 2155 O O . ASP A 1 281 ? 20.677 12.626 21.063 1.00 89.50 281 ASP A O 1
ATOM 2159 N N . GLY A 1 282 ? 19.330 11.412 22.373 1.00 87.25 282 GLY A N 1
ATOM 2160 C CA . GLY A 1 282 ? 18.413 12.512 22.670 1.00 87.25 282 GLY A CA 1
ATOM 2161 C C . GLY A 1 282 ? 17.348 12.793 21.599 1.00 87.25 282 GLY A C 1
ATOM 2162 O O . GLY A 1 282 ? 16.635 13.797 21.722 1.00 87.25 282 GLY A O 1
ATOM 2163 N N . ALA A 1 283 ? 17.186 11.932 20.589 1.00 93.12 283 ALA A N 1
ATOM 2164 C CA . ALA A 1 283 ? 16.022 11.924 19.698 1.00 93.12 283 ALA A CA 1
ATOM 2165 C C . ALA A 1 283 ? 14.692 11.840 20.473 1.00 93.12 283 ALA A C 1
ATOM 2167 O O . ALA A 1 283 ? 14.611 11.205 21.527 1.00 93.12 283 ALA A O 1
ATOM 2168 N N . THR A 1 284 ? 13.639 12.487 19.965 1.00 94.19 284 THR A N 1
ATOM 2169 C CA . THR A 1 284 ? 12.294 12.439 20.561 1.00 94.19 284 THR A CA 1
ATOM 2170 C C . THR A 1 284 ? 11.489 11.305 19.947 1.00 94.19 284 THR A C 1
ATOM 2172 O O . THR A 1 284 ? 11.188 11.318 18.753 1.00 94.19 284 THR A O 1
ATOM 2175 N N . LEU A 1 285 ? 11.082 10.360 20.786 1.00 93.31 285 LEU A N 1
ATOM 2176 C CA . LEU A 1 285 ? 10.171 9.281 20.436 1.00 93.31 285 LEU A CA 1
ATOM 2177 C C . LEU A 1 285 ? 8.768 9.593 20.951 1.00 93.31 285 LEU A C 1
ATOM 2179 O O . LEU A 1 285 ? 8.607 10.126 22.049 1.00 93.31 285 LEU A O 1
ATOM 2183 N N . LYS A 1 286 ? 7.741 9.164 20.222 1.00 93.81 286 LYS A N 1
ATOM 2184 C CA . LYS A 1 286 ? 6.337 9.296 20.621 1.00 93.81 286 LYS A CA 1
ATOM 2185 C C . LYS A 1 286 ? 5.599 8.000 20.352 1.00 93.81 286 LYS A C 1
ATOM 2187 O O . LYS A 1 286 ? 5.777 7.409 19.299 1.00 93.81 286 LYS A O 1
ATOM 2192 N N . CYS A 1 287 ? 4.756 7.567 21.283 1.00 91.00 287 CYS A N 1
ATOM 2193 C CA . CYS A 1 287 ? 3.848 6.448 21.054 1.00 91.00 287 CYS A CA 1
ATOM 2194 C C . CYS A 1 287 ? 2.456 6.983 20.710 1.00 91.00 287 CYS A C 1
ATOM 2196 O O . CYS A 1 287 ? 1.973 7.874 21.408 1.00 91.00 287 CYS A O 1
ATOM 2198 N N . SER A 1 288 ? 1.785 6.418 19.699 1.00 88.19 288 SER A N 1
ATOM 2199 C CA . SER A 1 288 ? 0.390 6.751 19.353 1.00 88.19 288 SER A CA 1
ATOM 2200 C C . SER A 1 288 ? -0.518 6.727 20.590 1.00 88.19 288 SER A C 1
ATOM 2202 O O . SER A 1 288 ? -1.256 7.678 20.878 1.00 88.19 288 SER A O 1
ATOM 2204 N N . ASN A 1 289 ? -0.362 5.668 21.387 1.00 83.12 289 ASN A N 1
ATOM 2205 C CA . ASN A 1 289 ? -1.173 5.401 22.565 1.00 83.12 289 ASN A CA 1
ATOM 2206 C C . ASN A 1 289 ? -0.531 5.966 23.842 1.00 83.12 289 ASN A C 1
ATOM 2208 O O . ASN A 1 289 ? -1.191 5.992 24.868 1.00 83.12 289 ASN A O 1
ATOM 2212 N N . GLY A 1 290 ? 0.716 6.440 23.821 1.00 86.75 290 GLY A N 1
ATOM 2213 C CA . GLY A 1 290 ? 1.343 7.071 24.988 1.00 86.75 290 GLY A CA 1
ATOM 2214 C C . GLY A 1 290 ? 0.847 8.502 25.206 1.00 86.75 290 GLY A C 1
ATOM 2215 O O . GLY A 1 290 ? 0.608 9.235 24.243 1.00 86.75 290 GLY A O 1
ATOM 2216 N N . ILE A 1 291 ? 0.691 8.919 26.465 1.00 83.25 291 ILE A N 1
ATOM 2217 C CA . ILE A 1 291 ? 0.361 10.317 26.803 1.00 83.25 291 ILE A CA 1
ATOM 2218 C C . ILE A 1 291 ? 1.569 11.261 26.716 1.00 83.25 291 ILE A C 1
ATOM 2220 O O . ILE A 1 291 ? 1.379 12.445 26.462 1.00 83.25 291 ILE A O 1
ATOM 2224 N N . ASN A 1 292 ? 2.795 10.752 26.883 1.00 86.25 292 ASN A N 1
ATOM 2225 C CA . ASN A 1 292 ? 4.023 11.550 26.854 1.00 86.25 292 ASN A CA 1
ATOM 2226 C C . ASN A 1 292 ? 4.976 11.069 25.747 1.00 86.25 292 ASN A C 1
ATOM 2228 O O . ASN A 1 292 ? 5.146 9.857 25.586 1.00 86.25 292 ASN A O 1
ATOM 2232 N N . PRO A 1 293 ? 5.666 11.975 25.029 1.00 89.69 293 PRO A N 1
ATOM 2233 C CA . PRO A 1 293 ? 6.878 11.613 24.307 1.00 89.69 293 PRO A CA 1
ATOM 2234 C C . PRO A 1 293 ? 8.006 11.271 25.295 1.00 89.69 293 PRO A C 1
ATOM 2236 O O . PRO A 1 293 ? 7.964 11.632 26.472 1.00 89.69 293 PRO A O 1
ATOM 2239 N N . THR A 1 294 ? 9.037 10.589 24.808 1.00 88.62 294 THR A N 1
ATOM 2240 C CA . THR A 1 294 ? 10.234 10.220 25.572 1.00 88.62 294 THR A CA 1
ATOM 2241 C C . THR A 1 294 ? 11.498 10.491 24.760 1.00 88.62 294 THR A C 1
ATOM 2243 O O . THR A 1 294 ? 11.430 10.802 23.570 1.00 88.62 294 THR A O 1
ATOM 2246 N N . LYS A 1 295 ? 12.665 10.392 25.398 1.00 93.31 295 LYS A N 1
ATOM 2247 C CA . LYS A 1 295 ? 13.964 10.542 24.737 1.00 93.31 295 LYS A CA 1
ATOM 2248 C C . LYS A 1 295 ? 14.634 9.187 24.550 1.00 93.31 295 LYS A C 1
ATOM 2250 O O . LYS A 1 295 ? 14.674 8.395 25.491 1.00 93.31 295 LYS A O 1
ATOM 2255 N N . LEU A 1 296 ? 15.162 8.950 23.351 1.00 92.81 296 LEU A N 1
ATOM 2256 C CA . LEU A 1 296 ? 16.041 7.817 23.080 1.00 92.81 296 LEU A CA 1
ATOM 2257 C C . LEU A 1 296 ? 17.405 8.065 23.735 1.00 92.81 296 LEU A C 1
ATOM 2259 O O . LEU A 1 296 ? 17.968 9.150 23.586 1.00 92.81 296 LEU A O 1
ATOM 2263 N N . LYS A 1 297 ? 17.921 7.058 24.438 1.00 91.31 297 LYS A N 1
ATOM 2264 C CA . LYS A 1 297 ? 19.284 7.016 24.975 1.00 91.31 297 LYS A CA 1
ATOM 2265 C C . LYS A 1 297 ? 20.113 6.010 24.184 1.00 91.31 297 LYS A C 1
ATOM 2267 O O . LYS A 1 297 ? 19.698 4.857 24.056 1.00 91.31 297 LYS A O 1
ATOM 2272 N N . VAL A 1 298 ? 21.284 6.429 23.717 1.00 84.56 298 VAL A N 1
ATOM 2273 C CA . VAL A 1 298 ? 22.217 5.591 22.949 1.00 84.56 298 VAL A CA 1
ATOM 2274 C C . VAL A 1 298 ? 23.505 5.366 23.758 1.00 84.56 298 VAL A C 1
ATOM 2276 O O . VAL A 1 298 ? 24.137 6.344 24.181 1.00 84.56 298 VAL A O 1
ATOM 2279 N N . PRO A 1 299 ? 23.935 4.111 23.993 1.00 74.50 299 PRO A N 1
ATOM 2280 C CA . PRO A 1 299 ? 25.147 3.808 24.748 1.00 74.50 299 PRO A CA 1
ATOM 2281 C C . PRO A 1 299 ? 26.401 4.493 24.186 1.00 74.50 299 PRO A C 1
ATOM 2283 O O . PRO A 1 299 ? 26.610 4.570 22.976 1.00 74.50 299 PRO A O 1
ATOM 2286 N N . LYS A 1 300 ? 27.306 4.929 25.075 1.00 69.06 300 LYS A N 1
ATOM 2287 C CA . LYS A 1 300 ? 28.606 5.510 24.676 1.00 69.06 300 LYS A CA 1
ATOM 2288 C C . LYS A 1 300 ? 29.499 4.536 23.894 1.00 69.06 300 LYS A C 1
ATOM 2290 O O . LYS A 1 300 ? 30.404 4.985 23.201 1.00 69.06 300 LYS A O 1
ATOM 2295 N N . SER A 1 301 ? 29.239 3.232 23.992 1.00 63.75 301 SER A N 1
ATOM 2296 C CA . SER A 1 301 ? 29.969 2.162 23.304 1.00 63.75 301 SER A CA 1
ATOM 2297 C C . SER A 1 301 ? 29.703 2.072 21.796 1.00 63.75 301 SER A C 1
ATOM 2299 O O . SER A 1 301 ? 30.415 1.341 21.120 1.00 63.75 301 SER A O 1
ATOM 2301 N N . HIS A 1 302 ? 28.722 2.799 21.246 1.00 61.19 302 HIS A N 1
ATOM 2302 C CA . HIS A 1 302 ? 28.436 2.768 19.802 1.00 61.19 302 HIS A CA 1
ATOM 2303 C C . HIS A 1 302 ? 29.523 3.441 18.944 1.00 61.19 302 HIS A C 1
ATOM 2305 O O . HIS A 1 302 ? 29.675 3.094 17.775 1.00 61.19 302 HIS A O 1
ATOM 2311 N N . GLY A 1 303 ? 30.317 4.355 19.514 1.00 45.88 303 GLY A N 1
ATOM 2312 C CA . GLY A 1 303 ? 31.505 4.940 18.877 1.00 45.88 303 GLY A CA 1
ATOM 2313 C C . GLY A 1 303 ? 31.220 6.016 17.821 1.00 45.88 303 GLY A C 1
ATOM 2314 O O . GLY A 1 303 ? 31.730 7.130 17.951 1.00 45.88 303 GLY A O 1
ATOM 2315 N N . ALA A 1 304 ? 30.398 5.711 16.813 1.00 61.19 304 ALA A N 1
ATOM 2316 C CA . ALA A 1 304 ? 30.029 6.651 15.751 1.00 61.19 304 ALA A CA 1
ATOM 2317 C C . ALA A 1 304 ? 29.090 7.757 16.262 1.00 61.19 304 ALA A C 1
ATOM 2319 O O . ALA A 1 304 ? 28.226 7.522 17.118 1.00 61.19 304 ALA A O 1
ATOM 2320 N N . LYS A 1 305 ? 29.309 8.984 15.774 1.00 69.19 305 LYS A N 1
ATOM 2321 C CA . LYS A 1 305 ? 28.639 10.195 16.253 1.00 69.19 305 LYS A CA 1
ATOM 2322 C C . LYS A 1 305 ? 28.310 11.156 15.121 1.00 69.19 305 LYS A C 1
ATOM 2324 O O . LYS A 1 305 ? 29.194 11.576 14.377 1.00 69.19 305 LYS A O 1
ATOM 2329 N N . ILE A 1 306 ? 27.090 11.686 15.156 1.00 61.62 306 ILE A N 1
ATOM 2330 C CA . ILE A 1 306 ? 26.681 12.853 14.371 1.00 61.62 306 ILE A CA 1
ATOM 2331 C C . ILE A 1 306 ? 26.393 14.002 15.345 1.00 61.62 306 ILE A C 1
ATOM 2333 O O . ILE A 1 306 ? 25.670 13.842 16.326 1.00 61.62 306 ILE A O 1
ATOM 2337 N N . GLN A 1 307 ? 26.994 15.173 15.106 1.00 68.25 307 GLN A N 1
ATOM 2338 C CA . GLN A 1 307 ? 26.901 16.350 15.993 1.00 68.25 307 GLN A CA 1
ATOM 2339 C C . GLN A 1 307 ? 27.245 16.041 17.470 1.00 68.25 307 GLN A C 1
ATOM 2341 O O . GLN A 1 307 ? 26.544 16.466 18.388 1.00 68.25 307 GLN A O 1
ATOM 2346 N N . ASN A 1 308 ? 28.323 15.281 17.701 1.00 73.62 308 ASN A N 1
ATOM 2347 C CA . ASN A 1 308 ? 28.791 14.809 19.016 1.00 73.62 308 ASN A CA 1
ATOM 2348 C C . ASN A 1 308 ? 27.824 13.889 19.795 1.00 73.62 308 ASN A C 1
ATOM 2350 O O . ASN A 1 308 ? 28.120 13.535 20.938 1.00 73.62 308 ASN A O 1
ATOM 2354 N N . LYS A 1 309 ? 26.720 13.446 19.184 1.00 78.44 309 LYS A N 1
ATOM 2355 C CA . LYS A 1 309 ? 25.752 12.502 19.759 1.00 78.44 309 LYS A CA 1
ATOM 2356 C C . LYS A 1 309 ? 25.910 11.131 19.114 1.00 78.44 309 LYS A C 1
ATOM 2358 O O . LYS A 1 309 ? 26.084 11.055 17.901 1.00 78.44 309 LYS A O 1
ATOM 2363 N N . ASN A 1 310 ? 25.850 10.067 19.913 1.00 80.19 310 ASN A N 1
ATOM 2364 C CA . ASN A 1 310 ? 26.032 8.701 19.415 1.00 80.19 310 ASN A CA 1
ATOM 2365 C C . ASN A 1 310 ? 24.866 8.297 18.504 1.00 80.19 310 ASN A C 1
ATOM 2367 O O . ASN A 1 310 ? 23.722 8.680 18.757 1.00 80.19 310 ASN A O 1
ATOM 2371 N N . GLU A 1 311 ? 25.154 7.513 17.475 1.00 82.56 311 GLU A N 1
ATOM 2372 C CA . GLU A 1 311 ? 24.166 7.048 16.498 1.00 82.56 311 GLU A CA 1
ATOM 2373 C C . GLU A 1 311 ? 23.418 5.798 16.983 1.00 82.56 311 GLU A C 1
ATOM 2375 O O . GLU A 1 311 ? 24.017 4.857 17.512 1.00 82.56 311 GLU A O 1
ATOM 2380 N N . ALA A 1 312 ? 22.096 5.798 16.810 1.00 87.56 312 ALA A N 1
ATOM 2381 C CA . ALA A 1 312 ? 21.227 4.741 17.309 1.00 87.56 312 ALA A CA 1
ATOM 2382 C C . ALA A 1 312 ? 21.094 3.564 16.333 1.00 87.56 312 ALA A C 1
ATOM 2384 O O . ALA A 1 312 ? 20.995 3.758 15.118 1.00 87.56 312 ALA A O 1
ATOM 2385 N N . THR A 1 313 ? 20.978 2.347 16.864 1.00 85.94 313 THR A N 1
ATOM 2386 C CA . THR A 1 313 ? 20.776 1.113 16.088 1.00 85.94 313 THR A CA 1
ATOM 2387 C C . THR A 1 313 ? 19.439 0.436 16.395 1.00 85.94 313 THR A C 1
ATOM 2389 O O . THR A 1 313 ? 18.731 0.769 17.346 1.00 85.94 313 THR A O 1
ATOM 2392 N N . VAL A 1 314 ? 19.080 -0.572 15.595 1.00 85.06 314 VAL A N 1
ATOM 2393 C CA . VAL A 1 314 ? 17.914 -1.442 15.838 1.00 85.06 314 VAL A CA 1
ATOM 2394 C C . VAL A 1 314 ? 17.952 -2.202 17.172 1.00 85.06 314 VAL A C 1
ATOM 2396 O O . VAL A 1 314 ? 16.910 -2.721 17.578 1.00 85.06 314 VAL A O 1
ATOM 2399 N N . ASN A 1 315 ? 19.092 -2.227 17.872 1.00 85.62 315 ASN A N 1
ATOM 2400 C CA . ASN A 1 315 ? 19.229 -2.814 19.206 1.00 85.62 315 ASN A CA 1
ATOM 2401 C C . ASN A 1 315 ? 19.045 -1.793 20.348 1.00 85.62 315 ASN A C 1
ATOM 2403 O O . ASN A 1 315 ? 18.956 -2.192 21.512 1.00 85.62 315 ASN A O 1
ATOM 2407 N N . ASP A 1 316 ? 18.866 -0.501 20.040 1.00 87.81 316 ASP A N 1
ATOM 2408 C CA . ASP A 1 316 ? 18.465 0.527 21.008 1.00 87.81 316 ASP A CA 1
ATOM 2409 C C . ASP A 1 316 ? 16.947 0.490 21.286 1.00 87.81 316 ASP A C 1
ATOM 2411 O O . ASP A 1 316 ? 16.216 1.473 21.142 1.00 87.81 316 ASP A O 1
ATOM 2415 N N . ASN A 1 317 ? 16.435 -0.683 21.662 1.00 87.44 317 ASN A N 1
ATOM 2416 C CA . ASN A 1 317 ? 15.016 -0.953 21.931 1.00 87.44 317 ASN A CA 1
ATOM 2417 C C . ASN A 1 317 ? 14.712 -1.252 23.414 1.00 87.44 317 ASN A C 1
ATOM 2419 O O . ASN A 1 317 ? 13.545 -1.399 23.789 1.00 87.44 317 ASN A O 1
ATOM 2423 N N . LYS A 1 318 ? 15.738 -1.348 24.271 1.00 81.25 318 LYS A N 1
ATOM 2424 C CA . LYS A 1 318 ? 15.604 -1.868 25.639 1.00 81.25 318 LYS A CA 1
ATOM 2425 C C . LYS A 1 318 ? 14.807 -0.916 26.533 1.00 81.25 318 LYS A C 1
ATOM 2427 O O . LYS A 1 318 ? 15.144 0.264 26.689 1.00 81.25 318 LYS A O 1
ATOM 2432 N N . VAL A 1 319 ? 13.765 -1.455 27.164 1.00 81.00 319 VAL A N 1
ATOM 2433 C CA . VAL A 1 319 ? 12.878 -0.731 28.087 1.00 81.00 319 VAL A CA 1
ATOM 2434 C C . VAL A 1 319 ? 13.675 -0.196 29.280 1.00 81.00 319 VAL A C 1
ATOM 2436 O O . VAL A 1 319 ? 14.460 -0.925 29.878 1.00 81.00 319 VAL A O 1
ATOM 2439 N N . ASN A 1 320 ? 13.469 1.077 29.628 1.00 78.38 320 ASN A N 1
ATOM 2440 C CA . ASN A 1 320 ? 14.147 1.807 30.712 1.00 78.38 320 ASN A CA 1
ATOM 2441 C C . ASN A 1 320 ? 15.681 1.950 30.583 1.00 78.38 320 ASN A C 1
ATOM 2443 O O . ASN A 1 320 ? 16.303 2.553 31.456 1.00 78.38 320 ASN A O 1
ATOM 2447 N N . ILE A 1 321 ? 16.280 1.461 29.492 1.00 78.94 321 ILE A N 1
ATOM 2448 C CA . ILE A 1 321 ? 17.702 1.643 29.165 1.00 78.94 321 ILE A CA 1
ATOM 2449 C C . ILE A 1 321 ? 17.814 2.603 27.980 1.00 78.94 321 ILE A C 1
ATOM 2451 O O . ILE A 1 321 ? 18.285 3.725 28.149 1.00 78.94 321 ILE A O 1
ATOM 2455 N N . ASN A 1 322 ? 17.306 2.195 26.813 1.00 89.00 322 ASN A N 1
ATOM 2456 C CA . ASN A 1 322 ? 17.272 3.016 25.604 1.00 89.00 322 ASN A CA 1
ATOM 2457 C C . ASN A 1 322 ? 15.995 3.855 25.521 1.00 89.00 322 ASN A C 1
ATOM 2459 O O . ASN A 1 322 ? 16.043 5.032 25.174 1.00 89.00 322 ASN A O 1
ATOM 2463 N N . ILE A 1 323 ? 14.848 3.253 25.851 1.00 88.75 323 ILE A N 1
ATOM 2464 C CA . ILE A 1 323 ? 13.529 3.874 25.700 1.00 88.75 323 ILE A CA 1
ATOM 2465 C C . ILE A 1 323 ? 12.804 3.836 27.048 1.00 88.75 323 ILE A C 1
ATOM 2467 O O . ILE A 1 323 ? 12.424 2.768 27.538 1.00 88.75 323 ILE A O 1
ATOM 2471 N N . MET A 1 324 ? 12.599 5.007 27.656 1.00 86.12 324 MET A N 1
ATOM 2472 C CA . MET A 1 324 ? 11.784 5.136 28.873 1.00 86.12 324 MET A CA 1
ATOM 2473 C C . MET A 1 324 ? 10.284 5.032 28.545 1.00 86.12 324 MET A C 1
ATOM 2475 O O . MET A 1 324 ? 9.878 5.113 27.387 1.00 86.12 324 MET A O 1
ATOM 2479 N N . THR A 1 325 ? 9.440 4.905 29.570 1.00 84.75 325 THR A N 1
ATOM 2480 C CA . THR A 1 325 ? 7.975 4.874 29.408 1.00 84.75 325 THR A CA 1
ATOM 2481 C C . THR A 1 325 ? 7.432 6.118 28.683 1.00 84.75 325 THR A C 1
ATOM 2483 O O . THR A 1 325 ? 7.915 7.228 28.905 1.00 84.75 325 THR A O 1
ATOM 2486 N N . PHE A 1 326 ? 6.355 5.955 27.916 1.00 89.31 326 PHE A N 1
ATOM 2487 C CA . PHE A 1 326 ? 5.582 7.032 27.278 1.00 89.31 326 PHE A CA 1
ATOM 2488 C C . PHE A 1 326 ? 4.452 7.550 28.194 1.00 89.31 326 PHE A C 1
ATOM 2490 O O . PHE A 1 326 ? 3.393 7.985 27.732 1.00 89.31 326 PHE A O 1
ATOM 2497 N N . GLY A 1 327 ? 4.642 7.450 29.515 1.00 87.44 327 GLY A N 1
ATOM 2498 C CA . GLY A 1 327 ? 3.580 7.621 30.506 1.00 87.44 327 GLY A CA 1
ATOM 2499 C C . GLY A 1 327 ? 2.561 6.477 30.472 1.00 87.44 327 GLY A C 1
ATOM 2500 O O . GLY A 1 327 ? 2.892 5.336 30.144 1.00 87.44 327 GLY A O 1
ATOM 2501 N N . GLN A 1 328 ? 1.313 6.783 30.822 1.00 88.75 328 GLN A N 1
ATOM 2502 C CA . GLN A 1 328 ? 0.200 5.846 30.682 1.00 88.75 328 GLN A CA 1
ATOM 2503 C C . GLN A 1 328 ? -0.214 5.693 29.215 1.00 88.75 328 GLN A C 1
ATOM 2505 O O . GLN A 1 328 ? -0.064 6.598 28.392 1.00 88.75 328 GLN A O 1
ATOM 2510 N N . CYS A 1 329 ? -0.745 4.522 28.893 1.00 84.81 329 CYS A N 1
ATOM 2511 C CA . CYS A 1 329 ? -1.395 4.245 27.630 1.00 84.81 329 CYS A CA 1
ATOM 2512 C C . CYS A 1 329 ? -2.831 4.790 27.646 1.00 84.81 329 CYS A C 1
ATOM 2514 O O . CYS A 1 329 ? -3.640 4.353 28.456 1.00 84.81 329 CYS A O 1
ATOM 2516 N N . LYS A 1 330 ? -3.178 5.660 26.698 1.00 84.31 330 LYS A N 1
ATOM 2517 C CA . LYS A 1 330 ? -4.536 6.171 26.449 1.00 84.31 330 LYS A CA 1
ATOM 2518 C C . LYS A 1 330 ? -5.571 5.058 26.242 1.00 84.31 330 LYS A C 1
ATOM 2520 O O . LYS A 1 330 ? -6.719 5.255 26.601 1.00 84.31 330 LYS A O 1
ATOM 2525 N N . LYS A 1 331 ? -5.172 3.908 25.673 1.00 76.62 331 LYS A N 1
ATOM 2526 C CA . LYS A 1 331 ? -6.071 2.771 25.386 1.00 76.62 331 LYS A CA 1
ATOM 2527 C C . LYS A 1 331 ? -6.281 1.823 26.576 1.00 76.62 331 LYS A C 1
ATOM 2529 O O . LYS A 1 331 ? -7.309 1.169 26.652 1.00 76.62 331 LYS A O 1
ATOM 2534 N N . THR A 1 332 ? -5.303 1.676 27.471 1.00 79.06 332 THR A N 1
ATOM 2535 C CA . THR A 1 332 ? -5.326 0.608 28.500 1.00 79.06 332 THR A CA 1
ATOM 2536 C C . THR A 1 332 ? -5.066 1.101 29.920 1.00 79.06 332 THR A C 1
ATOM 2538 O O . THR A 1 332 ? -5.055 0.298 30.849 1.00 79.06 332 THR A O 1
ATOM 2541 N N . ASN A 1 333 ? -4.759 2.389 30.091 1.00 81.38 333 ASN A N 1
ATOM 2542 C CA . ASN A 1 333 ? -4.321 3.058 31.322 1.00 81.38 333 ASN A CA 1
ATOM 2543 C C . ASN A 1 333 ? -3.043 2.486 31.998 1.00 81.38 333 ASN A C 1
ATOM 2545 O O . ASN A 1 333 ? -2.500 3.079 32.935 1.00 81.38 333 ASN A O 1
ATOM 2549 N N . LYS A 1 334 ? -2.515 1.361 31.492 1.00 79.94 334 LYS A N 1
ATOM 2550 C CA . LYS A 1 334 ? -1.256 0.718 31.899 1.00 79.94 334 LYS A CA 1
ATOM 2551 C C . LYS A 1 334 ? -0.048 1.535 31.440 1.00 79.94 334 LYS A C 1
ATOM 2553 O O . LYS A 1 334 ? -0.138 2.345 30.519 1.00 79.94 334 LYS A O 1
ATOM 2558 N N . VAL A 1 335 ? 1.113 1.301 32.052 1.00 86.94 335 VAL A N 1
ATOM 2559 C CA . VAL A 1 335 ? 2.372 1.950 31.649 1.00 86.94 335 VAL A CA 1
ATOM 2560 C C . VAL A 1 335 ? 2.714 1.570 30.205 1.00 86.94 335 VAL A C 1
ATOM 2562 O O . VAL A 1 335 ? 2.787 0.388 29.866 1.00 86.94 335 VAL A O 1
ATOM 2565 N N . CYS A 1 336 ? 2.923 2.575 29.355 1.00 87.31 336 CYS A N 1
ATOM 2566 C CA . CYS A 1 336 ? 3.241 2.402 27.945 1.00 87.31 336 CYS A CA 1
ATOM 2567 C C . CYS A 1 336 ? 4.761 2.297 27.752 1.00 87.31 336 CYS A C 1
ATOM 2569 O O . CYS A 1 336 ? 5.483 3.278 27.923 1.00 87.31 336 CYS A O 1
ATOM 2571 N N . THR A 1 337 ? 5.253 1.124 27.364 1.00 87.19 337 THR A N 1
ATOM 2572 C CA . THR A 1 337 ? 6.674 0.820 27.109 1.00 87.19 337 THR A CA 1
ATOM 2573 C C . THR A 1 337 ? 6.834 0.095 25.774 1.00 87.19 337 THR A C 1
ATOM 2575 O O . THR A 1 337 ? 5.858 -0.465 25.277 1.00 87.19 337 THR A O 1
ATOM 2578 N N . PRO A 1 338 ? 8.042 0.024 25.189 1.00 86.25 338 PRO A N 1
ATOM 2579 C CA . PRO A 1 338 ? 8.324 -0.960 24.144 1.00 86.25 338 PRO A CA 1
ATOM 2580 C C . PRO A 1 338 ? 7.981 -2.393 24.577 1.00 86.25 338 PRO A C 1
ATOM 2582 O O . PRO A 1 338 ? 7.987 -2.711 25.771 1.00 86.25 338 PRO A O 1
ATOM 2585 N N . ILE A 1 339 ? 7.732 -3.270 23.603 1.00 77.38 339 ILE A N 1
ATOM 2586 C CA . ILE A 1 339 ? 7.735 -4.724 23.814 1.00 77.38 339 ILE A CA 1
ATOM 2587 C C . ILE A 1 339 ? 9.183 -5.220 23.765 1.00 77.38 339 ILE A C 1
ATOM 2589 O O . ILE A 1 339 ? 9.864 -5.042 22.760 1.00 77.38 339 ILE A O 1
ATOM 2593 N N . ILE A 1 340 ? 9.632 -5.890 24.831 1.00 66.69 340 ILE A N 1
ATOM 2594 C CA . ILE A 1 340 ? 11.029 -6.335 25.027 1.00 66.69 340 ILE A CA 1
ATOM 2595 C C . ILE A 1 340 ? 11.537 -7.254 23.896 1.00 66.69 340 ILE A C 1
ATOM 2597 O O . ILE A 1 340 ? 12.729 -7.267 23.609 1.00 66.69 340 ILE A O 1
ATOM 2601 N N . ARG A 1 341 ? 10.645 -8.009 23.239 1.00 62.00 341 ARG A N 1
ATOM 2602 C CA . ARG A 1 341 ? 10.983 -8.955 22.157 1.00 62.00 341 ARG A CA 1
ATOM 2603 C C . ARG A 1 341 ? 10.915 -8.362 20.740 1.00 62.00 341 ARG A C 1
ATOM 2605 O O . ARG A 1 341 ? 11.175 -9.086 19.786 1.00 62.00 341 ARG A O 1
ATOM 2612 N N . ASN A 1 342 ? 10.556 -7.086 20.577 1.00 67.06 342 ASN A N 1
ATOM 2613 C CA . ASN A 1 342 ? 10.390 -6.482 19.252 1.00 67.06 342 ASN A CA 1
ATOM 2614 C C . ASN A 1 342 ? 11.661 -5.768 18.782 1.00 67.06 342 ASN A C 1
ATOM 2616 O O . ASN A 1 342 ? 12.236 -4.958 19.508 1.00 67.06 342 ASN A O 1
ATOM 2620 N N . THR A 1 343 ? 12.044 -5.991 17.528 1.00 74.12 343 THR A N 1
ATOM 2621 C CA . THR A 1 343 ? 13.037 -5.174 16.821 1.00 74.12 343 THR A CA 1
ATOM 2622 C C . THR A 1 343 ? 12.389 -3.924 16.223 1.00 74.12 343 THR A C 1
ATOM 2624 O O . THR A 1 343 ? 11.188 -3.899 15.929 1.00 74.12 343 THR A O 1
ATOM 2627 N N . TRP A 1 344 ? 13.183 -2.866 16.041 1.00 82.00 344 TRP A N 1
ATOM 2628 C CA . TRP A 1 344 ? 12.751 -1.682 15.298 1.00 82.00 344 TRP A CA 1
ATOM 2629 C C . TRP A 1 344 ? 12.463 -2.051 13.831 1.00 82.00 344 TRP A C 1
ATOM 2631 O O . TRP A 1 344 ? 13.298 -2.643 13.147 1.00 82.00 344 TRP A O 1
ATOM 2641 N N . LYS A 1 345 ? 11.272 -1.690 13.347 1.00 74.94 345 LYS A N 1
ATOM 2642 C CA . LYS A 1 345 ? 10.827 -1.829 11.954 1.00 74.94 345 LYS A CA 1
ATOM 2643 C C . LYS A 1 345 ? 11.117 -0.539 11.175 1.00 74.94 345 LYS A C 1
ATOM 2645 O O . LYS A 1 345 ? 11.332 0.512 11.769 1.00 74.94 345 LYS A O 1
ATOM 2650 N N . ASN A 1 346 ? 11.082 -0.606 9.842 1.00 62.84 346 ASN A N 1
ATOM 2651 C CA . ASN A 1 346 ? 11.255 0.529 8.914 1.00 62.84 346 ASN A CA 1
ATOM 2652 C C . ASN A 1 346 ? 12.614 1.266 8.946 1.00 62.84 346 ASN A C 1
ATOM 2654 O O . ASN A 1 346 ? 12.779 2.278 8.263 1.00 62.84 346 ASN A O 1
ATOM 2658 N N . SER A 1 347 ? 13.622 0.713 9.623 1.00 57.69 347 SER A N 1
ATOM 2659 C CA . SER A 1 347 ? 15.019 1.169 9.587 1.00 57.69 347 SER A CA 1
ATOM 2660 C C . SER A 1 347 ? 15.694 0.861 8.234 1.00 57.69 347 SER A C 1
ATOM 2662 O O . SER A 1 347 ? 16.570 0.006 8.145 1.00 57.69 347 SER A O 1
ATOM 2664 N N . LYS A 1 348 ? 15.256 1.504 7.141 1.00 47.34 348 LYS A N 1
ATOM 2665 C CA . LYS A 1 348 ? 15.806 1.297 5.784 1.00 47.34 348 LYS A CA 1
ATOM 2666 C C . LYS A 1 348 ? 17.006 2.221 5.503 1.00 47.34 348 LYS A C 1
ATOM 2668 O O . LYS A 1 348 ? 16.869 3.440 5.565 1.00 47.34 348 LYS A O 1
ATOM 2673 N N . GLY A 1 349 ? 18.147 1.640 5.119 1.00 48.62 349 GLY A N 1
ATOM 2674 C CA . GLY A 1 349 ? 19.339 2.337 4.608 1.00 48.62 349 GLY A CA 1
ATOM 2675 C C . GLY A 1 349 ? 20.534 1.386 4.436 1.00 48.62 349 GLY A C 1
ATOM 2676 O O . GLY A 1 349 ? 20.618 0.387 5.139 1.00 48.62 349 GLY A O 1
ATOM 2677 N N . ASN A 1 350 ? 21.479 1.686 3.537 1.00 44.50 350 ASN A N 1
ATOM 2678 C CA . ASN A 1 350 ? 22.670 0.838 3.306 1.00 44.50 350 ASN A CA 1
ATOM 2679 C C . ASN A 1 350 ? 23.737 0.940 4.416 1.00 44.50 350 ASN A C 1
ATOM 2681 O O . ASN A 1 350 ? 24.757 0.257 4.357 1.00 44.50 350 ASN A O 1
ATOM 2685 N N . TYR A 1 351 ? 23.533 1.826 5.389 1.00 53.72 351 TYR A N 1
ATOM 2686 C CA . TYR A 1 351 ? 24.493 2.129 6.438 1.00 53.72 351 TYR A CA 1
ATOM 2687 C C . TYR A 1 351 ? 24.206 1.304 7.698 1.00 53.72 351 TYR A C 1
ATOM 2689 O O . TYR A 1 351 ? 23.069 1.236 8.173 1.00 53.72 351 TYR A O 1
ATOM 2697 N N . LYS A 1 352 ? 25.257 0.671 8.220 1.00 63.75 352 LYS A N 1
ATOM 2698 C CA . LYS A 1 352 ? 25.250 -0.148 9.430 1.00 63.75 352 LYS A CA 1
ATOM 2699 C C . LYS A 1 352 ? 26.361 0.315 10.362 1.00 63.75 352 LYS A C 1
ATOM 2701 O O . LYS A 1 352 ? 27.476 0.556 9.904 1.00 63.75 352 LYS A O 1
ATOM 2706 N N . LEU A 1 353 ? 26.074 0.338 11.656 1.00 60.81 353 LEU A N 1
ATOM 2707 C CA . LEU A 1 353 ? 27.046 0.582 12.713 1.00 60.81 353 LEU A CA 1
ATOM 2708 C C . LEU A 1 353 ? 27.292 -0.736 13.449 1.00 60.81 353 LEU A C 1
ATOM 2710 O O . LEU A 1 353 ? 26.343 -1.372 13.891 1.00 60.81 353 LEU A O 1
ATOM 2714 N N . ASN A 1 354 ? 28.547 -1.181 13.544 1.00 62.66 354 ASN A N 1
ATOM 2715 C CA . ASN A 1 354 ? 28.918 -2.443 14.207 1.00 62.66 354 ASN A CA 1
ATOM 2716 C C . ASN A 1 354 ? 28.122 -3.670 13.690 1.00 62.66 354 ASN A C 1
ATOM 2718 O O . ASN A 1 354 ? 27.730 -4.545 14.453 1.00 62.66 354 ASN A O 1
ATOM 2722 N N . ASN A 1 355 ? 27.866 -3.716 12.372 1.00 66.44 355 ASN A N 1
ATOM 2723 C CA . ASN A 1 355 ? 27.005 -4.683 11.657 1.00 66.44 355 ASN A CA 1
ATOM 2724 C C . ASN A 1 355 ? 25.488 -4.614 11.979 1.00 66.44 355 ASN A C 1
ATOM 2726 O O . ASN A 1 355 ? 24.680 -5.293 11.331 1.00 66.44 355 ASN A O 1
ATOM 2730 N N . GLU A 1 356 ? 25.074 -3.736 12.889 1.00 71.81 356 GLU A N 1
ATOM 2731 C CA . GLU A 1 356 ? 23.677 -3.451 13.208 1.00 71.81 356 GLU A CA 1
ATOM 2732 C C . GLU A 1 356 ? 23.111 -2.358 12.293 1.00 71.81 356 GLU A C 1
ATOM 2734 O O . GLU A 1 356 ? 23.799 -1.421 11.889 1.00 71.81 356 GLU A O 1
ATOM 2739 N N . GLN A 1 357 ? 21.829 -2.462 11.953 1.00 79.44 357 GLN A N 1
ATOM 2740 C CA . GLN A 1 357 ? 21.149 -1.454 11.143 1.00 79.44 357 GLN A CA 1
ATOM 2741 C C . GLN A 1 357 ? 20.945 -0.169 11.961 1.00 79.44 357 GLN A C 1
ATOM 2743 O O . GLN A 1 357 ? 20.406 -0.239 13.068 1.00 79.44 357 GLN A O 1
ATOM 2748 N N . VAL A 1 358 ? 21.326 1.000 11.431 1.00 76.75 358 VAL A N 1
ATOM 2749 C CA . VAL A 1 358 ? 21.045 2.274 12.119 1.00 76.75 358 VAL A CA 1
ATOM 2750 C C . VAL A 1 358 ? 19.563 2.637 12.039 1.00 76.75 358 VAL A C 1
ATOM 2752 O O . VAL A 1 358 ? 18.883 2.325 11.054 1.00 76.75 358 VAL A O 1
ATOM 2755 N N . LEU A 1 359 ? 19.057 3.328 13.057 1.00 84.69 359 LEU A N 1
ATOM 2756 C CA . LEU A 1 359 ? 17.719 3.906 13.018 1.00 84.69 359 LEU A CA 1
ATOM 2757 C C . LEU A 1 359 ? 17.702 5.143 12.112 1.00 84.69 359 LEU A C 1
ATOM 2759 O O . LEU A 1 359 ? 18.572 6.009 12.183 1.00 84.69 359 LEU A O 1
ATOM 2763 N N . THR A 1 360 ? 16.648 5.265 11.311 1.00 80.50 360 THR A N 1
ATOM 2764 C CA . THR A 1 360 ? 16.285 6.499 10.594 1.00 80.50 360 THR A CA 1
ATOM 2765 C C . THR A 1 360 ? 14.990 7.075 11.160 1.00 80.50 360 THR A C 1
ATOM 2767 O O . THR A 1 360 ? 14.236 6.352 11.810 1.00 80.50 360 THR A O 1
ATOM 2770 N N . LYS A 1 361 ? 14.666 8.341 10.878 1.00 79.62 361 LYS A N 1
ATOM 2771 C CA . LYS A 1 361 ? 13.425 8.995 11.341 1.00 79.62 361 LYS A CA 1
ATOM 2772 C C . LYS A 1 361 ? 12.115 8.227 11.050 1.00 79.62 361 LYS A C 1
ATOM 2774 O O . LYS A 1 361 ? 11.132 8.411 11.760 1.00 79.62 361 LYS A O 1
ATOM 2779 N N . ASN A 1 362 ? 12.097 7.338 10.056 1.00 77.69 362 ASN A N 1
ATOM 2780 C CA . ASN A 1 362 ? 10.920 6.527 9.716 1.00 77.69 362 ASN A CA 1
ATOM 2781 C C . ASN A 1 362 ? 10.837 5.197 10.490 1.00 77.69 362 ASN A C 1
ATOM 2783 O O . ASN A 1 362 ? 9.885 4.439 10.297 1.00 77.69 362 ASN A O 1
ATOM 2787 N N . SER A 1 363 ? 11.813 4.903 11.354 1.00 83.88 363 SER A N 1
ATOM 2788 C CA . SER A 1 363 ? 11.827 3.677 12.155 1.00 83.88 363 SER A CA 1
ATOM 2789 C C . SER A 1 363 ? 10.699 3.691 13.186 1.00 83.88 363 SER A C 1
ATOM 2791 O O . SER A 1 363 ? 10.380 4.726 13.780 1.00 83.88 363 SER A O 1
ATOM 2793 N N . CYS A 1 364 ? 10.095 2.533 13.427 1.00 86.50 364 CYS A N 1
ATOM 2794 C CA . CYS A 1 364 ? 9.014 2.390 14.393 1.00 86.50 364 CYS A CA 1
ATOM 2795 C C . CYS A 1 364 ? 9.132 1.108 15.222 1.00 86.50 364 CYS A C 1
ATOM 2797 O O . CYS A 1 364 ? 9.793 0.148 14.834 1.00 86.50 364 CYS A O 1
ATOM 2799 N N . LEU A 1 365 ? 8.495 1.093 16.389 1.00 89.06 365 LEU A N 1
ATOM 2800 C CA . LEU A 1 365 ? 8.540 -0.023 17.333 1.00 89.06 365 LEU A CA 1
ATOM 2801 C C . LEU A 1 365 ? 7.174 -0.162 18.012 1.00 89.06 365 LEU A C 1
ATOM 2803 O O . LEU A 1 365 ? 6.570 0.839 18.380 1.00 89.06 365 LEU A O 1
ATOM 2807 N N . ALA A 1 366 ? 6.644 -1.373 18.188 1.00 84.62 366 ALA A N 1
ATOM 2808 C CA . ALA A 1 366 ? 5.355 -1.519 18.871 1.00 84.62 366 ALA A CA 1
ATOM 2809 C C . ALA A 1 366 ? 5.510 -1.446 20.401 1.00 84.62 366 ALA A C 1
ATOM 2811 O O . ALA A 1 366 ? 6.455 -1.998 20.979 1.00 84.62 366 ALA A O 1
ATOM 2812 N N . CYS A 1 367 ? 4.561 -0.777 21.056 1.00 86.12 367 CYS A N 1
ATOM 2813 C CA . CYS A 1 367 ? 4.454 -0.721 22.507 1.00 86.12 367 CYS A CA 1
ATOM 2814 C C . CYS A 1 367 ? 3.625 -1.891 23.062 1.00 86.12 367 CYS A C 1
ATOM 2816 O O . CYS A 1 367 ? 2.809 -2.493 22.366 1.00 86.12 367 CYS A O 1
ATOM 2818 N N . ASN A 1 368 ? 3.791 -2.167 24.353 1.00 86.44 368 ASN A N 1
ATOM 2819 C CA . ASN A 1 368 ? 3.109 -3.211 25.128 1.00 86.44 368 ASN A CA 1
ATOM 2820 C C . ASN A 1 368 ? 1.578 -3.048 25.259 1.00 86.44 368 ASN A C 1
ATOM 2822 O O . ASN A 1 368 ? 0.943 -3.830 25.958 1.00 86.44 368 ASN A O 1
ATOM 2826 N N . ASN A 1 369 ? 0.990 -2.029 24.630 1.00 83.56 369 ASN A N 1
ATOM 2827 C CA . ASN A 1 369 ? -0.437 -1.717 24.667 1.00 83.56 369 ASN A CA 1
ATOM 2828 C C . ASN A 1 369 ? -0.971 -1.349 23.264 1.00 83.56 369 ASN A C 1
ATOM 2830 O O . ASN A 1 369 ? -1.712 -0.374 23.103 1.00 83.56 369 ASN A O 1
ATOM 2834 N N . SER A 1 370 ? -0.536 -2.097 22.244 1.00 77.94 370 SER A N 1
ATOM 2835 C CA . SER A 1 370 ? -0.997 -1.999 20.845 1.00 77.94 370 SER A CA 1
ATOM 2836 C C . SER A 1 370 ? -0.890 -0.596 20.230 1.00 77.94 370 SER A C 1
ATOM 2838 O O . SER A 1 370 ? -1.741 -0.175 19.449 1.00 77.94 370 SER A O 1
ATOM 2840 N N . GLY A 1 371 ? 0.140 0.155 20.620 1.00 77.88 371 GLY A N 1
ATOM 2841 C CA . GLY A 1 371 ? 0.478 1.464 20.064 1.00 77.88 371 GLY A CA 1
ATOM 2842 C C . GLY A 1 371 ? 1.786 1.416 19.285 1.00 77.88 371 GLY A C 1
ATOM 2843 O O . GLY A 1 371 ? 2.616 0.534 19.500 1.00 77.88 371 GLY A O 1
ATOM 2844 N N . ILE A 1 372 ? 1.983 2.382 18.393 1.00 83.31 372 ILE A N 1
ATOM 2845 C CA . ILE A 1 372 ? 3.187 2.484 17.563 1.00 83.31 372 ILE A CA 1
ATOM 2846 C C . ILE A 1 372 ? 4.058 3.617 18.101 1.00 83.31 372 ILE A C 1
ATOM 2848 O O . ILE A 1 372 ? 3.613 4.760 18.193 1.00 83.31 372 ILE A O 1
ATOM 2852 N N . ILE A 1 373 ? 5.298 3.286 18.452 1.00 89.50 373 ILE A N 1
ATOM 2853 C CA . ILE A 1 373 ? 6.378 4.222 18.762 1.00 89.50 373 ILE A CA 1
ATOM 2854 C C . ILE A 1 373 ? 6.990 4.684 17.440 1.00 89.50 373 ILE A C 1
ATOM 2856 O O . ILE A 1 373 ? 7.402 3.853 16.633 1.00 89.50 373 ILE A O 1
ATOM 2860 N N . THR A 1 374 ? 7.073 5.993 17.234 1.00 88.25 374 THR A N 1
ATOM 2861 C CA . THR A 1 374 ? 7.683 6.653 16.072 1.00 88.25 374 THR A CA 1
ATOM 2862 C C . THR A 1 374 ? 8.679 7.720 16.523 1.00 88.25 374 THR A C 1
ATOM 2864 O O . THR A 1 374 ? 8.644 8.177 17.670 1.00 88.25 374 THR A O 1
ATOM 2867 N N . ILE A 1 375 ? 9.578 8.130 15.626 1.00 89.69 375 ILE A N 1
ATOM 2868 C CA . ILE A 1 375 ? 10.554 9.195 15.884 1.00 89.69 375 ILE A CA 1
ATOM 2869 C C . ILE A 1 375 ? 9.977 10.535 15.411 1.00 89.69 375 ILE A C 1
ATOM 2871 O O . ILE A 1 375 ? 9.852 10.811 14.219 1.00 89.69 375 ILE A O 1
ATOM 2875 N N . GLU A 1 376 ? 9.621 11.387 16.367 1.00 88.50 376 GLU A N 1
ATOM 2876 C CA . GLU A 1 376 ? 9.092 12.734 16.125 1.00 88.50 376 GLU A CA 1
ATOM 2877 C C . GLU A 1 376 ? 10.234 13.708 15.766 1.00 88.50 376 GLU A C 1
ATOM 2879 O O . GLU A 1 376 ? 10.137 14.515 14.832 1.00 88.50 376 GLU A O 1
ATOM 2884 N N . ASP A 1 377 ? 11.370 13.556 16.450 1.00 89.50 377 ASP A N 1
ATOM 2885 C CA . ASP A 1 377 ? 12.599 14.319 16.245 1.00 89.50 377 ASP A CA 1
ATOM 2886 C C . ASP A 1 377 ? 13.813 13.388 16.265 1.00 89.50 377 ASP A C 1
ATOM 2888 O O . ASP A 1 377 ? 13.926 12.549 17.152 1.00 89.50 377 ASP A O 1
ATOM 2892 N N . ASP A 1 378 ? 14.718 13.539 15.304 1.00 87.38 378 ASP A N 1
ATOM 2893 C CA . ASP A 1 378 ? 15.885 12.666 15.105 1.00 87.38 378 ASP A CA 1
ATOM 2894 C C . ASP A 1 378 ? 17.075 12.986 16.028 1.00 87.38 378 ASP A C 1
ATOM 2896 O O . ASP A 1 378 ? 18.043 12.229 16.060 1.00 87.38 378 ASP A O 1
ATOM 2900 N N . GLY A 1 379 ? 17.009 14.081 16.794 1.00 86.94 379 GLY A N 1
ATOM 2901 C CA . GLY A 1 379 ? 18.090 14.545 17.658 1.00 86.94 379 GLY A CA 1
ATOM 2902 C C . GLY A 1 379 ? 19.168 15.378 16.949 1.00 86.94 379 GLY A C 1
ATOM 2903 O O . GLY A 1 379 ? 20.061 15.883 17.634 1.00 86.94 379 GLY A O 1
ATOM 2904 N N . GLN A 1 380 ? 19.087 15.585 15.628 1.00 81.12 380 GLN A N 1
ATOM 2905 C CA . GLN A 1 380 ? 20.096 16.290 14.820 1.00 81.12 380 GLN A CA 1
ATOM 2906 C C . GLN A 1 380 ? 19.809 17.783 14.574 1.00 81.12 380 GLN A C 1
ATOM 2908 O O . GLN A 1 380 ? 20.547 18.451 13.843 1.00 81.12 380 GLN A O 1
ATOM 2913 N N . LYS A 1 381 ? 18.744 18.356 15.143 1.00 74.81 381 LYS A N 1
ATOM 2914 C CA . LYS A 1 381 ? 18.497 19.799 15.003 1.00 74.81 381 LYS A CA 1
ATOM 2915 C C . LYS A 1 381 ? 19.567 20.605 15.744 1.00 74.81 381 LYS A C 1
ATOM 2917 O O . LYS A 1 381 ? 19.636 20.571 16.973 1.00 74.81 381 LYS A O 1
ATOM 2922 N N . LYS A 1 382 ? 20.361 21.374 14.989 1.00 46.12 382 LYS A N 1
ATOM 2923 C CA . LYS A 1 382 ? 21.218 22.431 15.544 1.00 46.12 382 LYS A CA 1
ATOM 2924 C C . LYS A 1 382 ? 20.349 23.470 16.253 1.00 46.12 382 LYS A C 1
ATOM 2926 O O . LYS A 1 382 ? 19.254 23.783 15.790 1.00 46.12 382 LYS A O 1
ATOM 2931 N N . GLY A 1 383 ? 20.848 24.004 17.364 1.00 44.72 383 GLY A N 1
ATOM 2932 C CA . GLY A 1 383 ? 20.136 25.017 18.133 1.00 44.72 383 GLY A CA 1
ATOM 2933 C C . GLY A 1 383 ? 19.928 26.300 17.330 1.00 44.72 383 GLY A C 1
ATOM 2934 O O . GLY A 1 383 ? 20.886 26.991 17.000 1.00 44.72 383 GLY A O 1
ATOM 2935 N N . SER A 1 384 ? 18.666 26.629 17.077 1.00 27.16 384 SER A N 1
ATOM 2936 C CA . SER A 1 384 ? 18.208 27.963 16.698 1.00 27.16 384 SER A CA 1
ATOM 2937 C C . SER A 1 384 ? 16.926 28.249 17.476 1.00 27.16 384 SER A C 1
ATOM 2939 O O . SER A 1 384 ? 15.892 27.651 17.186 1.00 27.16 384 SER A O 1
ATOM 2941 N N . THR A 1 385 ? 17.060 29.098 18.497 1.00 29.59 385 THR A N 1
ATOM 2942 C CA . THR A 1 385 ? 16.010 29.902 19.154 1.00 29.59 385 THR A CA 1
ATOM 2943 C C . THR A 1 385 ? 14.605 29.302 19.304 1.00 29.59 385 THR A C 1
ATOM 2945 O O . THR A 1 385 ? 13.813 29.212 18.368 1.00 29.59 385 THR A O 1
ATOM 2948 N N . GLU A 1 386 ? 14.233 29.043 20.559 1.00 35.34 386 GLU A N 1
ATOM 2949 C CA . GLU A 1 386 ? 12.845 28.830 20.962 1.00 35.34 386 GLU A CA 1
ATOM 2950 C C . GLU A 1 386 ? 11.942 29.982 20.480 1.00 35.34 386 GLU A C 1
ATOM 2952 O O . GLU A 1 386 ? 12.112 31.136 20.881 1.00 35.34 386 GLU A O 1
ATOM 2957 N N . LYS A 1 387 ? 10.908 29.666 19.694 1.00 27.64 387 LYS A N 1
ATOM 2958 C CA . LYS A 1 387 ? 9.685 30.475 19.651 1.00 27.64 387 LYS A CA 1
ATOM 2959 C C . LYS A 1 387 ? 8.482 29.610 20.007 1.00 27.64 387 LYS A C 1
ATOM 2961 O O . LYS A 1 387 ? 8.186 28.620 19.347 1.00 27.64 387 LYS A O 1
ATOM 2966 N N . LYS A 1 388 ? 7.834 30.028 21.099 1.00 32.78 388 LYS A N 1
ATOM 2967 C CA . LYS A 1 388 ? 6.579 29.535 21.681 1.00 32.78 388 LYS A CA 1
ATOM 2968 C C . LYS A 1 388 ? 5.611 28.899 20.673 1.00 32.78 388 LYS A C 1
ATOM 2970 O O . LYS A 1 388 ? 5.148 29.572 19.759 1.00 32.78 388 LYS A O 1
ATOM 2975 N N . ALA A 1 389 ? 5.146 27.699 21.011 1.00 28.30 389 ALA A N 1
ATOM 2976 C CA . ALA A 1 389 ? 3.739 27.342 20.863 1.00 28.30 389 ALA A CA 1
ATOM 2977 C C . ALA A 1 389 ? 3.160 27.187 22.279 1.00 28.30 389 ALA A C 1
ATOM 2979 O O . ALA A 1 389 ? 3.584 26.322 23.044 1.00 28.30 389 ALA A O 1
ATOM 2980 N N . THR A 1 390 ? 2.271 28.098 22.663 1.00 28.41 390 THR A N 1
ATOM 2981 C CA . THR A 1 390 ? 1.602 28.122 23.970 1.00 28.41 390 THR A CA 1
ATOM 2982 C C . THR A 1 390 ? 0.309 27.320 23.932 1.00 28.41 390 THR A C 1
ATOM 2984 O O . THR A 1 390 ? -0.610 27.720 23.228 1.00 28.41 390 THR A O 1
ATOM 2987 N N . GLU A 1 391 ? 0.191 26.299 24.779 1.00 29.73 391 GLU A N 1
ATOM 2988 C CA . GLU A 1 391 ? -1.102 25.818 25.281 1.00 29.73 391 GLU A CA 1
ATOM 2989 C C . GLU A 1 391 ? -1.013 25.633 26.800 1.00 29.73 391 GLU A C 1
ATOM 2991 O O . GLU A 1 391 ? -0.157 24.913 27.323 1.00 29.73 391 GLU A O 1
ATOM 2996 N N . THR A 1 392 ? -1.869 26.352 27.524 1.00 30.28 392 THR A N 1
ATOM 2997 C CA . THR A 1 392 ? -1.794 26.495 28.981 1.00 30.28 392 THR A CA 1
ATOM 2998 C C . THR A 1 392 ? -2.473 25.318 29.680 1.00 30.28 392 THR A C 1
ATOM 3000 O O . THR A 1 392 ? -3.613 25.413 30.126 1.00 30.28 392 THR A O 1
ATOM 3003 N N . ALA A 1 393 ? -1.764 24.196 29.812 1.00 34.84 393 ALA A N 1
ATOM 3004 C CA . ALA A 1 393 ? -2.191 23.115 30.697 1.00 34.84 393 ALA A CA 1
ATOM 3005 C C . ALA A 1 393 ? -1.991 23.522 32.170 1.00 34.84 393 ALA A C 1
ATOM 3007 O O . ALA A 1 393 ? -0.857 23.688 32.630 1.00 34.84 393 ALA A O 1
ATOM 3008 N N . THR A 1 394 ? -3.086 23.677 32.920 1.00 46.50 394 THR A N 1
ATOM 3009 C CA . THR A 1 394 ? -3.059 24.083 34.334 1.00 46.50 394 THR A CA 1
ATOM 3010 C C . THR A 1 394 ? -2.252 23.093 35.183 1.00 46.50 394 THR A C 1
ATOM 3012 O O . THR A 1 394 ? -2.521 21.888 35.197 1.00 46.50 394 THR A O 1
ATOM 3015 N N . LEU A 1 395 ? -1.230 23.589 35.888 1.00 56.16 395 LEU A N 1
ATOM 3016 C CA . LEU A 1 395 ? -0.275 22.750 36.616 1.00 56.16 395 LEU A CA 1
ATOM 3017 C C . LEU A 1 395 ? -0.889 22.203 37.913 1.00 56.16 395 LEU A C 1
ATOM 3019 O O . LEU A 1 395 ? -0.847 22.859 38.949 1.00 56.16 395 LEU A O 1
ATOM 3023 N N . THR A 1 396 ? -1.401 20.973 37.874 1.00 60.66 396 THR A N 1
ATOM 3024 C CA . THR A 1 396 ? -1.932 20.289 39.063 1.00 60.66 396 THR A CA 1
ATOM 3025 C C . THR A 1 396 ? -0.883 19.402 39.744 1.00 60.66 396 THR A C 1
ATOM 3027 O O . THR A 1 396 ? -0.129 18.681 39.089 1.00 60.66 396 THR A O 1
ATOM 3030 N N . PHE A 1 397 ? -0.856 19.430 41.081 1.00 77.25 397 PHE A N 1
ATOM 3031 C CA . PHE A 1 397 ? -0.094 18.502 41.924 1.00 77.25 397 PHE A CA 1
ATOM 3032 C C . PHE A 1 397 ? -1.046 17.776 42.877 1.00 77.25 397 PHE A C 1
ATOM 3034 O O . PHE A 1 397 ? -1.681 18.406 43.724 1.00 77.25 397 PHE A O 1
ATOM 3041 N N . LYS A 1 398 ? -1.155 16.449 42.742 1.00 71.62 398 LYS A N 1
ATOM 3042 C CA . LYS A 1 398 ? -1.959 15.596 43.632 1.00 71.62 398 LYS A CA 1
ATOM 3043 C C . LYS A 1 398 ? -1.195 14.318 43.968 1.00 71.62 398 LYS A C 1
ATOM 3045 O O . LYS A 1 398 ? -0.789 13.582 43.077 1.00 71.62 398 LYS A O 1
ATOM 3050 N N . THR A 1 399 ? -1.035 14.028 45.259 1.00 71.94 399 THR A N 1
ATOM 3051 C CA . THR A 1 399 ? -0.503 12.741 45.733 1.00 71.94 399 THR A CA 1
ATOM 3052 C C . THR A 1 399 ? -1.009 12.406 47.129 1.00 71.94 399 THR A C 1
ATOM 3054 O O . THR A 1 399 ? -0.995 13.249 48.032 1.00 71.94 399 THR A O 1
ATOM 3057 N N . ASN A 1 400 ? -1.421 11.155 47.324 1.00 75.62 400 ASN A N 1
ATOM 3058 C CA . ASN A 1 400 ? -1.981 10.677 48.589 1.00 75.62 400 ASN A CA 1
ATOM 3059 C C . ASN A 1 400 ? -0.879 10.261 49.585 1.00 75.62 400 ASN A C 1
ATOM 3061 O O . ASN A 1 400 ? -1.092 10.309 50.790 1.00 75.62 400 ASN A O 1
ATOM 3065 N N . ARG A 1 401 ? 0.342 9.969 49.111 1.00 81.38 401 ARG A N 1
ATOM 3066 C CA . ARG A 1 401 ? 1.490 9.536 49.937 1.00 81.38 401 ARG A CA 1
ATOM 3067 C C . ARG A 1 401 ? 2.458 10.675 50.266 1.00 81.38 401 ARG A C 1
ATOM 3069 O O . ARG A 1 401 ? 2.518 11.666 49.542 1.00 81.38 401 ARG A O 1
ATOM 3076 N N . THR A 1 402 ? 3.211 10.565 51.354 1.00 87.62 402 THR A N 1
ATOM 3077 C CA . THR A 1 402 ? 4.280 11.524 51.694 1.00 87.62 402 THR A CA 1
ATOM 3078 C C . THR A 1 402 ? 5.487 11.315 50.779 1.00 87.62 402 THR A C 1
ATOM 3080 O O . THR A 1 402 ? 5.960 10.187 50.654 1.00 87.62 402 THR A O 1
ATOM 3083 N N . LEU A 1 403 ? 6.006 12.383 50.160 1.00 87.00 403 LEU A N 1
ATOM 3084 C CA . LEU A 1 403 ? 7.206 12.302 49.313 1.00 87.00 403 LEU A CA 1
ATOM 3085 C C . LEU A 1 403 ? 8.449 12.741 50.090 1.00 87.00 403 LEU A C 1
ATOM 3087 O O . LEU A 1 403 ? 8.454 13.790 50.729 1.00 87.00 403 LEU A O 1
ATOM 3091 N N . LYS A 1 404 ? 9.505 11.936 50.021 1.00 86.06 404 LYS A N 1
ATOM 3092 C CA . LYS A 1 404 ? 10.805 12.157 50.674 1.00 86.06 404 LYS A CA 1
ATOM 3093 C C . LYS A 1 404 ? 11.946 11.631 49.802 1.00 86.06 404 LYS A C 1
ATOM 3095 O O . LYS A 1 404 ? 11.690 10.953 48.807 1.00 86.06 404 LYS A O 1
ATOM 3100 N N . TYR A 1 405 ? 13.193 11.899 50.190 1.00 78.88 405 TYR A N 1
ATOM 3101 C CA . TYR A 1 405 ? 14.384 11.374 49.508 1.00 78.88 405 TYR A CA 1
ATOM 3102 C C . TYR A 1 405 ? 14.257 9.874 49.181 1.00 78.88 405 TYR A C 1
ATOM 3104 O O . TYR A 1 405 ? 13.857 9.090 50.040 1.00 78.88 405 TYR A O 1
ATOM 3112 N N . GLY A 1 406 ? 14.551 9.498 47.934 1.00 66.88 406 GLY A N 1
ATOM 3113 C CA . GLY A 1 406 ? 14.385 8.135 47.410 1.00 66.88 406 GLY A CA 1
ATOM 3114 C C . GLY A 1 406 ? 12.998 7.815 46.829 1.00 66.88 406 GLY A C 1
ATOM 3115 O O . GLY A 1 406 ? 12.849 6.795 46.161 1.00 66.88 406 GLY A O 1
ATOM 3116 N N . SER A 1 407 ? 11.988 8.676 47.008 1.00 69.56 407 SER A N 1
ATOM 3117 C CA . SER A 1 407 ? 10.679 8.498 46.352 1.00 69.56 407 SER A CA 1
ATOM 3118 C C . SER A 1 407 ? 10.818 8.603 44.832 1.00 69.56 407 SER A C 1
ATOM 3120 O O . SER A 1 407 ? 11.518 9.486 44.339 1.00 69.56 407 SER A O 1
ATOM 3122 N N . LYS A 1 408 ? 10.110 7.754 44.082 1.00 69.31 408 LYS A N 1
ATOM 3123 C CA . LYS A 1 408 ? 10.045 7.818 42.612 1.00 69.31 408 LYS A CA 1
ATOM 3124 C C . LYS A 1 408 ? 8.599 7.777 42.122 1.00 69.31 408 LYS A C 1
ATOM 3126 O O . LYS A 1 408 ? 7.782 7.093 42.744 1.00 69.31 408 LYS A O 1
ATOM 3131 N N . GLY A 1 409 ? 8.272 8.486 41.041 1.00 49.62 409 GLY A N 1
ATOM 3132 C CA . GLY A 1 409 ? 6.945 8.431 40.409 1.00 49.62 409 GLY A CA 1
ATOM 3133 C C . GLY A 1 409 ? 6.485 9.720 39.719 1.00 49.62 409 GLY A C 1
ATOM 3134 O O . GLY A 1 409 ? 7.134 10.761 39.786 1.00 49.62 409 GLY A O 1
ATOM 3135 N N . ALA A 1 410 ? 5.320 9.657 39.067 1.00 51.22 410 ALA A N 1
ATOM 3136 C CA . ALA A 1 410 ? 4.719 10.800 38.370 1.00 51.22 410 ALA A CA 1
ATOM 3137 C C . ALA A 1 410 ? 4.321 11.952 39.316 1.00 51.22 410 ALA A C 1
ATOM 3139 O O . ALA A 1 410 ? 4.335 13.115 38.916 1.00 51.22 410 ALA A O 1
ATOM 3140 N N . ASP A 1 411 ? 4.029 11.652 40.582 1.00 58.19 411 ASP A N 1
ATOM 3141 C CA . ASP A 1 411 ? 3.829 12.659 41.626 1.00 58.19 411 ASP A CA 1
ATOM 3142 C C . ASP A 1 411 ? 5.120 13.421 41.962 1.00 58.19 411 ASP A C 1
ATOM 3144 O O . ASP A 1 411 ? 5.076 14.624 42.217 1.00 58.19 411 ASP A O 1
ATOM 3148 N N . VAL A 1 412 ? 6.282 12.769 41.873 1.00 62.72 412 VAL A N 1
ATOM 3149 C CA . VAL A 1 412 ? 7.586 13.439 41.982 1.00 62.72 412 VAL A CA 1
ATOM 3150 C C . VAL A 1 412 ? 7.854 14.331 40.761 1.00 62.72 412 VAL A C 1
ATOM 3152 O O . VAL A 1 412 ? 8.312 15.455 40.941 1.00 62.72 412 VAL A O 1
ATOM 3155 N N . VAL A 1 413 ? 7.478 13.911 39.543 1.00 54.97 413 VAL A N 1
ATOM 3156 C CA . VAL A 1 413 ? 7.553 14.769 38.335 1.00 54.97 413 VAL A CA 1
ATOM 3157 C C . VAL A 1 413 ? 6.709 16.038 38.508 1.00 54.97 413 VAL A C 1
ATOM 3159 O O . VAL A 1 413 ? 7.170 17.142 38.209 1.00 54.97 413 VAL A O 1
ATOM 3162 N N . GLN A 1 414 ? 5.471 15.903 38.999 1.00 67.56 414 GLN A N 1
ATOM 3163 C CA . GLN A 1 414 ? 4.590 17.044 39.278 1.00 67.56 414 GLN A CA 1
ATOM 3164 C C . GLN A 1 414 ? 5.196 17.965 40.347 1.00 67.56 414 GLN A C 1
ATOM 3166 O O . GLN A 1 414 ? 5.256 19.177 40.140 1.00 67.56 414 GLN A O 1
ATOM 3171 N N . LEU A 1 415 ? 5.716 17.398 41.442 1.00 76.31 415 LEU A N 1
ATOM 3172 C CA . LEU A 1 415 ? 6.425 18.145 42.482 1.00 76.31 415 LEU A CA 1
ATOM 3173 C C . LEU A 1 415 ? 7.612 18.930 41.904 1.00 76.31 415 LEU A C 1
ATOM 3175 O O . LEU A 1 415 ? 7.747 20.116 42.182 1.00 76.31 415 LEU A O 1
ATOM 3179 N N . GLN A 1 416 ? 8.456 18.308 41.079 1.00 77.06 416 GLN A N 1
ATOM 3180 C CA . GLN A 1 416 ? 9.625 18.965 40.487 1.00 77.06 416 GLN A CA 1
ATOM 3181 C C . GLN A 1 416 ? 9.225 20.145 39.586 1.00 77.06 416 GLN A C 1
ATOM 3183 O O . GLN A 1 416 ? 9.828 21.215 39.672 1.00 77.06 416 GLN A O 1
ATOM 3188 N N . LYS A 1 417 ? 8.156 19.998 38.789 1.00 69.62 417 LYS A N 1
ATOM 3189 C CA . LYS A 1 417 ? 7.584 21.099 37.991 1.00 69.62 417 LYS A CA 1
ATOM 3190 C C . LYS A 1 417 ? 7.066 22.242 38.873 1.00 69.62 417 LYS A C 1
ATOM 3192 O O . LYS A 1 417 ? 7.335 23.404 38.578 1.00 69.62 417 LYS A O 1
ATOM 3197 N N . VAL A 1 418 ? 6.373 21.923 39.967 1.00 81.12 418 VAL A N 1
ATOM 3198 C CA . VAL A 1 418 ? 5.878 22.902 40.952 1.00 81.12 418 VAL A CA 1
ATOM 3199 C C . VAL A 1 418 ? 7.024 23.654 41.637 1.00 81.12 418 VAL A C 1
ATOM 3201 O O . VAL A 1 418 ? 6.985 24.879 41.725 1.00 81.12 418 VAL A O 1
ATOM 3204 N N . LEU A 1 419 ? 8.068 22.950 42.081 1.00 82.25 419 LEU A N 1
ATOM 3205 C CA . LEU A 1 419 ? 9.231 23.558 42.737 1.00 82.25 419 LEU A CA 1
ATOM 3206 C C . LEU A 1 419 ? 9.979 24.514 41.798 1.00 82.25 419 LEU A C 1
ATOM 3208 O O . LEU A 1 419 ? 10.378 25.596 42.227 1.00 82.25 419 LEU A O 1
ATOM 3212 N N . ASN A 1 420 ? 10.111 24.161 40.515 1.00 73.31 420 ASN A N 1
ATOM 3213 C CA . ASN A 1 420 ? 10.655 25.064 39.501 1.00 73.31 420 ASN A CA 1
ATOM 3214 C C . ASN A 1 420 ? 9.749 26.286 39.283 1.00 73.31 420 ASN A C 1
ATOM 3216 O O . ASN A 1 420 ? 10.251 27.407 39.243 1.00 73.31 420 ASN A O 1
ATOM 3220 N N . LYS A 1 421 ? 8.421 26.095 39.192 1.00 84.44 421 LYS A N 1
ATOM 3221 C CA . LYS A 1 421 ? 7.453 27.194 39.007 1.00 84.44 421 LYS A CA 1
ATOM 3222 C C . LYS A 1 421 ? 7.565 28.237 40.122 1.00 84.44 421 LYS A C 1
ATOM 3224 O O . LYS A 1 421 ? 7.682 29.425 39.838 1.00 84.44 421 LYS A O 1
ATOM 3229 N N . PHE A 1 422 ? 7.638 27.797 41.379 1.00 83.06 422 PHE A N 1
ATOM 3230 C CA . PHE A 1 422 ? 7.826 28.688 42.530 1.00 83.06 422 PHE A CA 1
ATOM 3231 C C . PHE A 1 422 ? 9.276 29.175 42.725 1.00 83.06 422 PHE A C 1
ATOM 3233 O O . PHE A 1 422 ? 9.573 29.832 43.727 1.00 83.06 422 PHE A O 1
ATOM 3240 N N . LYS A 1 423 ? 10.173 28.922 41.757 1.00 86.00 423 LYS A N 1
ATOM 3241 C CA . LYS A 1 423 ? 11.597 29.307 41.759 1.00 86.00 423 LYS A CA 1
ATOM 3242 C C . LYS A 1 423 ? 12.368 28.776 42.978 1.00 86.00 423 LYS A C 1
ATOM 3244 O O . LYS A 1 423 ? 13.248 29.446 43.507 1.00 86.00 423 LYS A O 1
ATOM 3249 N N . CYS A 1 424 ? 12.024 27.573 43.435 1.00 75.56 424 CYS A N 1
ATOM 3250 C CA . CYS A 1 424 ? 12.672 26.881 44.555 1.00 75.56 424 CYS A CA 1
ATOM 3251 C C . CYS A 1 424 ? 13.708 25.839 44.099 1.00 75.56 424 CYS A C 1
ATOM 3253 O O . CYS A 1 424 ? 14.325 25.178 44.927 1.00 75.56 424 CYS A O 1
ATOM 3255 N N . GLY A 1 425 ? 13.922 25.694 42.791 1.00 71.31 425 GLY A N 1
ATOM 3256 C CA . GLY A 1 425 ? 14.980 24.877 42.209 1.00 71.31 425 GLY A CA 1
ATOM 3257 C C . GLY A 1 425 ? 15.067 25.054 40.693 1.00 71.31 425 GLY A C 1
ATOM 3258 O O . GLY A 1 425 ? 14.196 25.669 40.082 1.00 71.31 425 GLY A O 1
ATOM 3259 N N . ASN A 1 426 ? 16.120 24.489 40.101 1.00 74.69 426 ASN A N 1
ATOM 3260 C CA . ASN A 1 426 ? 16.237 24.262 38.659 1.00 74.69 426 ASN A CA 1
ATOM 3261 C C . ASN A 1 426 ? 16.375 22.750 38.423 1.00 74.69 426 ASN A C 1
ATOM 3263 O O . ASN A 1 426 ? 17.465 22.217 38.200 1.00 74.69 426 ASN A O 1
ATOM 3267 N N . LEU A 1 427 ? 15.275 22.036 38.651 1.00 58.97 427 LEU A N 1
ATOM 3268 C CA . LEU A 1 427 ? 15.206 20.580 38.621 1.00 58.97 427 LEU A CA 1
ATOM 3269 C C . LEU A 1 427 ? 14.874 20.090 37.214 1.00 58.97 427 LEU A C 1
ATOM 3271 O O . LEU A 1 427 ? 14.025 20.663 36.536 1.00 58.97 427 LEU A O 1
ATOM 3275 N N . ILE A 1 428 ? 15.457 18.965 36.816 1.00 65.62 428 ILE A N 1
ATOM 3276 C CA . ILE A 1 428 ? 14.919 18.172 35.711 1.00 65.62 428 ILE A CA 1
ATOM 3277 C C . ILE A 1 428 ? 13.731 17.382 36.289 1.00 65.62 428 ILE A C 1
ATOM 3279 O O . ILE A 1 428 ? 13.923 16.722 37.310 1.00 65.62 428 ILE A O 1
ATOM 3283 N N . PRO A 1 429 ? 12.513 17.443 35.713 1.00 56.44 429 PRO A N 1
ATOM 3284 C CA . PRO A 1 429 ? 11.373 16.652 36.188 1.00 56.44 429 PRO A CA 1
ATOM 3285 C C . PRO A 1 429 ? 11.484 15.166 35.798 1.00 56.44 429 PRO A C 1
ATOM 3287 O O . PRO A 1 429 ? 10.687 14.649 35.018 1.00 56.44 429 PRO A O 1
ATOM 3290 N N . ASP A 1 430 ? 12.518 14.498 36.306 1.00 52.25 430 ASP A N 1
ATOM 3291 C CA . ASP A 1 430 ? 12.875 13.099 36.039 1.00 52.25 430 ASP A CA 1
ATOM 3292 C C . ASP A 1 430 ? 12.032 12.076 36.822 1.00 52.25 430 ASP A C 1
ATOM 3294 O O . ASP A 1 430 ? 12.042 10.887 36.502 1.00 52.25 430 ASP A O 1
ATOM 3298 N N . GLY A 1 431 ? 11.265 12.529 37.815 1.00 47.75 431 GLY A N 1
ATOM 3299 C CA . GLY A 1 431 ? 10.452 11.675 38.671 1.00 47.75 431 GLY A CA 1
ATOM 3300 C C . GLY A 1 431 ? 11.227 11.007 39.801 1.00 47.75 431 GLY A C 1
ATOM 3301 O O . GLY A 1 431 ? 10.663 10.132 40.457 1.00 47.75 431 GLY A O 1
ATOM 3302 N N . GLU A 1 432 ? 12.473 11.414 40.063 1.00 65.44 432 GLU A N 1
ATOM 3303 C CA . GLU A 1 432 ? 13.296 10.918 41.164 1.00 65.44 432 GLU A CA 1
ATOM 3304 C C . GLU A 1 432 ? 13.503 11.978 42.257 1.00 65.44 432 GLU A C 1
ATOM 3306 O O . GLU A 1 432 ? 14.018 13.083 42.059 1.00 65.44 432 GLU A O 1
ATOM 3311 N N . PHE A 1 433 ? 13.144 11.628 43.491 1.00 76.56 433 PHE A N 1
ATOM 3312 C CA . PHE A 1 433 ? 13.344 12.488 44.652 1.00 76.56 433 PHE A CA 1
ATOM 3313 C C . PHE A 1 433 ? 14.786 12.325 45.157 1.00 76.56 433 PHE A C 1
ATOM 3315 O O . PHE A 1 433 ? 15.044 11.810 46.245 1.00 76.56 433 PHE A O 1
ATOM 3322 N N . GLY A 1 434 ? 15.745 12.729 44.324 1.00 63.62 434 GLY A N 1
ATOM 3323 C CA . GLY A 1 434 ? 17.169 12.745 44.648 1.00 63.62 434 GLY A CA 1
ATOM 3324 C C . GLY A 1 434 ? 17.588 13.961 45.483 1.00 63.62 434 GLY A C 1
ATOM 3325 O O . GLY A 1 434 ? 16.766 14.767 45.929 1.00 63.62 434 GLY A O 1
ATOM 3326 N N . LYS A 1 435 ? 18.906 14.132 45.659 1.00 74.31 435 LYS A N 1
ATOM 3327 C CA . LYS A 1 435 ? 19.510 15.202 46.483 1.00 74.31 435 LYS A CA 1
ATOM 3328 C C . LYS A 1 435 ? 19.078 16.605 46.032 1.00 74.31 435 LYS A C 1
ATOM 3330 O O . LYS A 1 435 ? 18.734 17.433 46.869 1.00 74.31 435 LYS A O 1
ATOM 3335 N N . LYS A 1 436 ? 19.008 16.850 44.716 1.00 68.00 436 LYS A N 1
ATOM 3336 C CA . LYS A 1 436 ? 18.537 18.127 44.143 1.00 68.00 436 LYS A CA 1
ATOM 3337 C C . LYS A 1 436 ? 17.064 18.400 44.484 1.00 68.00 436 LYS A C 1
ATOM 3339 O O . LYS A 1 436 ? 16.753 19.477 44.981 1.00 68.00 436 LYS A O 1
ATOM 3344 N N . THR A 1 437 ? 16.185 17.411 44.305 1.00 79.25 437 THR A N 1
ATOM 3345 C CA . THR A 1 437 ? 14.756 17.508 44.654 1.00 79.25 437 THR A CA 1
ATOM 3346 C C . THR A 1 437 ? 14.559 17.758 46.155 1.00 79.25 437 THR A C 1
ATOM 3348 O O . THR A 1 437 ? 13.790 18.642 46.522 1.00 79.25 437 THR A O 1
ATOM 3351 N N . LYS A 1 438 ? 15.316 17.074 47.031 1.00 88.69 438 LYS A N 1
ATOM 3352 C CA . LYS A 1 438 ? 15.301 17.328 48.487 1.00 88.69 438 LYS A CA 1
ATOM 3353 C C . LYS A 1 438 ? 15.694 18.769 48.822 1.00 88.69 438 LYS A C 1
ATOM 3355 O O . LYS A 1 438 ? 14.973 19.431 49.562 1.00 88.69 438 LYS A O 1
ATOM 3360 N N . ASN A 1 439 ? 16.786 19.271 48.247 1.00 76.81 439 ASN A N 1
ATOM 3361 C CA . ASN A 1 439 ? 17.242 20.644 48.475 1.00 76.81 439 ASN A CA 1
ATOM 3362 C C . ASN A 1 439 ? 16.208 21.682 48.003 1.00 76.81 439 ASN A C 1
ATOM 3364 O O . ASN A 1 439 ? 16.003 22.686 48.678 1.00 76.81 439 ASN A O 1
ATOM 3368 N N . ALA A 1 440 ? 15.515 21.422 46.893 1.00 81.44 440 ALA A N 1
ATOM 3369 C CA . ALA A 1 440 ? 14.459 22.300 46.398 1.00 81.44 440 ALA A CA 1
ATOM 3370 C C . ALA A 1 440 ? 13.189 22.275 47.269 1.00 81.44 440 ALA A C 1
ATOM 3372 O O . ALA A 1 440 ? 12.570 23.317 47.472 1.00 81.44 440 ALA A O 1
ATOM 3373 N N . VAL A 1 441 ? 12.824 21.122 47.849 1.00 91.38 441 VAL A N 1
ATOM 3374 C CA . VAL A 1 441 ? 11.751 21.050 48.861 1.00 91.38 441 VAL A CA 1
ATOM 3375 C C . VAL A 1 441 ? 12.138 21.829 50.119 1.00 91.38 441 VAL A C 1
ATOM 3377 O O . VAL A 1 441 ? 11.321 22.599 50.610 1.00 91.38 441 VAL A O 1
ATOM 3380 N N . ILE A 1 442 ? 13.387 21.716 50.586 1.00 79.94 442 ILE A N 1
ATOM 3381 C CA . ILE A 1 442 ? 13.914 22.521 51.704 1.00 79.94 442 ILE A CA 1
ATOM 3382 C C . ILE A 1 442 ? 13.833 24.022 51.380 1.00 79.94 442 ILE A C 1
ATOM 3384 O O . ILE A 1 442 ? 13.370 24.804 52.209 1.00 79.94 442 ILE A O 1
ATOM 3388 N N . ALA A 1 443 ? 14.233 24.436 50.173 1.00 82.00 443 ALA A N 1
ATOM 3389 C CA . ALA A 1 443 ? 14.154 25.830 49.735 1.00 82.00 443 ALA A CA 1
ATOM 3390 C C . ALA A 1 443 ? 12.703 26.342 49.664 1.00 82.00 443 ALA A C 1
ATOM 3392 O O . ALA A 1 443 ? 12.423 27.453 50.111 1.00 82.00 443 ALA A O 1
ATOM 3393 N N . PHE A 1 444 ? 11.770 25.524 49.167 1.00 95.44 444 PHE A N 1
ATOM 3394 C CA . PHE A 1 444 ? 10.337 25.832 49.163 1.00 95.44 444 PHE A CA 1
ATOM 3395 C C . PHE A 1 444 ? 9.774 25.955 50.583 1.00 95.44 444 PHE A C 1
ATOM 3397 O O . PHE A 1 444 ? 9.080 26.920 50.889 1.00 95.44 444 PHE A O 1
ATOM 3404 N N . GLN A 1 445 ? 10.109 25.018 51.471 1.00 96.31 445 GLN A N 1
ATOM 3405 C CA . GLN A 1 445 ? 9.671 25.047 52.864 1.00 96.31 445 GLN A CA 1
ATOM 3406 C C . GLN A 1 445 ? 10.160 26.315 53.575 1.00 96.31 445 GLN A C 1
ATOM 3408 O O . GLN A 1 445 ? 9.336 27.030 54.140 1.00 96.31 445 GLN A O 1
ATOM 3413 N N . LYS A 1 446 ? 11.453 26.658 53.455 1.00 90.56 446 LYS A N 1
ATOM 3414 C CA . LYS A 1 446 ? 12.007 27.917 53.987 1.00 90.56 446 LYS A CA 1
ATOM 3415 C C . LYS A 1 446 ? 11.280 29.146 53.431 1.00 90.56 446 LYS A C 1
ATOM 3417 O O . LYS A 1 446 ? 10.871 30.005 54.202 1.00 90.56 446 LYS A O 1
ATOM 3422 N N . LYS A 1 447 ? 11.077 29.207 52.109 1.00 95.19 447 LYS A N 1
ATOM 3423 C CA . LYS A 1 447 ? 10.431 30.340 51.420 1.00 95.19 447 LYS A CA 1
ATOM 3424 C C . LYS A 1 447 ? 8.996 30.612 51.891 1.00 95.19 447 LYS A C 1
ATOM 3426 O O . LYS A 1 447 ? 8.557 31.755 51.832 1.00 95.19 447 LYS A O 1
ATOM 3431 N N . TYR A 1 448 ? 8.276 29.585 52.344 1.00 94.25 448 TYR A N 1
ATOM 3432 C CA . TYR A 1 448 ? 6.873 29.687 52.760 1.00 94.25 448 TYR A CA 1
ATOM 3433 C C . TYR A 1 448 ? 6.644 29.381 54.253 1.00 94.25 448 TYR A C 1
ATOM 3435 O O . TYR A 1 448 ? 5.537 28.998 54.629 1.00 94.25 448 TYR A O 1
ATOM 3443 N N . GLY A 1 449 ? 7.667 29.547 55.102 1.00 90.38 449 GLY A N 1
ATOM 3444 C CA . GLY A 1 449 ? 7.534 29.464 56.566 1.00 90.38 449 GLY A CA 1
ATOM 3445 C C . GLY A 1 449 ? 7.228 28.064 57.119 1.00 90.38 449 GLY A C 1
ATOM 3446 O O . GLY A 1 449 ? 6.668 27.933 58.204 1.00 90.38 449 GLY A O 1
ATOM 3447 N N . LEU A 1 450 ? 7.559 27.005 56.379 1.00 94.69 450 LEU A N 1
ATOM 3448 C CA . LEU A 1 450 ? 7.365 25.613 56.794 1.00 94.69 450 LEU A CA 1
ATOM 3449 C C . LEU A 1 450 ? 8.651 25.026 57.394 1.00 94.69 450 LEU A C 1
ATOM 3451 O O . LEU A 1 450 ? 9.759 25.444 57.055 1.00 94.69 450 LEU A O 1
ATOM 3455 N N . LYS A 1 451 ? 8.511 23.973 58.215 1.00 91.19 451 LYS A N 1
ATOM 3456 C CA . LYS A 1 451 ? 9.651 23.186 58.717 1.00 91.19 451 LYS A CA 1
ATOM 3457 C C . LYS A 1 451 ? 10.508 22.691 57.532 1.00 91.19 451 LYS A C 1
ATOM 3459 O O . LYS A 1 451 ? 9.974 21.982 56.679 1.00 91.19 451 LYS A O 1
ATOM 3464 N N . PRO A 1 452 ? 11.812 23.021 57.462 1.00 93.00 452 PRO A N 1
ATOM 3465 C CA . PRO A 1 452 ? 12.654 22.751 56.296 1.00 93.00 452 PRO A CA 1
ATOM 3466 C C . PRO A 1 452 ? 13.287 21.347 56.334 1.00 93.00 452 PRO A C 1
ATOM 3468 O O . PRO A 1 452 ? 14.504 21.195 56.253 1.00 93.00 452 PRO A O 1
ATOM 3471 N N . ASP A 1 453 ? 12.463 20.310 56.495 1.00 85.12 453 ASP A N 1
ATOM 3472 C CA . ASP A 1 453 ? 12.895 18.909 56.643 1.00 85.12 453 ASP A CA 1
ATOM 3473 C C . ASP A 1 453 ? 13.152 18.169 55.310 1.00 85.12 453 ASP A C 1
ATOM 3475 O O . ASP A 1 453 ? 13.724 17.074 55.289 1.00 85.12 453 ASP A O 1
ATOM 3479 N N . GLY A 1 454 ? 12.771 18.763 54.176 1.00 84.44 454 GLY A N 1
ATOM 3480 C CA . GLY A 1 454 ? 12.883 18.152 52.852 1.00 84.44 454 GLY A CA 1
ATOM 3481 C C . GLY A 1 454 ? 11.846 17.060 52.579 1.00 84.44 454 GLY A C 1
ATOM 3482 O O . GLY A 1 454 ? 12.059 16.242 51.681 1.00 84.44 454 GLY A O 1
ATOM 3483 N N . VAL A 1 455 ? 10.747 17.029 53.341 1.00 90.38 455 VAL A N 1
ATOM 3484 C CA . VAL A 1 455 ? 9.661 16.048 53.236 1.00 90.38 455 VAL A CA 1
ATOM 3485 C C . VAL A 1 455 ? 8.342 16.733 52.852 1.00 90.38 455 VAL A C 1
ATOM 3487 O O . VAL A 1 455 ? 7.826 17.628 53.520 1.00 90.38 455 VAL A O 1
ATOM 3490 N N . VAL A 1 456 ? 7.720 16.265 51.771 1.00 92.69 456 VAL A N 1
ATOM 3491 C CA . VAL A 1 456 ? 6.414 16.750 51.299 1.00 92.69 456 VAL A CA 1
ATOM 3492 C C . VAL A 1 456 ? 5.290 16.011 52.031 1.00 92.69 456 VAL A C 1
ATOM 3494 O O . VAL A 1 456 ? 4.562 15.189 51.465 1.00 92.69 456 VAL A O 1
ATOM 3497 N N . GLY A 1 457 ? 5.195 16.285 53.333 1.00 84.00 457 GLY A N 1
ATOM 3498 C CA . GLY A 1 457 ? 4.087 15.879 54.199 1.00 84.00 457 GLY A CA 1
ATOM 3499 C C . GLY A 1 457 ? 2.843 16.772 54.043 1.00 84.00 457 GLY A C 1
ATOM 3500 O O . GLY A 1 457 ? 2.845 17.700 53.227 1.00 84.00 457 GLY A O 1
ATOM 3501 N N . PRO A 1 458 ? 1.774 16.529 54.828 1.00 88.31 458 PRO A N 1
ATOM 3502 C CA . PRO A 1 458 ? 0.481 17.208 54.684 1.00 88.31 458 PRO A CA 1
ATOM 3503 C C . PRO A 1 458 ? 0.554 18.742 54.650 1.00 88.31 458 PRO A C 1
ATOM 3505 O O . PRO A 1 458 ? -0.022 19.348 53.751 1.00 88.31 458 PRO A O 1
ATOM 3508 N N . LYS A 1 459 ? 1.328 19.370 55.550 1.00 87.88 459 LYS A N 1
ATOM 3509 C CA . LYS A 1 459 ? 1.496 20.838 55.600 1.00 87.88 459 LYS A CA 1
ATOM 3510 C C . LYS A 1 459 ? 2.116 21.400 54.308 1.00 87.88 459 LYS A C 1
ATOM 3512 O O . LYS A 1 459 ? 1.612 22.372 53.752 1.00 87.88 459 LYS A O 1
ATOM 3517 N N . THR A 1 460 ? 3.148 20.743 53.774 1.00 92.25 460 THR A N 1
ATOM 3518 C CA . THR A 1 460 ? 3.796 21.131 52.506 1.00 92.25 460 THR A CA 1
ATOM 3519 C C . THR A 1 460 ? 2.857 20.957 51.308 1.00 92.25 460 THR A C 1
ATOM 3521 O O . THR A 1 460 ? 2.805 21.824 50.439 1.00 92.25 460 THR A O 1
ATOM 3524 N N . LYS A 1 461 ? 2.068 19.871 51.269 1.00 91.31 461 LYS A N 1
ATOM 3525 C CA . LYS A 1 461 ? 1.050 19.651 50.225 1.00 91.31 461 LYS A CA 1
ATOM 3526 C C . LYS A 1 461 ? -0.047 20.714 50.261 1.00 91.31 461 LYS A C 1
ATOM 3528 O O . LYS A 1 461 ? -0.406 21.239 49.211 1.00 91.31 461 LYS A O 1
ATOM 3533 N N . ALA A 1 462 ? -0.552 21.034 51.454 1.00 88.00 462 ALA A N 1
ATOM 3534 C CA . ALA A 1 462 ? -1.568 22.061 51.649 1.00 88.00 462 ALA A CA 1
ATOM 3535 C C . ALA A 1 462 ? -1.078 23.419 51.128 1.00 88.00 462 ALA A C 1
ATOM 3537 O O . ALA A 1 462 ? -1.778 24.047 50.339 1.00 88.00 462 ALA A O 1
ATOM 3538 N N . LYS A 1 463 ? 0.162 23.814 51.459 1.00 92.88 463 LYS A N 1
ATOM 3539 C CA . LYS A 1 463 ? 0.741 25.078 50.981 1.00 92.88 463 LYS A CA 1
ATOM 3540 C C . LYS A 1 463 ? 0.945 25.117 49.464 1.00 92.88 463 LYS A C 1
ATOM 3542 O O . LYS A 1 463 ? 0.671 26.138 48.844 1.00 92.88 463 LYS A O 1
ATOM 3547 N N . ILE A 1 464 ? 1.356 24.008 48.841 1.00 90.56 464 ILE A N 1
ATOM 3548 C CA . ILE A 1 464 ? 1.415 23.905 47.370 1.00 90.56 464 ILE A CA 1
ATOM 3549 C C . ILE A 1 464 ? 0.018 24.088 46.751 1.00 90.56 464 ILE A C 1
ATOM 3551 O O . ILE A 1 464 ? -0.132 24.842 45.793 1.00 90.56 464 ILE A O 1
ATOM 3555 N N . ALA A 1 465 ? -1.003 23.419 47.293 1.00 87.00 465 ALA A N 1
ATOM 3556 C CA . ALA A 1 465 ? -2.369 23.502 46.775 1.00 87.00 465 ALA A CA 1
ATOM 3557 C C . ALA A 1 465 ? -2.997 24.896 46.964 1.00 87.00 465 ALA A C 1
ATOM 3559 O O . ALA A 1 465 ? -3.724 25.357 46.089 1.00 87.00 465 ALA A O 1
ATOM 3560 N N . GLU A 1 466 ? -2.701 25.571 48.077 1.00 90.50 466 GLU A N 1
ATOM 3561 C CA . GLU A 1 466 ? -3.084 26.962 48.348 1.00 90.50 466 GLU A CA 1
ATOM 3562 C C . GLU A 1 466 ? -2.503 27.916 47.292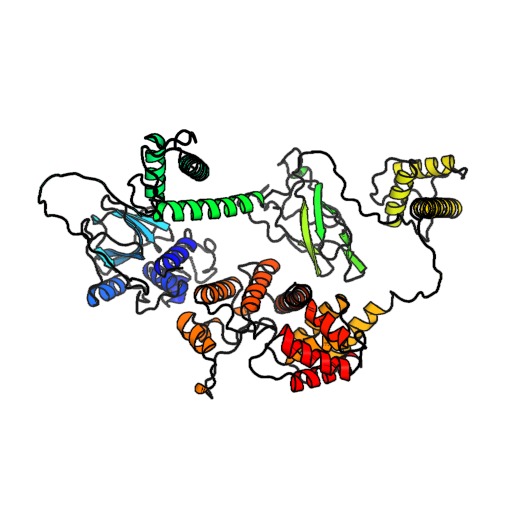 1.00 90.50 466 GLU A C 1
ATOM 3564 O O . GLU A 1 466 ? -3.246 28.668 46.662 1.00 90.50 466 GLU A O 1
ATOM 3569 N N . LEU A 1 467 ? -1.190 27.842 47.043 1.00 89.19 467 LEU A N 1
ATOM 3570 C CA . LEU A 1 467 ? -0.503 28.730 46.100 1.00 89.19 467 LEU A CA 1
ATOM 3571 C C . LEU A 1 467 ? -0.962 28.518 44.650 1.00 89.19 467 LEU A C 1
ATOM 3573 O O . LEU A 1 467 ? -1.190 29.493 43.939 1.00 89.19 467 LEU A O 1
ATOM 3577 N N . LEU A 1 468 ? -1.148 27.263 44.221 1.00 85.44 468 LEU A N 1
ATOM 3578 C CA . LEU A 1 468 ? -1.653 26.959 42.875 1.00 85.44 468 LEU A CA 1
ATOM 3579 C C . LEU A 1 468 ? -3.091 27.468 42.674 1.00 85.44 468 LEU A C 1
ATOM 3581 O O . LEU A 1 468 ? -3.394 28.023 41.622 1.00 85.44 468 LEU A O 1
ATOM 3585 N N . LYS A 1 469 ? -3.959 27.354 43.692 1.00 83.81 469 LYS A N 1
ATOM 3586 C CA . LYS A 1 469 ? -5.315 27.929 43.649 1.00 83.81 469 LYS A CA 1
ATOM 3587 C C . LYS A 1 469 ? -5.305 29.454 43.588 1.00 83.81 469 LYS A C 1
ATOM 3589 O O . LYS A 1 469 ? -6.126 30.023 42.878 1.00 83.81 469 LYS A O 1
ATOM 3594 N N . LYS A 1 470 ? -4.405 30.115 44.325 1.00 79.69 470 LYS A N 1
ATOM 3595 C CA . LYS A 1 470 ? -4.306 31.580 44.318 1.00 79.69 470 LYS A CA 1
ATOM 3596 C C . LYS A 1 470 ? -3.951 32.098 42.920 1.00 79.69 470 LYS A C 1
ATOM 3598 O O . LYS A 1 470 ? -4.668 32.935 42.388 1.00 79.69 470 LYS A O 1
ATOM 3603 N N . GLU A 1 471 ? -2.957 31.490 42.269 1.00 68.69 471 GLU A N 1
ATOM 3604 C CA . GLU A 1 471 ? -2.603 31.815 40.879 1.00 68.69 471 GLU A CA 1
ATOM 3605 C C . GLU A 1 471 ? -3.746 31.549 39.876 1.00 68.69 471 GLU A C 1
ATOM 3607 O O . GLU A 1 471 ? -3.908 32.313 38.927 1.00 68.69 471 GLU A O 1
ATOM 3612 N N . GLU A 1 472 ? -4.557 30.499 40.064 1.00 65.38 472 GLU A N 1
ATOM 3613 C CA . GLU A 1 472 ? -5.733 30.222 39.214 1.00 65.38 472 GLU A CA 1
ATOM 3614 C C . GLU A 1 472 ? -6.849 31.278 39.352 1.00 65.38 472 GLU A C 1
ATOM 3616 O O . GLU A 1 472 ? -7.612 31.484 38.405 1.00 65.38 472 GLU A O 1
ATOM 3621 N N . VAL A 1 473 ? -6.958 31.942 40.508 1.00 59.38 473 VAL A N 1
ATOM 3622 C CA . VAL A 1 473 ? -7.895 33.056 40.738 1.00 59.38 473 VAL A CA 1
ATOM 3623 C C . VAL A 1 473 ? -7.328 34.355 40.164 1.00 59.38 473 VAL A C 1
ATOM 3625 O O . VAL A 1 473 ? -8.017 35.037 39.403 1.00 59.38 473 VAL A O 1
ATOM 3628 N N . ASP A 1 474 ? -6.054 34.647 40.429 1.00 57.28 474 ASP A N 1
ATOM 3629 C CA . ASP A 1 474 ? -5.375 35.847 39.928 1.00 57.28 474 ASP A CA 1
ATOM 3630 C C . ASP A 1 474 ? -5.362 35.884 38.381 1.00 57.28 474 ASP A C 1
ATOM 3632 O O . ASP A 1 474 ? -5.622 36.923 37.775 1.00 57.28 474 ASP A O 1
ATOM 3636 N N . GLN A 1 475 ? -5.176 34.733 37.715 1.00 50.56 475 GLN A N 1
ATOM 3637 C CA . GLN A 1 475 ? -5.235 34.620 36.246 1.00 50.56 475 GLN A CA 1
ATOM 3638 C C . GLN A 1 475 ? -6.647 34.738 35.645 1.00 50.56 475 GLN A C 1
ATOM 3640 O O . GLN A 1 475 ? -6.778 35.015 34.449 1.00 50.56 475 GLN A O 1
ATOM 3645 N N . LYS A 1 476 ? -7.708 34.535 36.435 1.00 45.34 476 LYS A N 1
ATOM 3646 C CA . LYS A 1 476 ? -9.095 34.746 35.986 1.00 45.34 476 LYS A CA 1
ATOM 3647 C C . LYS A 1 476 ? -9.520 36.205 36.127 1.00 45.34 476 LYS A C 1
ATOM 3649 O O . LYS A 1 476 ? -10.169 36.728 35.224 1.00 45.34 476 LYS A O 1
ATOM 3654 N N . ASN A 1 477 ? -9.095 36.877 37.196 1.00 42.19 477 ASN A N 1
ATOM 3655 C CA . ASN A 1 477 ? -9.458 38.272 37.451 1.00 42.19 477 ASN A CA 1
ATOM 3656 C C . ASN A 1 477 ? -8.861 39.257 36.426 1.00 42.19 477 ASN A C 1
ATOM 3658 O O . ASN A 1 477 ? -9.482 40.277 36.148 1.00 42.19 477 ASN A O 1
ATOM 3662 N N . SER A 1 478 ? -7.722 38.947 35.791 1.00 40.84 478 SER A N 1
ATOM 3663 C CA . SER A 1 478 ? -7.183 39.776 34.695 1.00 40.84 478 SER A CA 1
ATOM 3664 C C . SER A 1 478 ? -7.911 39.639 33.348 1.00 40.84 478 SER A C 1
ATOM 3666 O O . SER A 1 478 ? -7.644 40.444 32.461 1.00 40.84 478 SER A O 1
ATOM 3668 N N . ASN A 1 479 ? -8.797 38.652 33.161 1.00 35.59 479 ASN A N 1
ATOM 3669 C CA . ASN A 1 479 ? -9.369 38.328 31.843 1.00 35.59 479 ASN A CA 1
ATOM 3670 C C . ASN A 1 479 ? -10.862 38.665 31.669 1.00 35.59 479 ASN A C 1
ATOM 3672 O O . ASN A 1 479 ? -11.367 38.531 30.559 1.00 35.59 479 ASN A O 1
ATOM 3676 N N . ASN A 1 480 ? -11.566 39.134 32.708 1.00 31.73 480 ASN A N 1
ATOM 3677 C CA . ASN A 1 480 ? -12.993 39.472 32.622 1.00 31.73 480 ASN A CA 1
ATOM 3678 C C . ASN A 1 480 ? -13.269 40.959 32.902 1.00 31.73 480 ASN A C 1
ATOM 3680 O O . ASN A 1 480 ? -13.576 41.355 34.024 1.00 31.73 480 ASN A O 1
ATOM 3684 N N . LYS A 1 481 ? -13.267 41.768 31.833 1.00 31.16 481 LYS A N 1
ATOM 3685 C CA . LYS A 1 481 ? -14.023 43.032 31.767 1.00 31.16 481 LYS A CA 1
ATOM 3686 C C . LYS A 1 481 ? -14.901 43.077 30.510 1.00 31.16 481 LYS A C 1
ATOM 3688 O O . LYS A 1 481 ? -14.712 43.939 29.655 1.00 31.16 481 LYS A O 1
ATOM 3693 N N . LYS A 1 482 ? -15.873 42.162 30.418 1.00 26.75 482 LYS A N 1
ATOM 3694 C CA . LYS A 1 482 ? -17.195 42.456 29.839 1.00 26.75 482 LYS A CA 1
ATOM 3695 C C . LYS A 1 482 ? -18.244 41.390 30.171 1.00 26.75 482 LYS A C 1
ATOM 3697 O O . LYS A 1 482 ? -17.943 40.205 30.170 1.00 26.75 482 LYS A O 1
ATOM 3702 N N . ASP A 1 483 ? -19.436 41.906 30.441 1.00 27.38 483 ASP A N 1
ATOM 3703 C CA . ASP A 1 483 ? -20.771 41.308 30.495 1.00 27.38 483 ASP A CA 1
ATOM 3704 C C . ASP A 1 483 ? -21.036 39.985 31.243 1.00 27.38 483 ASP A C 1
ATOM 3706 O O . ASP A 1 483 ? -20.665 38.873 30.879 1.00 27.38 483 ASP A O 1
ATOM 3710 N N . THR A 1 484 ? -21.814 40.191 32.300 1.00 27.02 484 THR A N 1
ATOM 3711 C CA . THR A 1 484 ? -22.551 39.273 33.163 1.00 27.02 484 THR A CA 1
ATOM 3712 C C . THR A 1 484 ? -23.643 38.460 32.462 1.00 27.02 484 THR A C 1
ATOM 3714 O O . THR A 1 484 ? -24.482 39.042 31.781 1.00 27.02 484 THR A O 1
ATOM 3717 N N . SER A 1 485 ? -23.787 37.186 32.845 1.00 25.92 485 SER A N 1
ATOM 3718 C CA . SER A 1 485 ? -25.066 36.619 33.327 1.00 25.92 485 SER A CA 1
ATOM 3719 C C . SER A 1 485 ? -24.843 35.263 34.029 1.00 25.92 485 SER A C 1
ATOM 3721 O O . SER A 1 485 ? -23.760 34.686 33.941 1.00 25.92 485 SER A O 1
ATOM 3723 N N . LYS A 1 486 ? -25.830 34.816 34.816 1.00 27.47 486 LYS A N 1
ATOM 3724 C CA . LYS A 1 486 ? -25.707 33.809 35.892 1.00 27.47 486 LYS A CA 1
ATOM 3725 C C . LYS A 1 486 ? -25.968 32.354 35.452 1.00 27.47 486 LYS A C 1
ATOM 3727 O O . LYS A 1 486 ? -26.750 32.169 34.535 1.00 27.47 486 LYS A O 1
ATOM 3732 N N . GLU A 1 487 ? -25.359 31.410 36.196 1.00 24.33 487 GLU A N 1
ATOM 3733 C CA . GLU A 1 487 ? -25.893 30.126 36.752 1.00 24.33 487 GLU A CA 1
ATOM 3734 C C . GLU A 1 487 ? -26.662 29.134 35.811 1.00 24.33 487 GLU A C 1
ATOM 3736 O O . GLU A 1 487 ? -27.279 29.527 34.836 1.00 24.33 487 GLU A O 1
ATOM 3741 N N . ASP A 1 488 ? -26.678 27.802 35.986 1.00 24.28 488 ASP A N 1
ATOM 3742 C CA . ASP A 1 488 ? -26.254 26.950 37.109 1.00 24.28 488 ASP A CA 1
ATOM 3743 C C . ASP A 1 488 ? -25.776 25.518 36.695 1.00 24.28 488 ASP A C 1
ATOM 3745 O O . ASP A 1 488 ? -25.875 25.097 35.545 1.00 24.28 488 ASP A O 1
ATOM 3749 N N . THR A 1 489 ? -25.224 24.792 37.676 1.00 27.97 489 THR A N 1
ATOM 3750 C CA . THR A 1 489 ? -25.000 23.336 37.836 1.00 27.97 489 THR A CA 1
ATOM 3751 C C . THR A 1 489 ? -25.231 22.336 36.677 1.00 27.97 489 THR A C 1
ATOM 3753 O O . THR A 1 489 ? -26.340 22.028 36.253 1.00 27.97 489 THR A O 1
ATOM 3756 N N . SER A 1 490 ? -24.191 21.535 36.389 1.00 26.41 490 SER A N 1
ATOM 3757 C CA . SER A 1 490 ? -24.136 20.130 36.869 1.00 26.41 490 SER A CA 1
ATOM 3758 C C . SER A 1 490 ? -22.791 19.432 36.570 1.00 26.41 490 SER A C 1
ATOM 3760 O O . SER A 1 490 ? -22.109 19.711 35.588 1.00 26.41 490 SER A O 1
ATOM 3762 N N . LYS A 1 491 ? -22.377 18.511 37.456 1.00 32.47 491 LYS A N 1
ATOM 3763 C CA . LYS A 1 491 ? -21.203 17.622 37.307 1.00 32.47 491 LYS A CA 1
ATOM 3764 C C . LYS A 1 491 ? -21.670 16.162 37.357 1.00 32.47 491 LYS A C 1
ATOM 3766 O O . LYS A 1 491 ? -22.368 15.841 38.314 1.00 32.47 491 LYS A O 1
ATOM 3771 N N . LYS A 1 492 ? -21.249 15.325 36.390 1.00 26.11 492 LYS A N 1
ATOM 3772 C CA . LYS A 1 492 ? -21.169 13.830 36.327 1.00 26.11 492 LYS A CA 1
ATOM 3773 C C . LYS A 1 492 ? -20.992 13.431 34.839 1.00 26.11 492 LYS A C 1
ATOM 3775 O O . LYS A 1 4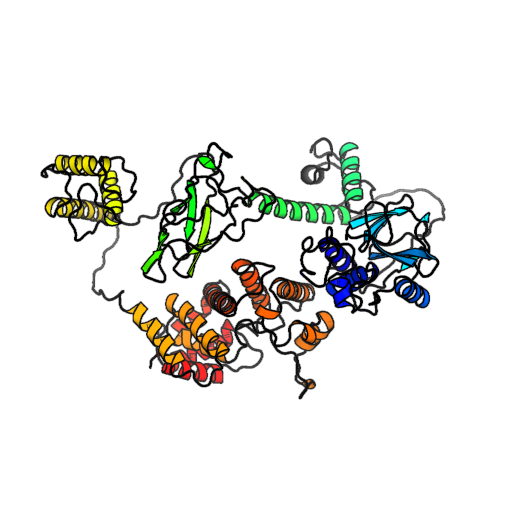92 ? -21.459 14.164 33.979 1.00 26.11 492 LYS A O 1
ATOM 3780 N N . ASP A 1 493 ? -20.357 12.331 34.427 1.00 27.89 493 ASP A N 1
ATOM 3781 C CA . ASP A 1 493 ? -19.424 11.425 35.115 1.00 27.89 493 ASP A CA 1
ATOM 3782 C C . ASP A 1 493 ? -18.469 10.785 34.082 1.00 27.89 493 ASP A C 1
ATOM 3784 O O . ASP A 1 493 ? -18.924 10.182 33.111 1.00 27.89 493 ASP A O 1
ATOM 3788 N N . ASN A 1 494 ? -17.147 10.874 34.285 1.00 27.52 494 ASN A N 1
ATOM 3789 C CA . ASN A 1 494 ? -16.155 10.410 33.293 1.00 27.52 494 ASN A CA 1
ATOM 3790 C C . ASN A 1 494 ? -15.669 8.959 33.484 1.00 27.52 494 ASN A C 1
ATOM 3792 O O . ASN A 1 494 ? -14.995 8.438 32.603 1.00 27.52 494 ASN A O 1
ATOM 3796 N N . ASN A 1 495 ? -16.028 8.282 34.581 1.00 31.11 495 ASN A N 1
ATOM 3797 C CA . ASN A 1 495 ? -15.587 6.903 34.862 1.00 31.11 495 ASN A CA 1
ATOM 3798 C C . ASN A 1 495 ? -16.523 5.807 34.308 1.00 31.11 495 ASN A C 1
ATOM 3800 O O . ASN A 1 495 ? -16.266 4.628 34.534 1.00 31.11 495 ASN A O 1
ATOM 3804 N N . LYS A 1 496 ? -17.615 6.162 33.614 1.00 31.09 496 LYS A N 1
ATOM 3805 C CA . LYS A 1 496 ? -18.636 5.194 33.166 1.00 31.09 496 LYS A CA 1
ATOM 3806 C C . LYS A 1 496 ? -18.378 4.607 31.764 1.00 31.09 496 LYS A C 1
ATOM 3808 O O . LYS A 1 496 ? -18.726 3.459 31.512 1.00 31.09 496 LYS A O 1
ATOM 3813 N N . LYS A 1 497 ? -17.725 5.367 30.873 1.00 40.94 497 LYS A N 1
ATOM 3814 C CA . LYS A 1 497 ? -17.635 5.064 29.428 1.00 40.94 497 LYS A CA 1
ATOM 3815 C C . LYS A 1 497 ? -16.897 3.771 29.064 1.00 40.94 497 LYS A C 1
ATOM 3817 O O . LYS A 1 497 ? -17.392 3.026 28.224 1.00 40.94 497 LYS A O 1
ATOM 3822 N N . ASP A 1 498 ? -15.753 3.483 29.684 1.00 40.94 498 ASP A N 1
ATOM 3823 C CA . ASP A 1 498 ? -14.921 2.325 29.299 1.00 40.94 498 ASP A CA 1
ATOM 3824 C C . ASP A 1 498 ? -15.601 0.973 29.603 1.00 40.94 498 ASP A C 1
ATOM 3826 O O . ASP A 1 498 ? -15.318 -0.035 28.950 1.00 40.94 498 ASP A O 1
ATOM 3830 N N . GLY A 1 499 ? -16.522 0.941 30.575 1.00 49.03 499 GLY A N 1
ATOM 3831 C CA . GLY A 1 499 ? -17.336 -0.240 30.876 1.00 49.03 499 GLY A CA 1
ATOM 3832 C C . GLY A 1 499 ? -18.413 -0.501 29.820 1.00 49.03 499 GLY A C 1
ATOM 3833 O O . GLY A 1 499 ? -18.624 -1.648 29.425 1.00 49.03 499 GLY A O 1
ATOM 3834 N N . ASP A 1 500 ? -19.046 0.562 29.316 1.00 70.38 500 ASP A N 1
ATOM 3835 C CA . ASP A 1 500 ? -20.130 0.464 28.335 1.00 70.38 500 ASP A CA 1
ATOM 3836 C C . ASP A 1 500 ? -19.621 -0.050 26.973 1.00 70.38 500 ASP A C 1
ATOM 3838 O O . ASP A 1 500 ? -20.250 -0.923 26.377 1.00 70.38 500 ASP A O 1
ATOM 3842 N N . VAL A 1 501 ? -18.448 0.405 26.502 1.00 79.00 501 VAL A N 1
ATOM 3843 C CA . VAL A 1 501 ? -17.878 -0.050 25.213 1.00 79.00 501 VAL A CA 1
ATOM 3844 C C . VAL A 1 501 ? -17.607 -1.554 25.219 1.00 79.00 501 VAL A C 1
ATOM 3846 O O . VAL A 1 501 ? -18.083 -2.262 24.333 1.00 79.00 501 VAL A O 1
ATOM 3849 N N . ASN A 1 502 ? -16.885 -2.062 26.224 1.00 77.50 502 ASN A N 1
ATOM 3850 C CA . ASN A 1 502 ? -16.558 -3.489 26.309 1.00 77.50 502 ASN A CA 1
ATOM 3851 C C . ASN A 1 502 ? -17.824 -4.355 26.393 1.00 77.50 502 ASN A C 1
ATOM 3853 O O . ASN A 1 502 ? -17.932 -5.345 25.668 1.00 77.50 502 ASN A O 1
ATOM 3857 N N . LYS A 1 503 ? -18.819 -3.929 27.187 1.00 90.75 503 LYS A N 1
ATOM 3858 C CA . LYS A 1 503 ? -20.133 -4.583 27.272 1.00 90.75 503 LYS A CA 1
ATOM 3859 C C . LYS A 1 503 ? -20.807 -4.694 25.898 1.00 90.75 503 LYS A C 1
ATOM 3861 O O . LYS A 1 503 ? -21.271 -5.773 25.536 1.00 90.75 503 LYS A O 1
ATOM 3866 N N . TYR A 1 504 ? -20.835 -3.614 25.115 1.00 93.12 504 TYR A N 1
ATOM 3867 C CA . TYR A 1 504 ? -21.476 -3.615 23.796 1.00 93.12 504 TYR A CA 1
ATOM 3868 C C . TYR A 1 504 ? -20.791 -4.563 22.796 1.00 93.12 504 TYR A C 1
ATOM 3870 O O . TYR A 1 504 ? -21.473 -5.237 22.020 1.00 93.12 504 TYR A O 1
ATOM 3878 N N . ILE A 1 505 ? -19.456 -4.660 22.832 1.00 91.75 505 ILE A N 1
ATOM 3879 C CA . ILE A 1 505 ? -18.700 -5.608 21.997 1.00 91.75 505 ILE A CA 1
ATOM 3880 C C . ILE A 1 505 ? -18.921 -7.057 22.456 1.00 91.75 505 ILE A C 1
ATOM 3882 O O . ILE A 1 505 ? -19.094 -7.948 21.624 1.00 91.75 505 ILE A O 1
ATOM 3886 N N . GLU A 1 506 ? -18.950 -7.312 23.766 1.00 92.69 506 GLU A N 1
ATOM 3887 C CA . GLU A 1 506 ? -19.254 -8.641 24.302 1.00 92.69 506 GLU A CA 1
ATOM 3888 C C . GLU A 1 506 ? -20.657 -9.120 23.935 1.00 92.69 506 GLU A C 1
ATOM 3890 O O . GLU A 1 506 ? -20.821 -10.288 23.586 1.00 92.69 506 GLU A O 1
ATOM 3895 N N . ASN A 1 507 ? -21.663 -8.246 23.987 1.00 95.69 507 ASN A N 1
ATOM 3896 C CA . ASN A 1 507 ? -23.030 -8.621 23.642 1.00 95.69 507 ASN A CA 1
ATOM 3897 C C . ASN A 1 507 ? -23.156 -9.014 22.157 1.00 95.69 507 ASN A C 1
ATOM 3899 O O . ASN A 1 507 ? -23.781 -10.028 21.848 1.00 95.69 507 ASN A O 1
ATOM 3903 N N . LEU A 1 508 ? -22.469 -8.303 21.249 1.00 93.88 508 LEU A N 1
ATOM 3904 C CA . LEU A 1 508 ? -22.341 -8.713 19.841 1.00 93.88 508 LEU A CA 1
ATOM 3905 C C . LEU A 1 508 ? -21.654 -10.073 19.678 1.00 93.88 508 LEU A C 1
ATOM 3907 O O . LEU A 1 508 ? -22.067 -10.864 18.836 1.00 93.88 508 LEU A O 1
ATOM 3911 N N . ARG A 1 509 ? -20.623 -10.378 20.477 1.00 93.25 509 ARG A N 1
ATOM 3912 C CA . ARG A 1 509 ? -19.966 -11.696 20.434 1.00 93.25 509 ARG A CA 1
ATOM 3913 C C . ARG A 1 509 ? -20.844 -12.819 20.998 1.00 93.25 509 ARG A C 1
ATOM 3915 O O . ARG A 1 509 ? -20.764 -13.936 20.499 1.00 93.25 509 ARG A O 1
ATOM 3922 N N . LYS A 1 510 ? -21.686 -12.531 21.998 1.00 94.94 510 LYS A N 1
ATOM 3923 C CA . LYS A 1 510 ? -22.645 -13.484 22.595 1.00 94.94 510 LYS A CA 1
ATOM 3924 C C . LYS A 1 510 ? -23.825 -13.781 21.662 1.00 94.94 510 LYS A C 1
ATOM 3926 O O . LYS A 1 510 ? -24.263 -14.924 21.598 1.00 94.94 510 LYS A O 1
ATOM 3931 N N . ASN A 1 511 ? -24.315 -12.785 20.923 1.00 94.50 511 ASN A N 1
ATOM 3932 C CA . ASN A 1 511 ? -25.381 -12.945 19.933 1.00 94.50 511 ASN A CA 1
ATOM 3933 C C . ASN A 1 511 ? -24.955 -12.335 18.581 1.00 94.50 511 ASN A C 1
ATOM 3935 O O . ASN A 1 511 ? -25.316 -11.200 18.271 1.00 94.50 511 ASN A O 1
ATOM 3939 N N . PRO A 1 512 ? -24.203 -13.074 17.746 1.00 90.12 512 PRO A N 1
ATOM 3940 C CA . PRO A 1 512 ? -23.592 -12.536 16.532 1.00 90.12 512 PRO A CA 1
ATOM 3941 C C . PRO A 1 512 ? -24.559 -12.372 15.351 1.00 90.12 512 PRO A C 1
ATOM 3943 O O . PRO A 1 512 ? -24.097 -12.221 14.225 1.00 90.12 512 PRO A O 1
ATOM 3946 N N . LEU A 1 513 ? -25.884 -12.436 15.556 1.00 92.62 513 LEU A N 1
ATOM 3947 C CA . LEU A 1 513 ? -26.906 -12.212 14.516 1.00 92.62 513 LEU A CA 1
ATOM 3948 C C . LEU A 1 513 ? -26.720 -13.053 13.227 1.00 92.62 513 LEU A C 1
ATOM 3950 O O . LEU A 1 513 ? -27.119 -12.638 12.139 1.00 92.62 513 LEU A O 1
ATOM 3954 N N . GLY A 1 514 ? -26.109 -14.238 13.343 1.00 90.88 514 GLY A N 1
ATOM 3955 C CA . GLY A 1 514 ? -25.799 -15.124 12.213 1.00 90.88 514 GLY A CA 1
ATOM 3956 C C . GLY A 1 514 ? -24.564 -14.730 11.388 1.00 90.88 514 GLY A C 1
ATOM 3957 O O . GLY A 1 514 ? -24.352 -15.283 10.310 1.00 90.88 514 GLY A O 1
ATOM 3958 N N . PHE A 1 515 ? -23.737 -13.785 11.848 1.00 91.50 515 PHE A N 1
ATOM 3959 C CA . PHE A 1 515 ? -22.510 -13.394 11.149 1.00 91.50 515 PHE A CA 1
ATOM 3960 C C . PHE A 1 515 ? -21.461 -14.516 11.171 1.00 91.50 515 PHE A C 1
ATOM 3962 O O . PHE A 1 515 ? -21.220 -15.145 12.201 1.00 91.50 515 PHE A O 1
ATOM 3969 N N . SER A 1 516 ? -20.758 -14.714 10.049 1.00 90.06 516 SER A N 1
ATOM 3970 C CA . SER A 1 516 ? -19.539 -15.533 10.043 1.00 90.06 516 SER A CA 1
ATOM 3971 C C . SER A 1 516 ? -18.456 -14.886 10.911 1.00 90.06 516 SER A C 1
ATOM 3973 O O . SER A 1 516 ? -18.429 -13.662 11.054 1.00 90.06 516 SER A O 1
ATOM 3975 N N . LYS A 1 517 ? -17.515 -15.682 11.435 1.00 85.56 517 LYS A N 1
ATOM 3976 C CA . LYS A 1 517 ? -16.450 -15.211 12.341 1.00 85.56 517 LYS A CA 1
ATOM 3977 C C . LYS A 1 517 ? -15.717 -13.967 11.822 1.00 85.56 517 LYS A C 1
ATOM 3979 O O . LYS A 1 517 ? -15.542 -13.002 12.556 1.00 85.56 517 LYS A O 1
ATOM 3984 N N . GLU A 1 518 ? -15.337 -13.950 10.545 1.00 84.44 518 GLU A N 1
ATOM 3985 C CA . GLU A 1 518 ? -14.619 -12.812 9.947 1.00 84.44 518 GLU A CA 1
ATOM 3986 C C . GLU A 1 518 ? -15.501 -11.558 9.862 1.00 84.44 518 GLU A C 1
ATOM 3988 O O . GLU A 1 518 ? -15.017 -10.442 10.046 1.00 84.44 518 GLU A O 1
ATOM 3993 N N . LYS A 1 519 ? -16.805 -11.727 9.596 1.00 88.75 519 LYS A N 1
ATOM 3994 C CA . LYS A 1 519 ? -17.766 -10.618 9.559 1.00 88.75 519 LYS A CA 1
ATOM 3995 C C . LYS A 1 519 ? -18.033 -10.084 10.968 1.00 88.75 519 LYS A C 1
ATOM 3997 O O . LYS A 1 519 ? -18.084 -8.870 11.135 1.00 88.75 519 LYS A O 1
ATOM 4002 N N . LEU A 1 520 ? -18.130 -10.959 11.970 1.00 90.44 520 LEU A N 1
ATOM 4003 C CA . LEU A 1 520 ? -18.248 -10.566 13.374 1.00 90.44 520 LEU A CA 1
ATOM 4004 C C . LEU A 1 520 ? -17.044 -9.726 13.819 1.00 90.44 520 LEU A C 1
ATOM 4006 O O . LEU A 1 520 ? -17.245 -8.632 14.332 1.00 90.44 520 LEU A O 1
ATOM 4010 N N . GLU A 1 521 ? -15.809 -10.161 13.550 1.00 84.94 521 GLU A N 1
ATOM 4011 C CA . GLU A 1 521 ? -14.625 -9.357 13.896 1.00 84.94 521 GLU A CA 1
ATOM 4012 C C . GLU A 1 521 ? -14.551 -8.041 13.099 1.00 84.94 521 GLU A C 1
ATOM 4014 O O . GLU A 1 521 ? -14.154 -7.021 13.660 1.00 84.94 521 GLU A O 1
ATOM 4019 N N . SER A 1 522 ? -15.020 -8.014 11.841 1.00 86.19 522 SER A N 1
ATOM 4020 C CA . SER A 1 522 ? -15.170 -6.763 11.066 1.00 86.19 522 SER A CA 1
ATOM 4021 C C . SER A 1 522 ? -16.087 -5.761 11.789 1.00 86.19 522 SER A C 1
ATOM 4023 O O . SER A 1 522 ? -15.763 -4.581 11.920 1.00 86.19 522 SER A O 1
ATOM 4025 N N . VAL A 1 523 ? -17.234 -6.245 12.279 1.00 91.75 523 VAL A N 1
ATOM 4026 C CA . VAL A 1 523 ? -18.244 -5.453 12.994 1.00 91.75 523 VAL A CA 1
ATOM 4027 C C . VAL A 1 523 ? -17.729 -5.018 14.370 1.00 91.75 523 VAL A C 1
ATOM 4029 O O . VAL A 1 523 ? -17.836 -3.843 14.715 1.00 91.75 523 VAL A O 1
ATOM 4032 N N . CYS A 1 524 ? -17.122 -5.922 15.144 1.00 87.88 524 CYS A N 1
ATOM 4033 C CA . CYS A 1 524 ? -16.577 -5.616 16.467 1.00 87.88 524 CYS A CA 1
ATOM 4034 C C . CYS A 1 524 ? -15.422 -4.603 16.411 1.00 87.88 524 CYS A C 1
ATOM 4036 O O . CYS A 1 524 ? -15.399 -3.680 17.223 1.00 87.88 524 CYS A O 1
ATOM 4038 N N . ALA A 1 525 ? -14.499 -4.723 15.450 1.00 82.69 525 ALA A N 1
ATOM 4039 C CA . ALA A 1 525 ? -13.378 -3.791 15.309 1.00 82.69 525 ALA A CA 1
ATOM 4040 C C . ALA A 1 525 ? -13.847 -2.369 14.948 1.00 82.69 525 ALA A C 1
ATOM 4042 O O . ALA A 1 525 ? -13.411 -1.394 15.567 1.00 82.69 525 ALA A O 1
ATOM 4043 N N . ALA A 1 526 ? -14.794 -2.244 14.010 1.00 86.75 526 ALA A N 1
ATOM 4044 C CA . ALA A 1 526 ? -15.379 -0.955 13.650 1.00 86.75 526 ALA A CA 1
ATOM 4045 C C . ALA A 1 526 ? -16.167 -0.339 14.820 1.00 86.75 526 ALA A C 1
ATOM 4047 O O . ALA A 1 526 ? -16.053 0.858 15.085 1.00 86.75 526 ALA A O 1
ATOM 4048 N N . ALA A 1 527 ? -16.918 -1.160 15.561 1.00 89.56 527 ALA A N 1
ATOM 4049 C CA . ALA A 1 527 ? -17.660 -0.731 16.741 1.00 89.56 527 ALA A CA 1
ATOM 4050 C C . ALA A 1 527 ? -16.732 -0.193 17.842 1.00 89.56 527 ALA A C 1
ATOM 4052 O O . ALA A 1 527 ? -16.974 0.893 18.369 1.00 89.56 527 ALA A O 1
ATOM 4053 N N . GLU A 1 528 ? -15.649 -0.915 18.155 1.00 83.00 528 GLU A N 1
ATOM 4054 C CA . GLU A 1 528 ? -14.667 -0.513 19.167 1.00 83.00 528 GLU A CA 1
ATOM 4055 C C . GLU A 1 528 ? -14.028 0.837 18.812 1.00 83.00 528 GLU A C 1
ATOM 4057 O O . GLU A 1 528 ? -13.955 1.725 19.662 1.00 83.00 528 GLU A O 1
ATOM 4062 N N . VAL A 1 529 ? -13.597 1.031 17.560 1.00 79.00 529 VAL A N 1
ATOM 4063 C CA . VAL A 1 529 ? -12.989 2.301 17.129 1.00 79.00 529 VAL A CA 1
ATOM 4064 C C . VAL A 1 529 ? -13.988 3.456 17.234 1.00 79.00 529 VAL A C 1
ATOM 4066 O O . VAL A 1 529 ? -13.669 4.485 17.826 1.00 79.00 529 VAL A O 1
ATOM 4069 N N . LEU A 1 530 ? -15.206 3.302 16.709 1.00 87.25 530 LEU A N 1
ATOM 4070 C CA . LEU A 1 530 ? -16.165 4.410 16.635 1.00 87.25 530 LEU A CA 1
ATOM 4071 C C . LEU A 1 530 ? -16.747 4.802 18.003 1.00 87.25 530 LEU A C 1
ATOM 4073 O O . LEU A 1 530 ? -16.943 5.989 18.264 1.00 87.25 530 LEU A O 1
ATOM 4077 N N . LEU A 1 531 ? -16.968 3.841 18.903 1.00 84.25 531 LEU A N 1
ATOM 4078 C CA . LEU A 1 531 ? -17.398 4.140 20.273 1.00 84.25 531 LEU A CA 1
ATOM 4079 C C . LEU A 1 531 ? -16.305 4.884 21.060 1.00 84.25 531 LEU A C 1
ATOM 4081 O O . LEU A 1 531 ? -16.602 5.863 21.746 1.00 84.25 531 LEU A O 1
ATOM 4085 N N . ASN A 1 532 ? -15.036 4.485 20.907 1.00 75.62 532 ASN A N 1
ATOM 4086 C CA . ASN A 1 532 ? -13.894 5.185 21.512 1.00 75.62 532 ASN A CA 1
ATOM 4087 C C . ASN A 1 532 ? -13.688 6.599 20.932 1.00 75.62 532 ASN A C 1
ATOM 4089 O O . ASN A 1 532 ? -13.231 7.502 21.632 1.00 75.62 532 ASN A O 1
ATOM 4093 N N . GLU A 1 533 ? -14.094 6.823 19.681 1.00 78.69 533 GLU A N 1
ATOM 4094 C CA . GLU A 1 533 ? -14.151 8.145 19.042 1.00 78.69 533 GLU A CA 1
ATOM 4095 C C . GLU A 1 533 ? -15.377 8.984 19.464 1.00 78.69 533 GLU A C 1
ATOM 4097 O O . GLU A 1 533 ? -15.575 10.095 18.975 1.00 78.69 533 GLU A O 1
ATOM 4102 N N . ASN A 1 534 ? -16.152 8.511 20.448 1.00 83.06 534 ASN A N 1
ATOM 4103 C CA . ASN A 1 534 ? -17.316 9.173 21.049 1.00 83.06 534 ASN A CA 1
ATOM 4104 C C . ASN A 1 534 ? -18.541 9.324 20.126 1.00 83.06 534 ASN A C 1
ATOM 4106 O O . ASN A 1 534 ? -19.416 10.150 20.405 1.00 83.06 534 ASN A O 1
ATOM 4110 N N . TYR A 1 535 ? -18.652 8.513 19.070 1.00 90.81 535 TYR A N 1
ATOM 4111 C CA . TYR A 1 535 ? -19.899 8.404 18.313 1.00 90.81 535 TYR A CA 1
ATOM 4112 C C . TYR A 1 535 ? -20.984 7.696 19.145 1.00 90.81 535 TYR A C 1
ATOM 4114 O O . TYR A 1 535 ? -20.711 6.754 19.891 1.00 90.81 535 TYR A O 1
ATOM 4122 N N . LYS A 1 536 ? -22.233 8.160 19.019 1.00 94.50 536 LYS A N 1
ATOM 4123 C CA . LYS A 1 536 ? -23.418 7.590 19.690 1.00 94.50 536 LYS A CA 1
ATOM 4124 C C . LYS A 1 536 ? -23.678 6.142 19.267 1.00 94.50 536 LYS A C 1
ATOM 4126 O O . LYS A 1 536 ? -23.473 5.802 18.102 1.00 94.50 536 LYS A O 1
ATOM 4131 N N . LEU A 1 537 ? -24.192 5.311 20.176 1.00 95.50 537 LEU A N 1
ATOM 4132 C CA . LEU A 1 537 ? -24.394 3.875 19.943 1.00 95.50 537 LEU A CA 1
ATOM 4133 C C . LEU A 1 537 ? -25.326 3.604 18.752 1.00 95.50 537 LEU A C 1
ATOM 4135 O O . LEU A 1 537 ? -25.027 2.755 17.915 1.00 95.50 537 LEU A O 1
ATOM 4139 N N . ALA A 1 538 ? -26.418 4.359 18.634 1.00 96.62 538 ALA A N 1
ATOM 4140 C CA . ALA A 1 538 ? -27.353 4.279 17.516 1.00 96.62 538 ALA A CA 1
ATOM 4141 C C . ALA A 1 538 ? -26.699 4.652 16.172 1.00 96.62 538 ALA A C 1
ATOM 4143 O O . ALA A 1 538 ? -26.957 3.998 15.161 1.00 96.62 538 ALA A O 1
ATOM 4144 N N . PHE A 1 539 ? -25.798 5.644 16.154 1.00 97.38 539 PHE A N 1
ATOM 4145 C CA . PHE A 1 539 ? -25.040 5.992 14.949 1.00 97.38 539 PHE A CA 1
ATOM 4146 C C . PHE A 1 539 ? -24.020 4.911 14.578 1.00 97.38 539 PHE A C 1
ATOM 4148 O O . PHE A 1 539 ? -23.931 4.526 13.411 1.00 97.38 539 PHE A O 1
ATOM 4155 N N . VAL A 1 540 ? -23.300 4.376 15.570 1.00 97.00 540 VAL A N 1
ATOM 4156 C CA . VAL A 1 540 ? -22.377 3.249 15.381 1.00 97.00 540 VAL A CA 1
ATOM 4157 C C . VAL A 1 540 ? -23.124 2.056 14.790 1.00 97.00 540 VAL A C 1
ATOM 4159 O O . VAL A 1 540 ? -22.723 1.565 13.741 1.00 97.00 540 VAL A O 1
ATOM 4162 N N . ALA A 1 541 ? -24.262 1.655 15.362 1.00 97.38 541 ALA A N 1
ATOM 4163 C CA . ALA A 1 541 ? -25.097 0.584 14.817 1.00 97.38 541 ALA A CA 1
ATOM 4164 C C . ALA A 1 541 ? -25.551 0.846 13.364 1.00 97.38 541 ALA A C 1
ATOM 4166 O O . ALA A 1 541 ? -25.631 -0.091 12.570 1.00 97.38 541 ALA A O 1
ATOM 4167 N N . GLY A 1 542 ? -25.767 2.112 12.982 1.00 95.88 542 GLY A N 1
ATOM 4168 C CA . GLY A 1 542 ? -25.995 2.527 11.594 1.00 95.88 542 GLY A CA 1
ATOM 4169 C C . GLY A 1 542 ? -24.817 2.243 10.656 1.00 95.88 542 GLY A C 1
ATOM 4170 O O . GLY A 1 542 ? -25.017 1.687 9.575 1.00 95.88 542 GLY A O 1
ATOM 4171 N N . ILE A 1 543 ? -23.587 2.564 11.073 1.00 94.94 543 ILE A N 1
ATOM 4172 C CA . ILE A 1 543 ? -22.361 2.218 10.330 1.00 94.94 543 ILE A CA 1
ATOM 4173 C C . ILE A 1 543 ? -22.212 0.694 10.220 1.00 94.94 543 ILE A C 1
ATOM 4175 O O . ILE A 1 543 ? -22.005 0.165 9.129 1.00 94.94 543 ILE A O 1
ATOM 4179 N N . LEU A 1 544 ? -22.389 -0.031 11.327 1.00 94.75 544 LEU A N 1
ATOM 4180 C CA . LEU A 1 544 ? -22.275 -1.492 11.364 1.00 94.75 544 LEU A CA 1
ATOM 4181 C C . LEU A 1 544 ? -23.327 -2.185 10.482 1.00 94.75 544 LEU A C 1
ATOM 4183 O O . LEU A 1 544 ? -23.003 -3.143 9.785 1.00 94.75 544 LEU A O 1
ATOM 4187 N N . GLY A 1 545 ? -24.564 -1.677 10.449 1.00 92.12 545 GLY A N 1
ATOM 4188 C CA . GLY A 1 545 ? -25.630 -2.177 9.574 1.00 92.12 545 GLY A CA 1
ATOM 4189 C C . GLY A 1 545 ? -25.304 -2.055 8.084 1.00 92.12 545 GLY A C 1
ATOM 4190 O O . GLY A 1 545 ? -25.776 -2.869 7.290 1.00 92.12 545 GLY A O 1
ATOM 4191 N N . ASN A 1 546 ? -24.447 -1.094 7.719 1.00 86.94 546 ASN A N 1
ATOM 4192 C CA . ASN A 1 546 ? -23.871 -0.996 6.383 1.00 86.94 546 ASN A CA 1
ATOM 4193 C C . ASN A 1 546 ? -22.738 -2.021 6.208 1.00 86.94 546 ASN A C 1
ATOM 4195 O O . ASN A 1 546 ? -22.863 -2.881 5.346 1.00 86.94 546 ASN A O 1
ATOM 4199 N N . ILE A 1 547 ? -21.732 -2.062 7.096 1.00 89.38 547 ILE A N 1
ATOM 4200 C CA . ILE A 1 547 ? -20.630 -3.058 7.055 1.00 89.38 547 ILE A CA 1
ATOM 4201 C C . ILE A 1 547 ? -21.143 -4.505 6.941 1.00 89.38 547 ILE A C 1
ATOM 4203 O O . ILE A 1 547 ? -20.528 -5.335 6.276 1.00 89.38 547 ILE A O 1
ATOM 4207 N N . VAL A 1 548 ? -22.282 -4.842 7.551 1.00 88.75 548 VAL A N 1
ATOM 4208 C CA . VAL A 1 548 ? -22.912 -6.169 7.430 1.00 88.75 548 VAL A CA 1
ATOM 4209 C C . VAL A 1 548 ? -23.392 -6.478 6.007 1.00 88.75 548 VAL A C 1
ATOM 4211 O O . VAL A 1 548 ? -23.277 -7.627 5.585 1.00 88.75 548 VAL A O 1
ATOM 4214 N N . ALA A 1 549 ? -23.882 -5.484 5.263 1.00 82.25 549 ALA A N 1
ATOM 4215 C CA . ALA A 1 549 ? -24.258 -5.611 3.853 1.00 82.25 549 ALA A CA 1
ATOM 4216 C C . ALA A 1 549 ? -23.053 -5.587 2.885 1.00 82.25 549 ALA A C 1
ATOM 4218 O O . ALA A 1 549 ? -23.178 -6.062 1.761 1.00 82.25 549 ALA A O 1
ATOM 4219 N N . GLU A 1 550 ? -21.900 -5.080 3.332 1.00 81.50 550 GLU A N 1
ATOM 4220 C CA . GLU A 1 550 ? -20.657 -4.988 2.553 1.00 81.50 550 GLU A CA 1
ATOM 4221 C C . GLU A 1 550 ? -19.857 -6.305 2.480 1.00 81.50 550 GLU A C 1
ATOM 4223 O O . GLU A 1 550 ? -20.275 -7.363 2.962 1.00 81.50 550 GLU A O 1
ATOM 4228 N N . GLY A 1 551 ? -18.649 -6.234 1.917 1.00 81.56 551 GLY A N 1
ATOM 4229 C CA . GLY A 1 551 ? -17.629 -7.279 1.997 1.00 81.56 551 GLY A CA 1
ATOM 4230 C C . GLY A 1 551 ? -17.121 -7.563 3.414 1.00 81.56 551 GLY A C 1
ATOM 4231 O O . GLY A 1 551 ? -17.525 -6.949 4.405 1.00 81.56 551 GLY A O 1
ATOM 4232 N N . LYS A 1 552 ? -16.244 -8.561 3.529 1.00 88.31 552 LYS A N 1
ATOM 4233 C CA . LYS A 1 552 ? -15.538 -8.893 4.776 1.00 88.31 552 LYS A CA 1
ATOM 4234 C C . LYS A 1 552 ? -14.195 -8.164 4.826 1.00 88.31 552 LYS A C 1
ATOM 4236 O O . LYS A 1 552 ? -13.646 -7.829 3.778 1.00 88.31 552 LYS A O 1
ATOM 4241 N N . ILE A 1 553 ? -13.647 -7.990 6.028 1.00 89.31 553 ILE A N 1
ATOM 4242 C CA . ILE A 1 553 ? -12.349 -7.344 6.255 1.00 89.31 553 ILE A CA 1
ATOM 4243 C C . ILE A 1 553 ? -11.255 -7.849 5.298 1.00 89.31 553 ILE A C 1
ATOM 4245 O O . ILE A 1 553 ? -11.062 -9.057 5.142 1.00 89.31 553 ILE A O 1
ATOM 4249 N N . GLY A 1 554 ? -10.564 -6.936 4.616 1.00 91.75 554 GLY A N 1
ATOM 4250 C CA . GLY A 1 554 ? -9.511 -7.246 3.645 1.00 91.75 554 GLY A CA 1
ATOM 4251 C C . GLY A 1 554 ? -9.948 -8.023 2.393 1.00 91.75 554 GLY A C 1
ATOM 4252 O O . GLY A 1 554 ? -9.098 -8.333 1.559 1.00 91.75 554 GLY A O 1
ATOM 4253 N N . GLN A 1 555 ? -11.228 -8.377 2.229 1.00 93.38 555 GLN A N 1
ATOM 4254 C CA . GLN A 1 555 ? -11.688 -9.225 1.128 1.00 93.38 555 GLN A CA 1
ATOM 4255 C C . GLN A 1 555 ? -12.031 -8.403 -0.119 1.00 93.38 555 GLN A C 1
ATOM 4257 O O . GLN A 1 555 ? -12.775 -7.423 -0.053 1.00 93.38 555 GLN A O 1
ATOM 4262 N N . PHE A 1 556 ? -11.516 -8.825 -1.269 1.00 93.25 556 PHE A N 1
ATOM 4263 C CA . PHE A 1 556 ? -11.908 -8.290 -2.568 1.00 93.25 556 PHE A CA 1
ATOM 4264 C C . PHE A 1 556 ? -13.313 -8.755 -2.960 1.00 93.25 556 PHE A C 1
ATOM 4266 O O . PHE A 1 556 ? -13.748 -9.853 -2.607 1.00 93.25 556 PHE A O 1
ATOM 4273 N N . GLU A 1 557 ? -14.015 -7.927 -3.724 1.00 90.12 557 GLU A N 1
ATOM 4274 C CA . GLU A 1 557 ? -15.247 -8.314 -4.410 1.00 90.12 557 GLU A CA 1
ATOM 4275 C C . GLU A 1 557 ? -15.020 -9.553 -5.301 1.00 90.12 557 GLU A C 1
ATOM 4277 O O . GLU A 1 557 ? -13.915 -9.820 -5.778 1.00 90.12 557 GLU A O 1
ATOM 4282 N N . SER A 1 558 ? -16.062 -10.358 -5.499 1.00 89.56 558 SER A N 1
ATOM 4283 C CA . SER A 1 558 ? -15.999 -11.529 -6.377 1.00 89.56 558 SER A CA 1
ATOM 4284 C C . SER A 1 558 ? -16.458 -11.153 -7.781 1.00 89.56 558 SER A C 1
ATOM 4286 O O . SER A 1 558 ? -17.600 -10.738 -7.941 1.00 89.56 558 SER A O 1
ATOM 4288 N N . SER A 1 559 ? -15.630 -11.388 -8.804 1.00 87.31 559 SER A N 1
ATOM 4289 C CA . SER A 1 559 ? -16.063 -11.381 -10.213 1.00 87.31 559 SER A CA 1
ATOM 4290 C C . SER A 1 559 ? -16.605 -12.737 -10.681 1.00 87.31 559 SER A C 1
ATOM 4292 O O . SER A 1 559 ? -16.953 -12.925 -11.841 1.00 87.31 559 SER A O 1
ATOM 4294 N N . ASN A 1 560 ? -16.726 -13.727 -9.793 1.00 83.44 560 ASN A N 1
ATOM 4295 C CA . ASN A 1 560 ? -17.107 -15.090 -10.163 1.00 83.44 560 ASN A CA 1
ATOM 4296 C C . ASN A 1 560 ? -18.636 -15.287 -10.327 1.00 83.44 560 ASN A C 1
ATOM 4298 O O . ASN A 1 560 ? -19.259 -16.015 -9.557 1.00 83.44 560 ASN A O 1
ATOM 4302 N N . TYR A 1 561 ? -19.236 -14.685 -11.360 1.00 87.38 561 TYR A N 1
ATOM 4303 C CA . TYR A 1 561 ? -20.676 -14.763 -11.685 1.00 87.38 561 TYR A CA 1
ATOM 4304 C C . TYR A 1 561 ? -21.079 -16.001 -12.518 1.00 87.38 561 TYR A C 1
ATOM 4306 O O . TYR A 1 561 ? -21.991 -15.937 -13.338 1.00 87.38 561 TYR A O 1
ATOM 4314 N N . LYS A 1 562 ? -20.429 -17.160 -12.323 1.00 80.56 562 LYS A N 1
ATOM 4315 C CA . LYS A 1 562 ? -20.621 -18.372 -13.160 1.00 80.56 562 LYS A CA 1
ATOM 4316 C C . LYS A 1 562 ? -22.077 -18.820 -13.346 1.00 80.56 562 LYS A C 1
ATOM 4318 O O . LYS A 1 562 ? -22.420 -19.288 -14.424 1.00 80.56 562 LYS A O 1
ATOM 4323 N N . SER A 1 563 ? -22.918 -18.696 -12.320 1.00 82.81 563 SER A N 1
ATOM 4324 C CA . SER A 1 563 ? -24.333 -19.094 -12.370 1.00 82.81 563 SER A CA 1
ATOM 4325 C C . SER A 1 563 ? -25.254 -18.055 -13.018 1.00 82.81 563 SER A C 1
ATOM 4327 O O . SER A 1 563 ? -26.405 -18.367 -13.312 1.00 82.81 563 SER A O 1
ATOM 4329 N N . ASN A 1 564 ? -24.787 -16.820 -13.226 1.00 86.25 564 ASN A N 1
ATOM 4330 C CA . ASN A 1 564 ? -25.541 -15.778 -13.921 1.00 86.25 564 ASN A CA 1
ATOM 4331 C C . ASN A 1 564 ? -24.595 -14.705 -14.511 1.00 86.25 564 ASN A C 1
ATOM 4333 O O . ASN A 1 564 ? -24.496 -13.607 -13.956 1.00 86.25 564 ASN A O 1
ATOM 4337 N N . PRO A 1 565 ? -23.882 -14.998 -15.620 1.00 83.94 565 PRO A N 1
ATOM 4338 C CA . PRO A 1 565 ? -22.888 -14.076 -16.177 1.00 83.94 565 PRO A CA 1
ATOM 4339 C C . PRO A 1 565 ? -23.473 -12.728 -16.621 1.00 83.94 565 PRO A C 1
ATOM 4341 O O . PRO A 1 565 ? -22.793 -11.710 -16.549 1.00 83.94 565 PRO A O 1
ATOM 4344 N N . SER A 1 566 ? -24.751 -12.684 -17.018 1.00 85.06 566 SER A N 1
ATOM 4345 C CA . SER A 1 566 ? -25.444 -11.444 -17.399 1.00 85.06 566 SER A CA 1
ATOM 4346 C C . SER A 1 566 ? -25.714 -10.489 -16.229 1.00 85.06 566 SER A C 1
ATOM 4348 O O . SER A 1 566 ? -26.043 -9.328 -16.464 1.00 85.06 566 SER A O 1
ATOM 4350 N N . LYS A 1 567 ? -25.546 -10.935 -14.975 1.00 85.62 567 LYS A N 1
ATOM 4351 C CA . LYS A 1 567 ? -25.576 -10.074 -13.781 1.00 85.62 567 LYS A CA 1
ATOM 4352 C C . LYS A 1 567 ? -24.205 -9.538 -13.369 1.00 85.62 567 LYS A C 1
ATOM 4354 O O . LYS A 1 567 ? -24.140 -8.785 -12.398 1.00 85.62 567 LYS A O 1
ATOM 4359 N N . GLU A 1 568 ? -23.125 -9.895 -14.065 1.00 87.44 568 GLU A N 1
ATOM 4360 C CA . GLU A 1 568 ? -21.806 -9.362 -13.742 1.00 87.44 568 GLU A CA 1
ATOM 4361 C C . GLU A 1 568 ? -21.738 -7.850 -14.035 1.00 87.44 568 GLU A C 1
ATOM 4363 O O . GLU A 1 568 ? -21.995 -7.420 -15.164 1.00 87.44 568 GLU A O 1
ATOM 4368 N N . PRO A 1 569 ? -21.390 -7.004 -13.049 1.00 85.62 569 PRO A N 1
ATOM 4369 C CA . PRO A 1 569 ? -21.272 -5.572 -13.270 1.00 85.62 569 PRO A CA 1
ATOM 4370 C C . PRO A 1 569 ? -20.230 -5.239 -14.342 1.00 85.62 569 PRO A C 1
ATOM 4372 O O . PRO A 1 569 ? -19.094 -5.701 -14.280 1.00 85.62 569 PRO A O 1
ATOM 4375 N N . ALA A 1 570 ? -20.565 -4.332 -15.265 1.00 86.44 570 ALA A N 1
ATOM 4376 C CA . ALA A 1 570 ? -19.683 -3.934 -16.371 1.00 86.44 570 ALA A CA 1
ATOM 4377 C C . ALA A 1 570 ? -18.276 -3.456 -15.941 1.00 86.44 570 ALA A C 1
ATOM 4379 O O . ALA A 1 570 ? -17.335 -3.519 -16.729 1.00 86.44 570 ALA A O 1
ATOM 4380 N N . TYR A 1 571 ? -18.108 -2.994 -14.694 1.00 85.06 571 TYR A N 1
ATOM 4381 C CA . TYR A 1 571 ? -16.785 -2.663 -14.163 1.00 85.06 571 TYR A CA 1
ATOM 4382 C C . TYR A 1 571 ? -15.950 -3.894 -13.786 1.00 85.06 571 TYR A C 1
ATOM 4384 O O . TYR A 1 571 ? -14.744 -3.840 -13.995 1.00 85.06 571 TYR A O 1
ATOM 4392 N N . LEU A 1 572 ? -16.554 -4.988 -13.299 1.00 87.50 572 LEU A N 1
ATOM 4393 C CA . LEU A 1 572 ? -15.849 -6.251 -13.041 1.00 87.50 572 LEU A CA 1
ATOM 4394 C C . LEU A 1 572 ? -15.416 -6.895 -14.352 1.00 87.50 572 LEU A C 1
ATOM 4396 O O . LEU A 1 572 ? -14.232 -7.178 -14.506 1.00 87.50 572 LEU A O 1
ATOM 4400 N N . VAL A 1 573 ? -16.310 -6.944 -15.346 1.00 87.06 573 VAL A N 1
ATOM 4401 C CA . VAL A 1 573 ? -15.972 -7.369 -16.716 1.00 87.06 573 VAL A CA 1
ATOM 4402 C C . VAL A 1 573 ? -14.778 -6.570 -17.264 1.00 87.06 573 VAL A C 1
ATOM 4404 O O . VAL A 1 573 ? -13.874 -7.131 -17.887 1.00 87.06 573 VAL A O 1
ATOM 4407 N N . TYR A 1 574 ? -14.731 -5.258 -17.001 1.00 86.12 574 TYR A N 1
ATOM 4408 C CA . TYR A 1 574 ? -13.606 -4.412 -17.396 1.00 86.12 574 TYR A CA 1
ATOM 4409 C C . TYR A 1 574 ? -12.314 -4.720 -16.620 1.00 86.12 574 TYR A C 1
ATOM 4411 O O . TYR A 1 574 ? -11.273 -4.911 -17.252 1.00 86.12 574 TYR A O 1
ATOM 4419 N N . VAL A 1 575 ? -12.329 -4.765 -15.280 1.00 85.75 575 VAL A N 1
ATOM 4420 C CA . VAL A 1 575 ? -11.095 -5.005 -14.503 1.00 85.75 575 VAL A CA 1
ATOM 4421 C C . VAL A 1 575 ? -10.573 -6.436 -14.658 1.00 85.75 575 VAL A C 1
ATOM 4423 O O . VAL A 1 575 ? -9.364 -6.656 -14.604 1.00 85.75 575 VAL A O 1
ATOM 4426 N N . ASP A 1 576 ? -11.446 -7.398 -14.948 1.00 87.38 576 ASP A N 1
ATOM 4427 C CA . ASP A 1 576 ? -11.067 -8.755 -15.330 1.00 87.38 576 ASP A CA 1
ATOM 4428 C C . ASP A 1 576 ? -10.316 -8.768 -16.659 1.00 87.38 576 ASP A C 1
ATOM 4430 O O . ASP A 1 576 ? -9.185 -9.254 -16.717 1.00 87.38 576 ASP A O 1
ATOM 4434 N N . LYS A 1 577 ? -10.918 -8.184 -17.705 1.00 83.25 577 LYS A N 1
ATOM 4435 C CA . LYS A 1 577 ? -10.347 -8.146 -19.057 1.00 83.25 577 LYS A CA 1
ATOM 4436 C C . LYS A 1 577 ? -9.000 -7.421 -19.116 1.00 83.25 577 LYS A C 1
ATOM 4438 O O . LYS A 1 577 ? -8.145 -7.818 -19.901 1.00 83.25 577 LYS A O 1
ATOM 4443 N N . ASN A 1 578 ? -8.822 -6.360 -18.326 1.00 80.19 578 ASN A N 1
ATOM 4444 C CA . ASN A 1 578 ? -7.657 -5.475 -18.439 1.00 80.19 578 ASN A CA 1
ATOM 4445 C C . ASN A 1 578 ? -6.601 -5.675 -17.335 1.00 80.19 578 ASN A C 1
ATOM 4447 O O . ASN A 1 578 ? -5.437 -5.346 -17.556 1.00 80.19 578 ASN A O 1
ATOM 4451 N N . PHE A 1 579 ? -6.964 -6.195 -16.153 1.00 83.62 579 PHE A N 1
ATOM 4452 C CA . PHE A 1 579 ? -6.067 -6.258 -14.981 1.00 83.62 579 PHE A CA 1
ATOM 4453 C C . PHE A 1 579 ? -5.980 -7.645 -14.316 1.00 83.62 579 PHE A C 1
ATOM 4455 O O . PHE A 1 579 ? -5.453 -7.755 -13.207 1.00 83.62 579 PHE A O 1
ATOM 4462 N N . SER A 1 580 ? -6.474 -8.703 -14.975 1.00 84.62 580 SER A N 1
ATOM 4463 C CA . SER A 1 580 ? -6.495 -10.085 -14.455 1.00 84.62 580 SER A CA 1
ATOM 4464 C C . SER A 1 580 ? -7.211 -10.213 -13.100 1.00 84.62 580 SER A C 1
ATOM 4466 O O . SER A 1 580 ? -6.829 -11.039 -12.264 1.00 84.62 580 SER A O 1
ATOM 4468 N N . TYR A 1 581 ? -8.234 -9.383 -12.855 1.00 90.31 581 TYR A N 1
ATOM 4469 C CA . TYR A 1 581 ? -8.882 -9.283 -11.544 1.00 90.31 581 TYR A CA 1
ATOM 4470 C C . TYR A 1 581 ? -9.450 -10.633 -11.061 1.00 90.31 581 TYR A C 1
ATOM 4472 O O . TYR A 1 581 ? -9.144 -11.056 -9.945 1.00 90.31 581 TYR A O 1
ATOM 4480 N N . ARG A 1 582 ? -10.141 -11.375 -11.935 1.00 89.88 582 ARG A N 1
ATOM 4481 C CA . ARG A 1 582 ? -10.660 -12.735 -11.696 1.00 89.88 582 ARG A CA 1
ATOM 4482 C C . ARG A 1 582 ? -9.638 -13.736 -11.173 1.00 89.88 582 ARG A C 1
ATOM 4484 O O . ARG A 1 582 ? -9.962 -14.538 -10.305 1.00 89.88 582 ARG A O 1
ATOM 4491 N N . GLU A 1 583 ? -8.427 -13.714 -11.720 1.00 86.44 583 GLU A N 1
ATOM 4492 C CA . GLU A 1 583 ? -7.385 -14.689 -11.389 1.00 86.44 583 GLU A CA 1
ATOM 4493 C C . GLU A 1 583 ? -6.629 -14.300 -10.118 1.00 86.44 583 GLU A C 1
ATOM 4495 O O . GLU A 1 583 ? -6.338 -15.152 -9.279 1.00 86.44 583 GLU A O 1
ATOM 4500 N N . LYS A 1 584 ? -6.297 -13.009 -9.980 1.00 87.44 584 LYS A N 1
ATOM 4501 C CA . LYS A 1 584 ? -5.361 -12.523 -8.955 1.00 87.44 584 LYS A CA 1
ATOM 4502 C C . LYS A 1 584 ? -6.040 -11.952 -7.704 1.00 87.44 584 LYS A C 1
ATOM 4504 O O . LYS A 1 584 ? -5.418 -11.953 -6.646 1.00 87.44 584 LYS A O 1
ATOM 4509 N N . PHE A 1 585 ? -7.283 -11.474 -7.802 1.00 93.19 585 PHE A N 1
ATOM 4510 C CA . PHE A 1 585 ? -7.934 -10.680 -6.749 1.00 93.19 585 PHE A CA 1
ATOM 4511 C C . PHE A 1 585 ? -9.320 -11.199 -6.346 1.00 93.19 585 PHE A C 1
ATOM 4513 O O . PHE A 1 585 ? -9.607 -11.254 -5.155 1.00 93.19 585 PHE A O 1
ATOM 4520 N N . SER A 1 586 ? -10.164 -11.596 -7.303 1.00 92.88 586 SER A N 1
ATOM 4521 C CA . SER A 1 586 ? -11.587 -11.913 -7.092 1.00 92.88 586 SER A CA 1
ATOM 4522 C C . SER A 1 586 ? -11.852 -12.819 -5.881 1.00 92.88 586 SER A C 1
ATOM 4524 O O . SER A 1 586 ? -11.474 -13.992 -5.868 1.00 92.88 586 SER A O 1
ATOM 4526 N N . GLY A 1 587 ? -12.545 -12.286 -4.871 1.00 91.31 587 GLY A N 1
ATOM 4527 C CA . GLY A 1 587 ? -12.913 -13.001 -3.643 1.00 91.31 587 GLY A CA 1
ATOM 4528 C C . GLY A 1 587 ? -11.750 -13.372 -2.708 1.00 91.31 587 GLY A C 1
ATOM 4529 O O . GLY A 1 587 ? -11.997 -13.918 -1.628 1.00 91.31 587 GLY A O 1
ATOM 4530 N N . GLN A 1 588 ? -10.497 -13.085 -3.080 1.00 93.62 588 GLN A N 1
ATOM 4531 C CA . GLN A 1 588 ? -9.325 -13.291 -2.229 1.00 93.62 588 GLN A CA 1
ATOM 4532 C C . GLN A 1 588 ? -9.292 -12.271 -1.086 1.00 93.62 588 GLN A C 1
ATOM 4534 O O . GLN A 1 588 ? -10.020 -11.280 -1.077 1.00 93.62 588 GLN A O 1
ATOM 4539 N N . ASN A 1 589 ? -8.410 -12.499 -0.115 1.00 93.88 589 ASN A N 1
ATOM 4540 C CA . ASN A 1 589 ? -8.092 -11.509 0.909 1.00 93.88 589 ASN A CA 1
ATOM 4541 C C . ASN A 1 589 ? -6.760 -10.816 0.582 1.00 93.88 589 ASN A C 1
ATOM 4543 O O . ASN A 1 589 ? -5.835 -11.467 0.092 1.00 93.88 589 ASN A O 1
ATOM 4547 N N . ILE A 1 590 ? -6.624 -9.528 0.895 1.00 94.19 590 ILE A N 1
ATOM 4548 C CA . ILE A 1 590 ? -5.369 -8.772 0.790 1.00 94.19 590 ILE A CA 1
ATOM 4549 C C . ILE A 1 590 ? -4.216 -9.419 1.580 1.00 94.19 590 ILE A C 1
ATOM 4551 O O . ILE A 1 590 ? -3.078 -9.372 1.117 1.00 94.19 590 ILE A O 1
ATOM 4555 N N . SER A 1 591 ? -4.498 -10.153 2.665 1.00 88.19 591 SER A N 1
ATOM 4556 C CA . SER A 1 591 ? -3.535 -11.029 3.360 1.00 88.19 591 SER A CA 1
ATOM 4557 C C . SER A 1 591 ? -2.896 -12.108 2.473 1.00 88.19 591 SER A C 1
ATOM 4559 O O . SER A 1 591 ? -1.826 -12.610 2.798 1.00 88.19 591 SER A O 1
ATOM 4561 N N . LYS A 1 592 ? -3.547 -12.500 1.370 1.00 90.06 592 LYS A N 1
ATOM 4562 C CA . LYS A 1 592 ? -3.051 -13.489 0.393 1.00 90.06 592 LYS A CA 1
ATOM 4563 C C . LYS A 1 592 ? -2.487 -12.847 -0.873 1.00 90.06 592 LYS A C 1
ATOM 4565 O O . LYS A 1 592 ? -1.595 -13.414 -1.489 1.00 90.06 592 LYS A O 1
ATOM 4570 N N . VAL A 1 593 ? -3.028 -11.695 -1.269 1.00 91.44 593 VAL A N 1
ATOM 4571 C CA . VAL A 1 593 ? -2.664 -10.985 -2.509 1.00 91.44 593 VAL A CA 1
ATOM 4572 C C . VAL A 1 593 ? -1.456 -10.061 -2.314 1.00 91.44 593 VAL A C 1
ATOM 4574 O O . VAL A 1 593 ? -0.671 -9.857 -3.238 1.00 91.44 593 VAL A O 1
ATOM 4577 N N . GLY A 1 594 ? -1.289 -9.511 -1.111 1.00 86.81 594 GLY A N 1
ATOM 4578 C CA . GLY A 1 594 ? -0.227 -8.567 -0.780 1.00 86.81 594 GLY A CA 1
ATOM 4579 C C . GLY A 1 594 ? -0.542 -7.129 -1.202 1.00 86.81 594 GLY A C 1
ATOM 4580 O O . GLY A 1 594 ? -1.250 -6.848 -2.178 1.00 86.81 594 GLY A O 1
ATOM 4581 N N . ILE A 1 595 ? 0.006 -6.178 -0.449 1.00 81.81 595 ILE A N 1
ATOM 4582 C CA . ILE A 1 595 ? -0.276 -4.751 -0.624 1.00 81.81 595 ILE A CA 1
ATOM 4583 C C . ILE A 1 595 ? 0.318 -4.215 -1.933 1.00 81.81 595 ILE A C 1
ATOM 4585 O O . ILE A 1 595 ? -0.365 -3.473 -2.638 1.00 81.81 595 ILE A O 1
ATOM 4589 N N . LYS A 1 596 ? 1.527 -4.639 -2.328 1.00 80.88 596 LYS A N 1
ATOM 4590 C CA . LYS A 1 596 ? 2.174 -4.220 -3.586 1.00 80.88 596 LYS A CA 1
ATOM 4591 C C . LYS A 1 596 ? 1.320 -4.540 -4.819 1.00 80.88 596 LYS A C 1
ATOM 4593 O O . LYS A 1 596 ? 1.115 -3.668 -5.662 1.00 80.88 596 LYS A O 1
ATOM 4598 N N . ALA A 1 597 ? 0.780 -5.758 -4.915 1.00 84.38 597 ALA A N 1
ATOM 4599 C CA . ALA A 1 597 ? -0.099 -6.157 -6.018 1.00 84.38 597 ALA A CA 1
ATOM 4600 C C . ALA A 1 597 ? -1.423 -5.373 -5.997 1.00 84.38 597 ALA A C 1
ATOM 4602 O O . ALA A 1 597 ? -1.861 -4.853 -7.024 1.00 84.38 597 ALA A O 1
ATOM 4603 N N . THR A 1 598 ? -2.006 -5.208 -4.808 1.00 92.56 598 THR A N 1
ATOM 4604 C CA . THR A 1 598 ? -3.227 -4.420 -4.585 1.00 92.56 598 THR A CA 1
ATOM 4605 C C . THR A 1 598 ? -3.063 -2.952 -4.986 1.00 92.56 598 THR A C 1
ATOM 4607 O O . THR A 1 598 ? -3.955 -2.362 -5.592 1.00 92.56 598 THR A O 1
ATOM 4610 N N . TYR A 1 599 ? -1.907 -2.356 -4.699 1.00 88.88 599 TYR A N 1
ATOM 4611 C CA . TYR A 1 599 ? -1.587 -0.987 -5.085 1.00 88.88 599 TYR A CA 1
ATOM 4612 C C . TYR A 1 599 ? -1.338 -0.844 -6.588 1.00 88.88 599 TYR A C 1
ATOM 4614 O O . TYR A 1 599 ? -1.843 0.102 -7.192 1.00 88.88 599 TYR A O 1
ATOM 4622 N N . LYS A 1 600 ? -0.653 -1.808 -7.224 1.00 85.94 600 LYS A N 1
ATOM 4623 C CA . LYS A 1 600 ? -0.524 -1.847 -8.691 1.00 85.94 600 LYS A CA 1
ATOM 4624 C C . LYS A 1 600 ? -1.906 -1.927 -9.369 1.00 85.94 600 LYS A C 1
ATOM 4626 O O . LYS A 1 600 ? -2.133 -1.193 -10.328 1.00 85.94 600 LYS A O 1
ATOM 4631 N N . LEU A 1 601 ? -2.854 -2.712 -8.839 1.00 89.06 601 LEU A N 1
ATOM 4632 C CA . LEU A 1 601 ? -4.254 -2.707 -9.300 1.00 89.06 601 LEU A CA 1
ATOM 4633 C C . LEU A 1 601 ? -4.917 -1.333 -9.098 1.00 89.06 601 LEU A C 1
ATOM 4635 O O . LEU A 1 601 ? -5.477 -0.784 -10.045 1.00 89.06 601 LEU A O 1
ATOM 4639 N N . ALA A 1 602 ? -4.823 -0.748 -7.900 1.00 88.12 602 ALA A N 1
ATOM 4640 C CA . ALA A 1 602 ? -5.418 0.555 -7.597 1.00 88.12 602 ALA A CA 1
ATOM 4641 C C . ALA A 1 602 ? -4.913 1.668 -8.540 1.00 88.12 602 ALA A C 1
ATOM 4643 O O . ALA A 1 602 ? -5.708 2.496 -8.992 1.00 88.12 602 ALA A O 1
ATOM 4644 N N . LEU A 1 603 ? -3.616 1.660 -8.873 1.00 83.06 603 LEU A N 1
ATOM 4645 C CA . LEU A 1 603 ? -3.009 2.565 -9.851 1.00 83.06 603 LEU A CA 1
ATOM 4646 C C . LEU A 1 603 ? -3.499 2.301 -11.279 1.00 83.06 603 LEU A C 1
ATOM 4648 O O . LEU A 1 603 ? -3.950 3.242 -11.926 1.00 83.06 603 LEU A O 1
ATOM 4652 N N . LYS A 1 604 ? -3.486 1.052 -11.764 1.00 84.19 604 LYS A N 1
ATOM 4653 C CA . LYS A 1 604 ? -3.969 0.715 -13.119 1.00 84.19 604 LYS A CA 1
ATOM 4654 C C . LYS A 1 604 ? -5.449 1.073 -13.311 1.00 84.19 604 LYS A C 1
ATOM 4656 O O . LYS A 1 604 ? -5.820 1.683 -14.316 1.00 84.19 604 LYS A O 1
ATOM 4661 N N . CYS A 1 605 ? -6.285 0.803 -12.310 1.00 83.38 605 CYS A N 1
ATOM 4662 C CA . CYS A 1 605 ? -7.675 1.256 -12.272 1.00 83.38 605 CYS A CA 1
ATOM 4663 C C . CYS A 1 605 ? -7.776 2.792 -12.290 1.00 83.38 605 CYS A C 1
ATOM 4665 O O . CYS A 1 605 ? -8.629 3.344 -12.977 1.00 83.38 605 CYS A O 1
ATOM 4667 N N . LYS A 1 606 ? -6.901 3.512 -11.576 1.00 81.88 606 LYS A N 1
ATOM 4668 C CA . LYS A 1 606 ? -6.883 4.982 -11.586 1.00 81.88 606 LYS A CA 1
ATOM 4669 C C . LYS A 1 606 ? -6.495 5.565 -12.947 1.00 81.88 606 LYS A C 1
ATOM 4671 O O . LYS A 1 606 ? -7.184 6.458 -13.428 1.00 81.88 606 LYS A O 1
ATOM 4676 N N . GLU A 1 607 ? -5.430 5.059 -13.563 1.00 80.31 607 GLU A N 1
ATOM 4677 C CA . GLU A 1 607 ? -4.923 5.541 -14.856 1.00 80.31 607 GLU A CA 1
ATOM 4678 C C . GLU A 1 607 ? -5.906 5.296 -16.012 1.00 80.31 607 GLU A C 1
ATOM 4680 O O . GLU A 1 607 ? -5.975 6.100 -16.934 1.00 80.31 607 GLU A O 1
ATOM 4685 N N . SER A 1 608 ? -6.719 4.240 -15.930 1.00 78.81 608 SER A N 1
ATOM 4686 C CA . SER A 1 608 ? -7.741 3.884 -16.930 1.00 78.81 608 SER A CA 1
ATOM 4687 C C . SER A 1 608 ? -9.102 4.580 -16.753 1.00 78.81 608 SER A C 1
ATOM 4689 O O . SER A 1 608 ? -10.036 4.302 -17.503 1.00 78.81 608 SER A O 1
ATOM 4691 N N . GLY A 1 609 ? -9.281 5.448 -15.748 1.00 79.25 609 GLY A N 1
ATOM 4692 C CA . GLY A 1 609 ? -10.596 6.035 -15.432 1.00 79.25 609 GLY A CA 1
ATOM 4693 C C . GLY A 1 609 ? -11.578 5.062 -14.749 1.00 79.25 609 GLY A C 1
ATOM 4694 O O . GLY A 1 609 ? -12.781 5.328 -14.632 1.00 79.25 609 GLY A O 1
ATOM 4695 N N . TYR A 1 610 ? -11.078 3.930 -14.252 1.00 79.00 610 TYR A N 1
ATOM 4696 C CA . TYR A 1 610 ? -11.807 2.946 -13.447 1.00 79.00 610 TYR A CA 1
ATOM 4697 C C . TYR A 1 610 ? -11.439 3.021 -11.952 1.00 79.00 610 TYR A C 1
ATOM 4699 O O . TYR A 1 610 ? -11.544 2.026 -11.237 1.00 79.00 610 TYR A O 1
ATOM 4707 N N . GLN A 1 611 ? -11.020 4.199 -11.459 1.00 76.50 611 GLN A N 1
ATOM 4708 C CA . GLN A 1 611 ? -10.489 4.375 -10.100 1.00 76.50 611 GLN A CA 1
ATOM 4709 C C . GLN A 1 611 ? -11.429 3.786 -9.035 1.00 76.50 611 GLN A C 1
ATOM 4711 O O . GLN A 1 611 ? -12.535 4.287 -8.837 1.00 76.50 611 GLN A O 1
ATOM 4716 N N . GLY A 1 612 ? -10.962 2.716 -8.379 1.00 63.97 612 GLY A N 1
ATOM 4717 C CA . GLY A 1 612 ? -11.687 1.941 -7.366 1.00 63.97 612 GLY A CA 1
ATOM 4718 C C . GLY A 1 612 ? -13.110 1.539 -7.748 1.00 63.97 612 GLY A C 1
ATOM 4719 O O . GLY A 1 612 ? -13.981 1.444 -6.889 1.00 63.97 612 GLY A O 1
ATOM 4720 N N . LYS A 1 613 ? -13.349 1.263 -9.033 1.00 77.25 613 LYS A N 1
ATOM 4721 C CA . LYS A 1 613 ? -14.504 0.477 -9.478 1.00 77.25 613 LYS A CA 1
ATOM 4722 C C . LYS A 1 613 ? -14.216 -1.017 -9.246 1.00 77.25 613 LYS A C 1
ATOM 4724 O O . LYS A 1 613 ? -14.144 -1.780 -10.199 1.00 77.25 613 LYS A O 1
ATOM 4729 N N . TYR A 1 614 ? -13.947 -1.386 -7.996 1.00 85.31 614 TYR A N 1
ATOM 4730 C CA . TYR A 1 614 ? -13.872 -2.755 -7.479 1.00 85.31 614 TYR A CA 1
ATOM 4731 C C . TYR A 1 614 ? -13.961 -2.695 -5.950 1.00 85.31 614 TYR A C 1
ATOM 4733 O O . TYR A 1 614 ? -13.390 -1.788 -5.337 1.00 85.31 614 TYR A O 1
ATOM 4741 N N . GLY A 1 615 ? -14.643 -3.652 -5.328 1.00 87.19 615 GLY A N 1
ATOM 4742 C CA . GLY A 1 615 ? -14.739 -3.709 -3.874 1.00 87.19 615 GLY A CA 1
ATOM 4743 C C . GLY A 1 615 ? -13.487 -4.260 -3.188 1.00 87.19 615 GLY A C 1
ATOM 4744 O O . GLY A 1 615 ? -12.853 -5.207 -3.665 1.00 87.19 615 GLY A O 1
ATOM 4745 N N . LEU A 1 616 ? -13.161 -3.684 -2.028 1.00 91.00 616 LEU A N 1
ATOM 4746 C CA . LEU A 1 616 ? -12.167 -4.175 -1.072 1.00 91.00 616 LEU A CA 1
ATOM 4747 C C . LEU A 1 616 ? -12.652 -3.906 0.360 1.00 91.00 616 LEU A C 1
ATOM 4749 O O . LEU A 1 616 ? -13.053 -2.787 0.681 1.00 91.00 616 LEU A O 1
ATOM 4753 N N . GLY A 1 617 ? -12.577 -4.920 1.221 1.00 91.44 617 GLY A N 1
ATOM 4754 C CA . GLY A 1 617 ? -12.820 -4.786 2.653 1.00 91.44 617 GLY A CA 1
ATOM 4755 C C . GLY A 1 617 ? -14.263 -4.425 3.007 1.00 91.44 617 GLY A C 1
ATOM 4756 O O . GLY A 1 617 ? -15.212 -4.801 2.322 1.00 91.44 617 GLY A O 1
ATOM 4757 N N . CYS A 1 618 ? -14.418 -3.641 4.069 1.00 86.50 618 CYS A N 1
ATOM 4758 C CA . CYS A 1 618 ? -15.683 -3.091 4.560 1.00 86.50 618 CYS A CA 1
ATOM 4759 C C . CYS A 1 618 ? -16.169 -1.830 3.803 1.00 86.50 618 CYS A C 1
ATOM 4761 O O . CYS A 1 618 ? -17.021 -1.110 4.323 1.00 86.50 618 CYS A O 1
ATOM 4763 N N . VAL A 1 619 ? -15.614 -1.511 2.623 1.00 74.69 619 VAL A N 1
ATOM 4764 C CA . VAL A 1 619 ? -15.880 -0.257 1.876 1.00 74.69 619 VAL A CA 1
ATOM 4765 C C . VAL A 1 619 ? -16.151 -0.493 0.377 1.00 74.69 619 VAL A C 1
ATOM 4767 O O . VAL A 1 619 ? -15.675 0.259 -0.478 1.00 74.69 619 VAL A O 1
ATOM 4770 N N . GLN A 1 620 ? -16.892 -1.550 0.022 1.00 68.19 620 GLN A N 1
ATOM 4771 C CA . GLN A 1 620 ? -16.845 -2.132 -1.328 1.00 68.19 620 GLN A CA 1
ATOM 4772 C C . GLN A 1 620 ? -17.442 -1.276 -2.466 1.00 68.19 620 GLN A C 1
ATOM 4774 O O . GLN A 1 620 ? -17.153 -1.560 -3.624 1.00 68.19 620 GLN A O 1
ATOM 4779 N N . TRP A 1 621 ? -18.188 -0.199 -2.190 1.00 62.72 621 TRP A N 1
ATOM 4780 C CA . TRP A 1 621 ? -18.940 0.537 -3.229 1.00 62.72 621 TRP A CA 1
ATOM 4781 C C . TRP A 1 621 ? -18.405 1.908 -3.661 1.00 62.72 621 TRP A C 1
ATOM 4783 O O . TRP A 1 621 ? -19.141 2.671 -4.286 1.00 62.72 621 TRP A O 1
ATOM 4793 N N . THR A 1 622 ? -17.154 2.279 -3.357 1.00 61.03 622 THR A N 1
ATOM 4794 C CA . THR A 1 622 ? -16.745 3.695 -3.491 1.00 61.03 622 THR A CA 1
ATOM 4795 C C . THR A 1 622 ? -15.388 3.968 -4.156 1.00 61.03 622 THR A C 1
ATOM 4797 O O . THR A 1 622 ? -14.320 3.756 -3.584 1.00 61.03 622 THR A O 1
ATOM 4800 N N . GLY A 1 623 ? -15.463 4.570 -5.353 1.00 66.25 623 GLY A N 1
ATOM 4801 C CA . GLY A 1 623 ? -14.363 4.833 -6.293 1.00 66.25 623 GLY A CA 1
ATOM 4802 C C . GLY A 1 623 ? -13.028 5.274 -5.683 1.00 66.25 623 GLY A C 1
ATOM 4803 O O . GLY A 1 623 ? -12.109 4.477 -5.518 1.00 66.25 623 GLY A O 1
ATOM 4804 N N . SER A 1 624 ? -12.861 6.550 -5.331 1.00 74.56 624 SER A N 1
ATOM 4805 C CA . SER A 1 624 ? -11.576 7.007 -4.773 1.00 74.56 624 SER A CA 1
ATOM 4806 C C . SER A 1 624 ? -11.255 6.406 -3.395 1.00 74.56 624 SER A C 1
ATOM 4808 O O . SER A 1 624 ? -10.075 6.303 -3.051 1.00 74.56 624 SER A O 1
ATOM 4810 N N . ARG A 1 625 ? -12.267 5.963 -2.631 1.00 83.56 625 ARG A N 1
ATOM 4811 C CA . ARG A 1 625 ? -12.106 5.402 -1.278 1.00 83.56 625 ARG A CA 1
ATOM 4812 C C . ARG A 1 625 ? -11.326 4.094 -1.286 1.00 83.56 625 ARG A C 1
ATOM 4814 O O . ARG A 1 625 ? -10.431 3.947 -0.460 1.00 83.56 625 ARG A O 1
ATOM 4821 N N . CYS A 1 626 ? -11.555 3.202 -2.254 1.00 84.38 626 CYS A N 1
ATOM 4822 C CA . CYS A 1 626 ? -10.745 1.986 -2.369 1.00 84.38 626 CYS A CA 1
ATOM 4823 C C . CYS A 1 626 ? -9.253 2.313 -2.579 1.00 84.38 626 CYS A C 1
ATOM 4825 O O . CYS A 1 626 ? -8.396 1.683 -1.965 1.00 84.38 626 CYS A O 1
ATOM 4827 N N . THR A 1 627 ? -8.912 3.332 -3.382 1.00 84.12 627 THR A N 1
ATOM 4828 C CA . THR A 1 627 ? -7.512 3.785 -3.516 1.00 84.12 627 THR A CA 1
ATOM 4829 C C . THR A 1 627 ? -6.968 4.316 -2.185 1.00 84.12 627 THR A C 1
ATOM 4831 O O . THR A 1 627 ? -5.869 3.948 -1.779 1.00 84.12 627 THR A O 1
ATOM 4834 N N . SER A 1 628 ? -7.744 5.145 -1.480 1.00 85.88 628 SER A N 1
ATOM 4835 C CA . SER A 1 628 ? -7.358 5.722 -0.185 1.00 85.88 628 SER A CA 1
ATOM 4836 C C . SER A 1 628 ? -7.166 4.674 0.917 1.00 85.88 628 SER A C 1
ATOM 4838 O O . SER A 1 628 ? -6.263 4.826 1.743 1.00 85.88 628 SER A O 1
ATOM 4840 N N . LEU A 1 629 ? -7.966 3.603 0.915 1.00 89.50 629 LEU A N 1
ATOM 4841 C CA . LEU A 1 629 ? -7.809 2.463 1.817 1.00 89.50 629 LEU A CA 1
ATOM 4842 C C . LEU A 1 629 ? -6.505 1.705 1.533 1.00 89.50 629 LEU A C 1
ATOM 4844 O O . LEU A 1 629 ? -5.748 1.414 2.457 1.00 89.50 629 LEU A O 1
ATOM 4848 N N . VAL A 1 630 ? -6.195 1.433 0.262 1.00 89.56 630 VAL A N 1
ATOM 4849 C CA . VAL A 1 630 ? -4.938 0.767 -0.125 1.00 89.56 630 VAL A CA 1
ATOM 4850 C C . VAL A 1 630 ? -3.715 1.605 0.272 1.00 89.56 630 VAL A C 1
ATOM 4852 O O . VAL A 1 630 ? -2.704 1.053 0.705 1.00 89.56 630 VAL A O 1
ATOM 4855 N N . GLU A 1 631 ? -3.816 2.935 0.233 1.00 81.56 631 GLU A N 1
ATOM 4856 C CA . GLU A 1 631 ? -2.780 3.822 0.777 1.00 81.56 631 GLU A CA 1
ATOM 4857 C C . GLU A 1 631 ? -2.674 3.761 2.313 1.00 81.56 631 GLU A C 1
ATOM 4859 O O . GLU A 1 631 ? -1.563 3.836 2.843 1.00 81.56 631 GLU A O 1
ATOM 4864 N N . GLN A 1 632 ? -3.775 3.557 3.055 1.00 81.19 632 GLN A N 1
ATOM 4865 C CA . GLN A 1 632 ? -3.680 3.285 4.501 1.00 81.19 632 GLN A CA 1
ATOM 4866 C C . GLN A 1 632 ? -2.979 1.951 4.774 1.00 81.19 632 GLN A C 1
ATOM 4868 O O . GLN A 1 632 ? -2.092 1.908 5.626 1.00 81.19 632 GLN A O 1
ATOM 4873 N N . TYR A 1 633 ? -3.298 0.898 4.016 1.00 81.75 633 TYR A N 1
ATOM 4874 C CA . TYR A 1 633 ? -2.593 -0.384 4.090 1.00 81.75 633 TYR A CA 1
ATOM 4875 C C . TYR A 1 633 ? -1.081 -0.215 3.855 1.00 81.75 633 TYR A C 1
ATOM 4877 O O . TYR A 1 633 ? -0.285 -0.627 4.700 1.00 81.75 633 TYR A O 1
ATOM 4885 N N . ARG A 1 634 ? -0.662 0.475 2.780 1.00 81.38 634 ARG A N 1
ATOM 4886 C CA . ARG A 1 634 ? 0.763 0.781 2.511 1.00 81.38 634 ARG A CA 1
ATOM 4887 C C . ARG A 1 634 ? 1.427 1.548 3.649 1.00 81.38 634 ARG A C 1
ATOM 4889 O O . ARG A 1 634 ? 2.555 1.233 4.021 1.00 81.38 634 ARG A O 1
ATOM 4896 N N . LYS A 1 635 ? 0.739 2.549 4.202 1.00 62.72 635 LYS A N 1
ATOM 4897 C CA . LYS A 1 635 ? 1.254 3.415 5.270 1.00 62.72 635 LYS A CA 1
ATOM 4898 C C . LYS A 1 635 ? 1.404 2.694 6.613 1.00 62.72 635 LYS A C 1
ATOM 4900 O O . LYS A 1 635 ? 2.319 3.020 7.366 1.00 62.72 635 LYS A O 1
ATOM 4905 N N . ILE A 1 636 ? 0.498 1.768 6.930 1.00 59.38 636 ILE A N 1
ATOM 4906 C CA . ILE A 1 636 ? 0.422 1.100 8.238 1.00 59.38 636 ILE A CA 1
ATOM 4907 C C . ILE A 1 636 ? 1.224 -0.208 8.243 1.00 59.38 636 ILE A C 1
ATOM 4909 O O . ILE A 1 636 ? 2.040 -0.414 9.140 1.00 59.38 636 ILE A O 1
ATOM 4913 N N . CYS A 1 637 ? 1.029 -1.063 7.239 1.00 63.00 637 CYS A N 1
ATOM 4914 C CA . CYS A 1 637 ? 1.638 -2.395 7.162 1.00 63.00 637 CYS A CA 1
ATOM 4915 C C . CYS A 1 637 ? 2.958 -2.405 6.370 1.00 63.00 637 CYS A C 1
ATOM 4917 O O . CYS A 1 637 ? 3.822 -3.245 6.614 1.00 63.00 637 CYS A O 1
ATOM 4919 N N . GLY A 1 638 ? 3.133 -1.455 5.446 1.00 51.59 638 GLY A N 1
ATOM 4920 C CA . GLY A 1 638 ? 4.249 -1.407 4.500 1.00 51.59 638 GLY A CA 1
ATOM 4921 C C . GLY A 1 638 ? 3.860 -1.908 3.106 1.00 51.59 638 GLY A C 1
ATOM 4922 O O . GLY A 1 638 ? 2.957 -2.721 2.939 1.00 51.59 638 GLY A O 1
ATOM 4923 N N . GLU A 1 639 ? 4.548 -1.405 2.082 1.00 64.56 639 GLU A N 1
ATOM 4924 C CA . GLU A 1 639 ? 4.222 -1.669 0.673 1.00 64.56 639 GLU A CA 1
ATOM 4925 C C . GLU A 1 639 ? 4.360 -3.144 0.266 1.00 64.56 639 GLU A C 1
ATOM 4927 O O . GLU A 1 639 ? 3.484 -3.681 -0.407 1.00 64.56 639 GLU A O 1
ATOM 4932 N N . ASP A 1 640 ? 5.421 -3.813 0.714 1.00 69.94 640 ASP A N 1
ATOM 4933 C CA . ASP A 1 640 ? 5.702 -5.217 0.385 1.00 69.94 640 ASP A CA 1
ATOM 4934 C C . ASP A 1 640 ? 4.970 -6.219 1.309 1.00 69.94 640 ASP A C 1
ATOM 4936 O O . ASP A 1 640 ? 5.215 -7.423 1.236 1.00 69.94 640 ASP A O 1
ATOM 4940 N N . ALA A 1 641 ? 4.110 -5.743 2.218 1.00 63.56 641 ALA A N 1
ATOM 4941 C CA . ALA A 1 641 ? 3.518 -6.575 3.262 1.00 63.56 641 ALA A CA 1
ATOM 4942 C C . ALA A 1 641 ? 2.265 -7.347 2.809 1.00 63.56 641 ALA A C 1
ATOM 4944 O O . ALA A 1 641 ? 1.490 -6.915 1.950 1.00 63.56 641 ALA A O 1
ATOM 4945 N N . TYR A 1 642 ? 2.058 -8.487 3.465 1.00 87.12 642 TYR A N 1
ATOM 4946 C CA . TYR A 1 642 ? 0.854 -9.311 3.421 1.00 87.12 642 TYR A CA 1
ATOM 4947 C C . TYR A 1 642 ? 0.188 -9.171 4.799 1.00 87.12 642 TYR A C 1
ATOM 4949 O O . TYR A 1 642 ? 0.643 -9.816 5.744 1.00 87.12 642 TYR A O 1
ATOM 4957 N N . PRO A 1 643 ? -0.782 -8.253 4.962 1.00 68.88 643 PRO A N 1
ATOM 4958 C CA . PRO A 1 643 ? -1.273 -7.848 6.278 1.00 68.88 643 PRO A CA 1
ATOM 4959 C C . PRO A 1 643 ? -2.048 -8.979 6.957 1.00 68.88 643 PRO A C 1
ATOM 4961 O O . PRO A 1 643 ? -2.757 -9.722 6.280 1.00 68.88 643 PRO A O 1
ATOM 4964 N N . THR A 1 644 ? -1.968 -9.112 8.281 1.00 79.69 644 THR A N 1
ATOM 4965 C CA . THR A 1 644 ? -2.788 -10.105 9.007 1.00 79.69 644 THR A CA 1
ATOM 4966 C C . THR A 1 644 ? -4.267 -9.703 9.049 1.00 79.69 644 THR A C 1
ATOM 4968 O O . THR A 1 644 ? -4.620 -8.558 8.759 1.00 79.69 644 THR A O 1
ATOM 4971 N N . THR A 1 645 ? -5.156 -10.617 9.449 1.00 75.94 645 THR A N 1
ATOM 4972 C CA . THR A 1 645 ? -6.587 -10.318 9.647 1.00 75.94 645 THR A CA 1
ATOM 4973 C C . THR A 1 645 ? -6.798 -9.177 10.649 1.00 75.94 645 THR A C 1
ATOM 4975 O O . THR A 1 645 ? -7.649 -8.317 10.441 1.00 75.94 645 THR A O 1
ATOM 4978 N N . GLU A 1 646 ? -5.994 -9.128 11.713 1.00 70.44 646 GLU A N 1
ATOM 4979 C CA . GLU A 1 646 ? -6.021 -8.088 12.748 1.00 70.44 646 GLU A CA 1
ATOM 4980 C C . GLU A 1 646 ? -5.485 -6.749 12.224 1.00 70.44 646 GLU A C 1
ATOM 4982 O O . GLU A 1 646 ? -6.004 -5.688 12.574 1.00 70.44 646 GLU A O 1
ATOM 4987 N N . GLU A 1 647 ? -4.469 -6.779 11.357 1.00 74.81 647 GLU A N 1
ATOM 4988 C CA . GLU A 1 647 ? -3.987 -5.581 10.668 1.00 74.81 647 GLU A CA 1
ATOM 4989 C C . GLU A 1 647 ? -5.047 -5.049 9.696 1.00 74.81 647 GLU A C 1
ATOM 4991 O O . GLU A 1 647 ? -5.316 -3.850 9.711 1.00 74.81 647 GLU A O 1
ATOM 4996 N N . CYS A 1 648 ? -5.734 -5.917 8.946 1.00 81.38 648 CYS A N 1
ATOM 4997 C CA . CYS A 1 648 ? -6.879 -5.534 8.114 1.00 81.38 648 CYS A CA 1
ATOM 4998 C C . CYS A 1 648 ? -8.009 -4.920 8.958 1.00 81.38 648 CYS A C 1
ATOM 5000 O O . CYS A 1 648 ? -8.510 -3.841 8.634 1.00 81.38 648 CYS 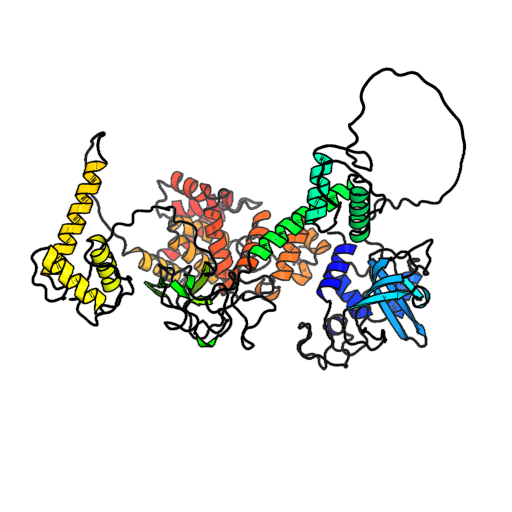A O 1
ATOM 5002 N N . ALA A 1 649 ? -8.349 -5.559 10.086 1.00 78.19 649 ALA A N 1
ATOM 5003 C CA . ALA A 1 649 ? -9.349 -5.084 11.045 1.00 78.19 649 ALA A CA 1
ATOM 5004 C C . ALA A 1 649 ? -9.022 -3.679 11.557 1.00 78.19 649 ALA A C 1
ATOM 5006 O O . ALA A 1 649 ? -9.879 -2.793 11.557 1.00 78.19 649 ALA A O 1
ATOM 5007 N N . SER A 1 650 ? -7.762 -3.458 11.932 1.00 73.38 650 SER A N 1
ATOM 5008 C CA . SER A 1 650 ? -7.262 -2.163 12.380 1.00 73.38 650 SER A CA 1
ATOM 5009 C C . SER A 1 650 ? -7.286 -1.115 11.263 1.00 73.38 650 SER A C 1
ATOM 5011 O O . SER A 1 650 ? -7.811 -0.021 11.471 1.00 73.38 650 SER A O 1
ATOM 5013 N N . VAL A 1 651 ? -6.752 -1.425 10.077 1.00 78.19 651 VAL A N 1
ATOM 5014 C CA . VAL A 1 651 ? -6.629 -0.473 8.961 1.00 78.19 651 VAL A CA 1
ATOM 5015 C C . VAL A 1 651 ? -8.000 0.030 8.511 1.00 78.19 651 VAL A C 1
ATOM 5017 O O . VAL A 1 651 ? -8.202 1.242 8.443 1.00 78.19 651 VAL A O 1
ATOM 5020 N N . GLU A 1 652 ? -8.957 -0.863 8.255 1.00 88.69 652 GLU A N 1
ATOM 5021 C CA . GLU A 1 652 ? -10.280 -0.475 7.747 1.00 88.69 652 GLU A CA 1
ATOM 5022 C C . GLU A 1 652 ? -11.135 0.222 8.813 1.00 88.69 652 GLU A C 1
ATOM 5024 O O . GLU A 1 652 ? -11.775 1.229 8.517 1.00 88.69 652 GLU A O 1
ATOM 5029 N N . SER A 1 653 ? -11.087 -0.228 10.072 1.00 80.88 653 SER A N 1
ATOM 5030 C CA . SER A 1 653 ? -11.836 0.419 11.163 1.00 80.88 653 SER A CA 1
ATOM 5031 C C . SER A 1 653 ? -11.330 1.838 11.442 1.00 80.88 653 SER A C 1
ATOM 5033 O O . SER A 1 653 ? -12.125 2.765 11.608 1.00 80.88 653 SER A O 1
ATOM 5035 N N . ASN A 1 654 ? -10.006 2.044 11.433 1.00 75.94 654 ASN A N 1
ATOM 5036 C CA . ASN A 1 654 ? -9.421 3.382 11.541 1.00 75.94 654 ASN A CA 1
ATOM 5037 C C . ASN A 1 654 ? -9.701 4.231 10.291 1.00 75.94 654 ASN A C 1
ATOM 5039 O O . ASN A 1 654 ? -9.925 5.433 10.417 1.00 75.94 654 ASN A O 1
ATOM 5043 N N . PHE A 1 655 ? -9.725 3.634 9.095 1.00 85.44 655 PHE A N 1
ATOM 5044 C CA . PHE A 1 655 ? -10.070 4.341 7.861 1.00 85.44 655 PHE A CA 1
ATOM 5045 C C . PHE A 1 655 ? -11.495 4.911 7.912 1.00 85.44 655 PHE A C 1
ATOM 5047 O O . PHE A 1 655 ? -11.670 6.095 7.636 1.00 85.44 655 PHE A O 1
ATOM 5054 N N . ILE A 1 656 ? -12.482 4.140 8.382 1.00 87.19 656 ILE A N 1
ATOM 5055 C CA . ILE A 1 656 ? -13.867 4.613 8.574 1.00 87.19 656 ILE A CA 1
ATOM 5056 C C . ILE A 1 656 ? -13.913 5.830 9.519 1.00 87.19 656 ILE A C 1
ATOM 5058 O O . ILE A 1 656 ? -14.546 6.841 9.208 1.00 87.19 656 ILE A O 1
ATOM 5062 N N . ALA A 1 657 ? -13.191 5.783 10.645 1.00 80.56 657 ALA A N 1
ATOM 5063 C CA . ALA A 1 657 ? -13.115 6.904 11.586 1.00 80.56 657 ALA A CA 1
ATOM 5064 C C . ALA A 1 657 ? -12.394 8.141 11.011 1.00 80.56 657 ALA A C 1
ATOM 5066 O O . ALA A 1 657 ? -12.784 9.273 11.299 1.00 80.56 657 ALA A O 1
ATOM 5067 N N . ILE A 1 658 ? -11.367 7.947 10.175 1.00 78.62 658 ILE A N 1
ATOM 5068 C CA . ILE A 1 658 ? -10.693 9.029 9.438 1.00 78.62 658 ILE A CA 1
ATOM 5069 C C . ILE A 1 658 ? -11.657 9.674 8.436 1.00 78.62 658 ILE A C 1
ATOM 5071 O O . ILE A 1 658 ? -11.741 10.901 8.364 1.00 78.62 658 ILE A O 1
ATOM 5075 N N . GLU A 1 659 ? -12.417 8.876 7.687 1.00 87.19 659 GLU A N 1
ATOM 5076 C CA . GLU A 1 659 ? -13.374 9.383 6.704 1.00 87.19 659 GLU A CA 1
ATOM 5077 C C . GLU A 1 659 ? -14.496 10.191 7.354 1.00 87.19 659 GLU A C 1
ATOM 5079 O O . GLU A 1 659 ? -14.755 11.311 6.917 1.00 87.19 659 GLU A O 1
ATOM 5084 N N . LEU A 1 660 ? -15.091 9.699 8.446 1.00 87.94 660 LEU A N 1
ATOM 5085 C CA . LEU A 1 660 ? -16.130 10.411 9.208 1.00 87.94 660 LEU A CA 1
ATOM 5086 C C . LEU A 1 660 ? -15.649 11.734 9.836 1.00 87.94 660 LEU A C 1
ATOM 5088 O O . LEU A 1 660 ? -16.474 12.540 10.266 1.00 87.94 660 LEU A O 1
ATOM 5092 N N . LYS A 1 661 ? -14.333 11.978 9.875 1.00 83.81 661 LYS A N 1
ATOM 5093 C CA . LYS A 1 661 ? -13.714 13.253 10.277 1.00 83.81 661 LYS A CA 1
ATOM 5094 C C . LYS A 1 661 ? -13.275 14.118 9.090 1.00 83.81 661 LYS A C 1
ATOM 5096 O O . LYS A 1 661 ? -13.014 15.305 9.272 1.00 83.81 661 LYS A O 1
ATOM 5101 N N . SER A 1 662 ? -13.180 13.544 7.891 1.00 82.06 662 SER A N 1
ATOM 5102 C CA . SER A 1 662 ? -12.761 14.237 6.669 1.00 82.06 662 SER A CA 1
ATOM 5103 C C . SER A 1 662 ? -13.831 15.198 6.152 1.00 82.06 662 SER A C 1
ATOM 5105 O O . SER A 1 662 ? -15.022 15.017 6.410 1.00 82.06 662 SER A O 1
ATOM 5107 N N . ASP A 1 663 ? -13.433 16.189 5.351 1.00 81.88 663 ASP A N 1
ATOM 5108 C CA . ASP A 1 663 ? -14.368 17.161 4.772 1.00 81.88 663 ASP A CA 1
ATOM 5109 C C . ASP A 1 663 ? -15.491 16.521 3.943 1.00 81.88 663 ASP A C 1
ATOM 5111 O O . ASP A 1 663 ? -16.594 17.063 3.902 1.00 81.88 663 ASP A O 1
ATOM 5115 N N . SER A 1 664 ? -15.242 15.347 3.353 1.00 81.44 664 SER A N 1
ATOM 5116 C CA . SER A 1 664 ? -16.216 14.598 2.555 1.00 81.44 664 SER A CA 1
ATOM 5117 C C . SER A 1 664 ? -17.360 13.988 3.373 1.00 81.44 664 SER A C 1
ATOM 5119 O O . SER A 1 664 ? -18.465 13.885 2.847 1.00 81.44 664 SER A O 1
ATOM 5121 N N . TYR A 1 665 ? -17.132 13.600 4.638 1.00 87.44 665 TYR A N 1
ATOM 5122 C CA . TYR A 1 665 ? -18.137 12.875 5.439 1.00 87.44 665 TYR A CA 1
ATOM 5123 C C . TYR A 1 665 ? -18.367 13.413 6.861 1.00 87.44 665 TYR A C 1
ATOM 5125 O O . TYR A 1 665 ? -19.300 12.961 7.526 1.00 87.44 665 TYR A O 1
ATOM 5133 N N . LYS A 1 666 ? -17.639 14.446 7.312 1.00 85.44 666 LYS A N 1
ATOM 5134 C CA . LYS A 1 666 ? -17.876 15.126 8.607 1.00 85.44 666 LYS A CA 1
ATOM 5135 C C . LYS A 1 666 ? -19.313 15.629 8.793 1.00 85.44 666 LYS A C 1
ATOM 5137 O O . LYS A 1 666 ? -19.795 15.759 9.916 1.00 85.44 666 LYS A O 1
ATOM 5142 N N . GLY A 1 667 ? -20.014 15.900 7.688 1.00 92.31 667 GLY A N 1
ATOM 5143 C CA . GLY A 1 667 ? -21.422 16.294 7.690 1.00 92.31 667 GLY A CA 1
ATOM 5144 C C . GLY A 1 667 ? -22.397 15.165 8.044 1.00 92.31 667 GLY A C 1
ATOM 5145 O O . GLY A 1 667 ? -23.459 15.459 8.583 1.00 92.31 667 GLY A O 1
ATOM 5146 N N . VAL A 1 668 ? -22.050 13.893 7.803 1.00 94.06 668 VAL A N 1
ATOM 5147 C CA . VAL A 1 668 ? -22.970 12.743 7.939 1.00 94.06 668 VAL A CA 1
ATOM 5148 C C . VAL A 1 668 ? -23.451 12.583 9.381 1.00 94.06 668 VAL A C 1
ATOM 5150 O O . VAL A 1 668 ? -24.652 12.489 9.629 1.00 94.06 668 VAL A O 1
ATOM 5153 N N . TYR A 1 669 ? -22.527 12.621 10.345 1.00 94.69 669 TYR A N 1
ATOM 5154 C CA . TYR A 1 669 ? -22.876 12.515 11.762 1.00 94.69 669 TYR A CA 1
ATOM 5155 C C . TYR A 1 669 ? -23.681 13.726 12.251 1.00 94.69 669 TYR A C 1
ATOM 5157 O O . TYR A 1 669 ? -24.686 13.560 12.935 1.00 94.69 669 TYR A O 1
ATOM 5165 N N . LYS A 1 670 ? -23.298 14.946 11.842 1.00 93.25 670 LYS A N 1
ATOM 5166 C CA . LYS A 1 670 ? -24.036 16.171 12.192 1.00 93.25 670 LYS A CA 1
ATOM 5167 C C . LYS A 1 670 ? -25.465 16.149 11.634 1.00 93.25 670 LYS A C 1
ATOM 5169 O O . LYS A 1 670 ? -26.392 16.503 12.354 1.00 93.25 670 LYS A O 1
ATOM 5174 N N . LYS A 1 671 ? -25.646 15.700 10.387 1.00 94.19 671 LYS A N 1
ATOM 5175 C CA . LYS A 1 671 ? -26.958 15.520 9.750 1.00 94.19 671 LYS A CA 1
ATOM 5176 C C . LYS A 1 671 ? -27.821 14.535 10.542 1.00 94.19 671 LYS A C 1
ATOM 5178 O O . LYS A 1 671 ? -28.926 14.891 10.934 1.00 94.19 671 LYS A O 1
ATOM 5183 N N . TRP A 1 672 ? -27.281 13.361 10.878 1.00 96.31 672 TRP A N 1
ATOM 5184 C CA . TRP A 1 672 ? -27.985 12.393 11.724 1.00 96.31 672 TRP A CA 1
ATOM 5185 C C . TRP A 1 672 ? -28.365 12.968 13.097 1.00 96.31 672 TRP A C 1
ATOM 5187 O O . TRP A 1 672 ? -29.512 12.817 13.506 1.00 96.31 672 TRP A O 1
ATOM 5197 N N . CYS A 1 673 ? -27.462 13.675 13.787 1.00 93.06 673 CYS A N 1
ATOM 5198 C CA . CYS A 1 673 ? -27.782 14.318 15.067 1.00 93.06 673 CYS A CA 1
ATOM 5199 C C . CYS A 1 673 ? -28.926 15.336 14.937 1.00 93.06 673 CYS A C 1
ATOM 5201 O O . CYS A 1 673 ? -29.821 15.347 15.781 1.00 93.06 673 CYS A O 1
ATOM 5203 N N . ASN A 1 674 ? -28.916 16.164 13.886 1.00 92.88 674 ASN A N 1
ATOM 5204 C CA . ASN A 1 674 ? -29.965 17.152 13.626 1.00 92.88 674 ASN A CA 1
ATOM 5205 C C . ASN A 1 674 ? -31.330 16.489 13.367 1.00 92.88 674 ASN A C 1
ATOM 5207 O O . ASN A 1 674 ? -32.338 16.957 13.880 1.00 92.88 674 ASN A O 1
ATOM 5211 N N . GLU A 1 675 ? -31.359 15.386 12.613 1.00 92.19 675 GLU A N 1
ATOM 5212 C CA . GLU A 1 675 ? -32.584 14.631 12.297 1.00 92.19 675 GLU A CA 1
ATOM 5213 C C . GLU A 1 675 ? -33.099 13.769 13.472 1.00 92.19 675 GLU A C 1
ATOM 5215 O O . GLU A 1 675 ? -34.181 13.198 13.384 1.00 92.19 675 GLU A O 1
ATOM 5220 N N . ASN A 1 676 ? -32.340 13.650 14.571 1.00 91.69 676 ASN A N 1
ATOM 5221 C CA . ASN A 1 676 ? -32.631 12.743 15.692 1.00 91.69 676 ASN A CA 1
ATOM 5222 C C . ASN A 1 676 ? -32.442 13.416 17.068 1.00 91.69 676 ASN A C 1
ATOM 5224 O O . ASN A 1 676 ? -31.839 12.831 17.974 1.00 91.69 676 ASN A O 1
ATOM 5228 N N . ASN A 1 677 ? -32.926 14.654 17.223 1.00 83.56 677 ASN A N 1
ATOM 5229 C CA . ASN A 1 677 ? -32.960 15.409 18.489 1.00 83.56 677 ASN A CA 1
ATOM 5230 C C . ASN A 1 677 ? -31.611 15.444 19.244 1.00 83.56 677 ASN A C 1
ATOM 5232 O O . ASN A 1 677 ? -31.544 15.210 20.449 1.00 83.56 677 ASN A O 1
ATOM 5236 N N . GLY A 1 678 ? -30.512 15.703 18.529 1.00 77.19 678 GLY A N 1
ATOM 5237 C CA . GLY A 1 678 ? -29.157 15.724 19.093 1.00 77.19 678 GLY A CA 1
ATOM 5238 C C . GLY A 1 678 ? -28.482 14.350 19.191 1.00 77.19 678 GLY A C 1
ATOM 5239 O O . GLY A 1 678 ? -27.451 14.217 19.853 1.00 77.19 678 GLY A O 1
ATOM 5240 N N . GLY A 1 679 ? -29.036 13.327 18.535 1.00 76.31 679 GLY A N 1
ATOM 5241 C CA . GLY A 1 679 ? -28.501 11.966 18.547 1.00 76.31 679 GLY A CA 1
ATOM 5242 C C . GLY A 1 679 ? -28.885 11.201 19.813 1.00 76.31 679 GLY A C 1
ATOM 5243 O O . GLY A 1 679 ? -28.014 10.720 20.548 1.00 76.31 679 GLY A O 1
ATOM 5244 N N . VAL A 1 680 ? -30.188 11.121 20.095 1.00 87.62 680 VAL A N 1
ATOM 5245 C CA . VAL A 1 680 ? -30.736 10.251 21.148 1.00 87.62 680 VAL A CA 1
ATOM 5246 C C . VAL A 1 680 ? -30.499 8.783 20.770 1.00 87.62 680 VAL A C 1
ATOM 5248 O O . VAL A 1 680 ? -30.721 8.380 19.633 1.00 87.62 680 VAL A O 1
ATOM 5251 N N . ASP A 1 681 ? -30.046 7.960 21.715 1.00 91.81 681 ASP A N 1
ATOM 5252 C CA . ASP A 1 681 ? -29.828 6.531 21.472 1.00 91.81 681 ASP A CA 1
ATOM 5253 C C . ASP A 1 681 ? -31.153 5.758 21.582 1.00 91.81 681 ASP A C 1
ATOM 5255 O O . ASP A 1 681 ? -31.574 5.378 22.675 1.00 91.81 681 ASP A O 1
ATOM 5259 N N . SER A 1 682 ? -31.799 5.510 20.439 1.00 94.31 682 SER A N 1
ATOM 5260 C CA . SER A 1 682 ? -33.070 4.779 20.317 1.00 94.31 682 SER A CA 1
ATOM 5261 C C . SER A 1 682 ? -33.099 3.862 19.084 1.00 94.31 682 SER A C 1
ATOM 5263 O O . SER A 1 682 ? -32.260 3.992 18.188 1.00 94.31 682 SER A O 1
ATOM 5265 N N . ASN A 1 683 ? -34.099 2.976 18.999 1.00 96.69 683 ASN A N 1
ATOM 5266 C CA . ASN A 1 683 ? -34.317 2.129 17.819 1.00 96.69 683 ASN A CA 1
ATOM 5267 C C . ASN A 1 683 ? -34.602 2.962 16.563 1.00 96.69 683 ASN A C 1
ATOM 5269 O O . ASN A 1 683 ? -34.047 2.682 15.502 1.00 96.69 683 ASN A O 1
ATOM 5273 N N . ASP A 1 684 ? -35.405 4.018 16.675 1.00 95.62 684 ASP A N 1
ATOM 5274 C CA . ASP A 1 684 ? -35.726 4.876 15.533 1.00 95.62 684 ASP A CA 1
ATOM 5275 C C . ASP A 1 684 ? -34.501 5.664 15.068 1.00 95.62 684 ASP A C 1
ATOM 5277 O O . ASP A 1 684 ? -34.241 5.756 13.867 1.00 95.62 684 ASP A O 1
ATOM 5281 N N . SER A 1 685 ? -33.670 6.117 16.008 1.00 96.25 685 SER A N 1
ATOM 5282 C CA . SER A 1 685 ? -32.405 6.783 15.701 1.00 96.25 685 SER A CA 1
ATOM 5283 C C . SER A 1 685 ? -31.366 5.837 15.098 1.00 96.25 685 SER A C 1
ATOM 5285 O O . SER A 1 685 ? -30.632 6.253 14.202 1.00 96.25 685 SER A O 1
ATOM 5287 N N . ALA A 1 686 ? -31.334 4.561 15.498 1.00 97.19 686 ALA A N 1
ATOM 5288 C CA . ALA A 1 686 ? -30.497 3.540 14.863 1.00 97.19 686 ALA A CA 1
ATOM 5289 C C . ALA A 1 686 ? -30.982 3.219 13.438 1.00 97.19 686 ALA A C 1
ATOM 5291 O O . ALA A 1 686 ? -30.181 3.165 12.501 1.00 97.19 686 ALA A O 1
ATOM 5292 N N . ARG A 1 687 ? -32.304 3.106 13.234 1.00 97.12 687 ARG A N 1
ATOM 5293 C CA . ARG A 1 687 ? -32.912 2.950 11.903 1.00 97.12 687 ARG A CA 1
ATOM 5294 C C . ARG A 1 687 ? -32.602 4.147 11.000 1.00 97.12 687 ARG A C 1
ATOM 5296 O O . ARG A 1 687 ? -32.270 3.965 9.828 1.00 97.12 687 ARG A O 1
ATOM 5303 N N . SER A 1 688 ? -32.690 5.361 11.546 1.00 96.31 688 SER A N 1
ATOM 5304 C CA . SER A 1 688 ? -32.328 6.610 10.871 1.00 96.31 688 SER A CA 1
ATOM 5305 C C . SER A 1 688 ? -30.838 6.633 10.511 1.00 96.31 688 SER A C 1
ATOM 5307 O O . SER A 1 688 ? -30.493 6.902 9.363 1.00 96.31 688 SER A O 1
ATOM 5309 N N . ALA A 1 689 ? -29.950 6.225 11.426 1.00 96.38 689 ALA A N 1
ATOM 5310 C CA . ALA A 1 689 ? -28.516 6.120 11.154 1.00 96.38 689 ALA A CA 1
ATOM 5311 C C . ALA A 1 689 ? -28.219 5.162 9.993 1.00 96.38 689 ALA A C 1
ATOM 5313 O O . ALA A 1 689 ? -27.525 5.545 9.054 1.00 96.38 689 ALA A O 1
ATOM 5314 N N . GLY A 1 690 ? -28.784 3.948 10.005 1.00 94.81 690 GLY A N 1
ATOM 5315 C CA . GLY A 1 690 ? -28.599 2.977 8.920 1.00 94.81 690 GLY A CA 1
ATOM 5316 C C . GLY A 1 690 ? -29.043 3.519 7.555 1.00 94.81 690 GLY A C 1
ATOM 5317 O O . GLY A 1 690 ? -28.336 3.332 6.561 1.00 94.81 690 GLY A O 1
ATOM 5318 N N . LYS A 1 691 ? -30.160 4.266 7.521 1.00 94.12 691 LYS A N 1
ATOM 5319 C CA . LYS A 1 691 ? -30.663 4.948 6.317 1.00 94.12 691 LYS A CA 1
ATOM 5320 C C . LYS A 1 691 ? -29.745 6.080 5.843 1.00 94.12 691 LYS A C 1
ATOM 5322 O O . LYS A 1 691 ? -29.406 6.121 4.662 1.00 94.12 691 LYS A O 1
ATOM 5327 N N . ILE A 1 692 ? -29.335 6.984 6.736 1.00 94.12 692 ILE A N 1
ATOM 5328 C CA . ILE A 1 692 ? -28.485 8.139 6.401 1.00 94.12 692 ILE A CA 1
ATOM 5329 C C . ILE A 1 692 ? -27.098 7.677 5.952 1.00 94.12 692 ILE A C 1
ATOM 5331 O O . ILE A 1 692 ? -26.609 8.142 4.928 1.00 94.12 692 ILE A O 1
ATOM 5335 N N . VAL A 1 693 ? -26.479 6.726 6.658 1.00 92.31 693 VAL A N 1
ATOM 5336 C CA . VAL A 1 693 ? -25.172 6.167 6.280 1.00 92.31 693 VAL A CA 1
ATOM 5337 C C . VAL A 1 693 ? -25.243 5.522 4.892 1.00 92.31 693 VAL A C 1
ATOM 5339 O O . VAL A 1 693 ? -24.398 5.818 4.047 1.00 92.31 693 VAL A O 1
ATOM 5342 N N . CYS A 1 694 ? -26.283 4.729 4.612 1.00 90.25 694 CYS A N 1
ATOM 5343 C CA . CYS A 1 694 ? -26.493 4.154 3.283 1.00 90.25 694 CYS A CA 1
ATOM 5344 C C . CYS A 1 694 ? -26.518 5.240 2.194 1.00 90.25 694 CYS A C 1
ATOM 5346 O O . CYS A 1 694 ? -25.838 5.111 1.179 1.00 90.25 694 CYS A O 1
ATOM 5348 N N . LYS A 1 695 ? -27.282 6.322 2.398 1.00 88.69 695 LYS A N 1
ATOM 5349 C CA . LYS A 1 695 ? -27.492 7.359 1.372 1.00 88.69 695 LYS A CA 1
ATOM 5350 C C . LYS A 1 695 ? -26.337 8.352 1.239 1.00 88.69 695 LYS A C 1
ATOM 5352 O O . LYS A 1 695 ? -26.071 8.809 0.136 1.00 88.69 695 LYS A O 1
ATOM 5357 N N . GLU A 1 696 ? -25.649 8.681 2.329 1.00 87.69 696 GLU A N 1
ATOM 5358 C CA . GLU A 1 696 ? -24.680 9.785 2.361 1.00 87.69 696 GLU A CA 1
ATOM 5359 C C . GLU A 1 696 ? -23.222 9.326 2.441 1.00 87.69 696 GLU A C 1
ATOM 5361 O O . GLU A 1 696 ? -22.362 9.940 1.808 1.00 87.69 696 GLU A O 1
ATOM 5366 N N . TYR A 1 697 ? -22.942 8.255 3.191 1.00 86.69 697 TYR A N 1
ATOM 5367 C CA . TYR A 1 697 ? -21.587 7.739 3.411 1.00 86.69 697 TYR A CA 1
ATOM 5368 C C . TYR A 1 697 ? -21.189 6.686 2.370 1.00 86.69 697 TYR A C 1
ATOM 5370 O O . TYR A 1 697 ? -20.067 6.714 1.866 1.00 86.69 697 TYR A O 1
ATOM 5378 N N . GLU A 1 698 ? -22.105 5.783 2.009 1.00 74.56 698 GLU A N 1
ATOM 5379 C CA . GLU A 1 698 ? -21.799 4.679 1.090 1.00 74.56 698 GLU A CA 1
ATOM 5380 C C . GLU A 1 698 ? -22.248 4.919 -0.358 1.00 74.56 698 GLU A C 1
ATOM 5382 O O . GLU A 1 698 ? -21.472 4.655 -1.273 1.00 74.56 698 GLU A O 1
ATOM 5387 N N . ARG A 1 699 ? -23.453 5.468 -0.575 1.00 70.62 699 ARG A N 1
ATOM 5388 C CA . ARG A 1 699 ? -24.018 5.773 -1.909 1.00 70.62 699 ARG A CA 1
ATOM 5389 C C . ARG A 1 699 ? -24.075 4.551 -2.858 1.00 70.62 699 ARG A C 1
ATOM 5391 O O . ARG A 1 699 ? -23.532 4.613 -3.964 1.00 70.62 699 ARG A O 1
ATOM 5398 N N . PRO A 1 700 ? -24.744 3.444 -2.471 1.00 68.56 700 PRO A N 1
ATOM 5399 C CA . PRO A 1 700 ? -24.922 2.285 -3.342 1.00 68.56 700 PRO A CA 1
ATOM 5400 C C . PRO A 1 700 ? -25.787 2.628 -4.565 1.00 68.56 700 PRO A C 1
ATOM 5402 O O . PRO A 1 700 ? -26.618 3.535 -4.532 1.00 68.56 700 PRO A O 1
ATOM 5405 N N . LYS A 1 701 ? -25.635 1.854 -5.649 1.00 63.47 701 LYS A N 1
ATOM 5406 C CA . LYS A 1 701 ? -26.377 2.061 -6.912 1.00 63.47 701 LYS A CA 1
ATOM 5407 C C . LYS A 1 701 ? -27.887 1.810 -6.813 1.00 63.47 701 LYS A C 1
ATOM 5409 O O . LYS A 1 701 ? -28.628 2.285 -7.665 1.00 63.47 701 LYS A O 1
ATOM 5414 N N . ALA A 1 702 ? -28.326 1.046 -5.815 1.00 70.06 702 ALA A N 1
ATOM 5415 C CA . ALA A 1 702 ? -29.729 0.750 -5.541 1.00 70.06 702 ALA A CA 1
ATOM 5416 C C . ALA A 1 702 ? -30.053 1.113 -4.086 1.00 70.06 702 ALA A C 1
ATOM 5418 O O . ALA A 1 702 ? -29.247 0.848 -3.188 1.00 70.06 702 ALA A O 1
ATOM 5419 N N . ASP A 1 703 ? -31.226 1.708 -3.844 1.00 78.62 703 ASP A N 1
ATOM 5420 C CA . ASP A 1 703 ? -31.624 2.134 -2.498 1.00 78.62 703 ASP A CA 1
ATOM 5421 C C . ASP A 1 703 ? -31.957 0.921 -1.609 1.00 78.62 703 ASP A C 1
ATOM 5423 O O . ASP A 1 703 ? -33.065 0.390 -1.617 1.00 78.62 703 ASP A O 1
ATOM 5427 N N . SER A 1 704 ? -30.975 0.503 -0.809 1.00 86.81 704 SER A N 1
ATOM 5428 C CA . SER A 1 704 ? -31.097 -0.526 0.235 1.00 86.81 704 SER A CA 1
ATOM 5429 C C . SER A 1 704 ? -31.241 0.078 1.643 1.00 86.81 704 SER A C 1
ATOM 5431 O O . SER A 1 704 ? -31.131 -0.624 2.652 1.00 86.81 704 SER A O 1
ATOM 5433 N N . SER A 1 705 ? -31.521 1.385 1.750 1.00 91.94 705 SER A N 1
ATOM 5434 C CA . SER A 1 705 ? -31.521 2.118 3.025 1.00 91.94 705 SER A CA 1
ATOM 5435 C C . SER A 1 705 ? -32.548 1.601 4.034 1.00 91.94 705 SER A C 1
ATOM 5437 O O . SER A 1 705 ? -32.272 1.606 5.233 1.00 91.94 705 SER A O 1
ATOM 5439 N N . LYS A 1 706 ? -33.710 1.105 3.578 1.00 93.25 706 LYS A N 1
ATOM 5440 C CA . LYS A 1 706 ? -34.720 0.481 4.452 1.00 93.25 706 LYS A CA 1
ATOM 5441 C C . LYS A 1 706 ? -34.156 -0.768 5.138 1.00 93.25 706 LYS A C 1
ATOM 5443 O O . LYS A 1 706 ? -34.212 -0.865 6.358 1.00 93.25 706 LYS A O 1
ATOM 5448 N N . GLU A 1 707 ? -33.565 -1.682 4.369 1.00 93.38 707 GLU A N 1
ATOM 5449 C CA . GLU A 1 707 ? -32.981 -2.927 4.883 1.00 93.38 707 GLU A CA 1
ATOM 5450 C C . GLU A 1 707 ? -31.797 -2.652 5.824 1.00 93.38 707 GLU A C 1
ATOM 5452 O O . GLU A 1 707 ? -31.729 -3.203 6.923 1.00 93.38 707 GLU A O 1
ATOM 5457 N N . ARG A 1 708 ? -30.891 -1.749 5.425 1.00 92.94 708 ARG A N 1
ATOM 5458 C CA . ARG A 1 708 ? -29.734 -1.327 6.235 1.00 92.94 708 ARG A CA 1
ATOM 5459 C C . ARG A 1 708 ? -30.168 -0.620 7.528 1.00 92.94 708 ARG A C 1
ATOM 5461 O O . ARG A 1 708 ? -29.540 -0.816 8.567 1.00 92.94 708 ARG A O 1
ATOM 5468 N N . GLY A 1 709 ? -31.282 0.116 7.498 1.00 95.12 709 GLY A N 1
ATOM 5469 C CA . GLY A 1 709 ? -31.957 0.655 8.681 1.00 95.12 709 GLY A CA 1
ATOM 5470 C C . GLY A 1 709 ? -32.432 -0.433 9.650 1.00 95.12 709 GLY A C 1
ATOM 5471 O O . GLY A 1 709 ? -32.098 -0.375 10.829 1.00 95.12 709 GLY A O 1
ATOM 5472 N N . GLU A 1 710 ? -33.147 -1.460 9.180 1.00 96.00 710 GLU A N 1
ATOM 5473 C CA . GLU A 1 710 ? -33.594 -2.553 10.065 1.00 96.00 710 GLU A CA 1
ATOM 5474 C C . GLU A 1 710 ? -32.428 -3.417 10.583 1.00 96.00 710 GLU A C 1
ATOM 5476 O O . GLU A 1 710 ? -32.457 -3.875 11.728 1.00 96.00 710 GLU A O 1
ATOM 5481 N N . LYS A 1 711 ? -31.354 -3.599 9.797 1.00 95.50 711 LYS A N 1
ATOM 5482 C CA . LYS A 1 711 ? -30.103 -4.217 10.284 1.00 95.50 711 LYS A CA 1
ATOM 5483 C C . LYS A 1 711 ? -29.484 -3.404 11.424 1.00 95.50 711 LYS A C 1
ATOM 5485 O O . LYS A 1 711 ? -29.090 -3.990 12.430 1.00 95.50 711 LYS A O 1
ATOM 5490 N N . ALA A 1 712 ? -29.453 -2.075 11.307 1.00 97.06 712 ALA A N 1
ATOM 5491 C CA . ALA A 1 712 ? -28.959 -1.194 12.363 1.00 97.06 712 ALA A CA 1
ATOM 5492 C C . ALA A 1 712 ? -29.785 -1.300 13.659 1.00 97.06 712 ALA A C 1
ATOM 5494 O O . ALA A 1 712 ? -29.202 -1.322 14.738 1.00 97.06 712 ALA A O 1
ATOM 5495 N N . VAL A 1 713 ? -31.115 -1.455 13.579 1.00 97.69 713 VAL A N 1
ATOM 5496 C CA . VAL A 1 713 ? -31.970 -1.701 14.763 1.00 97.69 713 VAL A CA 1
ATOM 5497 C C . VAL A 1 713 ? -31.605 -3.014 15.458 1.00 97.69 713 VAL A C 1
ATOM 5499 O O . VAL A 1 713 ? -31.446 -3.039 16.678 1.00 97.69 713 VAL A O 1
ATOM 5502 N N . LYS A 1 714 ? -31.437 -4.106 14.697 1.00 97.38 714 LYS A N 1
ATOM 5503 C CA . LYS A 1 714 ? -31.035 -5.410 15.257 1.00 97.38 714 LYS A CA 1
ATOM 5504 C C . LYS A 1 714 ? -29.683 -5.314 15.967 1.00 97.38 714 LYS A C 1
ATOM 5506 O O . LYS A 1 714 ? -29.576 -5.727 17.113 1.00 97.38 714 LYS A O 1
ATOM 5511 N N . ILE A 1 715 ? -28.694 -4.694 15.321 1.00 97.50 715 ILE A N 1
ATOM 5512 C CA . ILE A 1 715 ? -27.352 -4.486 15.883 1.00 97.50 715 ILE A CA 1
ATOM 5513 C C . ILE A 1 715 ? -27.398 -3.602 17.137 1.00 97.50 715 ILE A C 1
ATOM 5515 O O . ILE A 1 715 ? -26.769 -3.946 18.132 1.00 97.50 715 ILE A O 1
ATOM 5519 N N . TYR A 1 716 ? -28.159 -2.502 17.126 1.00 97.75 716 TYR A N 1
ATOM 5520 C CA . TYR A 1 716 ? -28.309 -1.610 18.280 1.00 97.75 716 TYR A CA 1
ATOM 5521 C C . TYR A 1 716 ? -28.889 -2.341 19.499 1.00 97.75 716 TYR A C 1
ATOM 5523 O O . TYR A 1 716 ? -28.313 -2.257 20.584 1.00 97.75 716 TYR A O 1
ATOM 5531 N N . ASN A 1 717 ? -29.984 -3.091 19.315 1.00 97.50 717 ASN A N 1
ATOM 5532 C CA . ASN A 1 717 ? -30.587 -3.886 20.387 1.00 97.50 717 ASN A CA 1
ATOM 5533 C C . ASN A 1 717 ? -29.586 -4.914 20.927 1.00 97.50 717 ASN A C 1
ATOM 5535 O O . ASN A 1 717 ? -29.318 -4.931 22.123 1.00 97.50 717 ASN A O 1
ATOM 5539 N N . THR A 1 718 ? -28.948 -5.687 20.040 1.00 97.38 718 THR A N 1
ATOM 5540 C CA . THR A 1 718 ? -27.920 -6.662 20.421 1.00 97.38 718 THR A CA 1
ATOM 5541 C C . THR A 1 718 ? -26.765 -6.030 21.192 1.00 97.38 718 THR A C 1
ATOM 5543 O O . THR A 1 718 ? -26.340 -6.590 22.192 1.00 97.38 718 THR A O 1
ATOM 5546 N N . MET A 1 719 ? -26.251 -4.870 20.775 1.00 96.31 719 MET A N 1
ATOM 5547 C CA . MET A 1 719 ? -25.188 -4.179 21.512 1.00 96.31 719 MET A CA 1
ATOM 5548 C C . MET A 1 719 ? -25.657 -3.770 22.911 1.00 96.31 719 MET A C 1
ATOM 5550 O O . MET A 1 719 ? -24.941 -3.995 23.884 1.00 96.31 719 MET A O 1
ATOM 5554 N N . LYS A 1 720 ? -26.866 -3.212 23.033 1.00 94.19 720 LYS A N 1
ATOM 5555 C CA . LYS A 1 720 ? -27.438 -2.740 24.304 1.00 94.19 720 LYS A CA 1
ATOM 5556 C C . LYS A 1 720 ? -27.568 -3.860 25.351 1.00 94.19 720 LYS A C 1
ATOM 5558 O O . LYS A 1 720 ? -27.280 -3.611 26.530 1.00 94.19 720 LYS A O 1
ATOM 5563 N N . GLY A 1 721 ? -27.886 -5.074 24.891 1.00 91.19 721 GLY A N 1
ATOM 5564 C CA . GLY A 1 721 ? -28.155 -6.269 25.697 1.00 91.19 721 GLY A CA 1
ATOM 5565 C C . GLY A 1 721 ? -29.649 -6.470 25.849 1.00 91.19 721 GLY A C 1
ATOM 5566 O O . GLY A 1 721 ? -30.161 -6.000 26.886 1.00 91.19 721 GLY A O 1
#

pLDDT: mean 78.71, std 19.08, range [22.39, 98.31]

Organism: NCBI:txid433286

InterPro domains:
  IPR002477 Peptidoglycan binding-like [PF01471] (204-259)
  IPR002477 Peptidoglycan binding-like [PF01471] (409-463)
  IPR007921 CHAP domain [PF05257] (48-134)
  IPR007921 CHAP domain [PS50911] (28-157)
  IPR025460 Protein of unknown function DUF4280 [PF14107] (279-380)
  IPR036365 PGBD-like superfamily [SSF47090] (196-260)
  IPR036365 PGBD-like superfamily [SSF47090] (399-465)
  IPR036366 PGBD superfamily [G3DSA:1.10.101.10] (189-268)
  IPR036366 PGBD superfamily [G3DSA:1.10.101.10] (395-472)
  IPR038765 Papain-like cysteine peptidase superfamily [SSF54001] (41-147)
  IPR041219 Phage tail lysozyme [PF18013] (525-719)
  IPR052905 L,D-transpeptidase YkuD-like [PTHR41533] (392-464)

Sequence (721 aa):
MSDIEAFIEIATEELGYLEKKTNEKLESKKDNAGTNNYTKYGKWIGLNGQPWCHSFVSWCANEAGISSSIIPKTGGTHTGANWFKKRGQFIKPSKDNPPKRGDLMYHDSGGGKGHVGIVIAYNGDGTVTTIEGNTNNAGSREGTVVTKKERKFSYIWGFGRPKYSDTSSEEEINPGKEETKKEDNANKGTSGKANNTLQRGSKGKKVEELQKNLIYLKYDPKGADGSFGSNTEKAVIAFQKANGLKPDGIVGPKTQAMLDKLVKEKKIKDANSKSTSIVVDGATLKCSNGINPTKLKVPKSHGAKIQNKNEATVNDNKVNINIMTFGQCKKTNKVCTPIIRNTWKNSKGNYKLNNEQVLTKNSCLACNNSGIITIEDDGQKKGSTEKKATETATLTFKTNRTLKYGSKGADVVQLQKVLNKFKCGNLIPDGEFGKKTKNAVIAFQKKYGLKPDGVVGPKTKAKIAELLKKEEVDQKNSNNKKDTSKEDTSKKDNNKKDGDVNKYIENLRKNPLGFSKEKLESVCAAAEVLLNENYKLAFVAGILGNIVAEGKIGQFESSNYKSNPSKEPAYLVYVDKNFSYREKFSGQNISKVGIKATYKLALKCKESGYQGKYGLGCVQWTGSRCTSLVEQYRKICGEDAYPTTEECASVESNFIAIELKSDSYKGVYKKWCNENNGGVDSNDSARSAGKIVCKEYERPKADSSKERGEKAVKIYNTMKG

Secondary structure (DSSP, 8-state):
--HHHHHHHHHHHTTTPBPBSSSSSTTSSSTTB-SS-B-HHHHHHT-TTS--HHHHHHHHHHHHT--TTTS---S-HHHHHHHHHTTT-EEPP-SSSPPPTT-EEEEE-STT-EEEEEEEEE-SSSEEEEEEEEE-TT--SS--EEEEEEEEGGG--EEE----S---------------------------PPP--B-TT-BSHHHHHHHHHHHHHT---S---SB--HHHHHHHHHHHHHTTS--SS-B-HHHHHHHHHHHHHHHHHHHHHTT-PBPBTTPEEEESSBSS-EEB---GGG--EETTEEBPBTTTT-BTTTB---SBBTTTSSB--B-TTPPPB----S-EETTEEBPBTT-EEEBTTS-EEEEEE-S--------------------SSPB-TT-BSHHHHHHHHHHHHTTS------SB--HHHHHHHHHHHHHTT---SS-B-HHHHHHHHHHHHHHHHHHHHTT--S-----------TTSHHHHHHHHHHHHHHS-TT--HHHHHHHHHHHHHHHHTT--HHHHHHHHHHHHHS--TTBBPP---TT-GGGS-HHHHHHHHHH-HHHHTTT-BHHHH-HHHHHHHHHHHHHTT-TT-S-BTT-TT-HHHHHHHHHHHHHHH-TT----HHHHHHHHHHHHHHHTTSTTTHHHHHHHHHHTTTT--SHHHHHHHHHHIIIIII--SS--HHHHHHHHHHHHHHHH-

Foldseek 3Di:
DFLLVQLVVLLVVLAQAFAAPDLPPQVDSDPRHDLQQAHPLCVVLVNGSDQAFVSSSLVSSVSSVHDCLQFNSDRQLVVRQVVLVVVVQWAQDDLLDHDDQQWKWKFDPDPSQIHIWGFHDDPSPQKTKTFTPCADPVGDSSRGGTHIDIDGSVRTPTIRHTPTPDDDDDDDDDDDDDDDDDDDDDDDDDDDDDAPKDAQAFFDDVQLVLQVLLVLVVQHLPHRPRHRHPSQLSSLLVQCSVVVHDSRSMCDPVSVVVSVVVSVVVVVVVVVVVQFAFAFFQFWKAKPQFPAIWTFHDDPVLPDDDPNTRTAFQVSQAEPHGTDWSQAGNQPRHTKGFDRPWTWPPLDDPDAGPNTRTRTQQIWTAIPRRIIMGGPGRPNDDDDDDDDDDDDDQQDQDDPDKDAAAFFDPNQLSLQVLLVVVVLADDDSPRHCHPRQLSSQLSQCVVVVHDSRSMCDPVNVVVSVVVSVVVVVVVVVVPDDDDDDDDDDDDDDDPPQVVLLVLLLVLCVVCVVPDDPQLNLLLSLLSSLVSSVVAALLLSLLLSLLLSVADGQQFWAAQPCVVHNVPRDPLSVVCCVRPVCNPQHGGDGLLVNPLQSQQVSQVVCVVVVNQLVIAGHSQGQDRVLSNVLSVLCCVQQNRRDNDDSVRSSNSVSVSVVVCCVDPQNVVLSVVLCVVPVNQDLDLVSSLSSNLSCCVRVRNHPDRPSNSSSVSSSVSSVSSND